Protein AF-A0A7J6KSC4-F1 (afdb_monomer_lite)

Secondary structure (DSSP, 8-state):
--SHHHHHHHHHHHHHHSHHHHHHHH----SSS-HHHHHHHHHHHHH--SHHHHHHHHHHHSSTTGGGTTT-GGGGGG-SS---HHHHHHHHHHHHHHHHHHHHHHH-TT-TTHHHHHHHHHHHHHHHHHHT-EEEEEE---GGGGGHHHHHHHHHHHTT---SEEEE-THHHHHHHHHHHS-TTTHHHHS-HHHHTTT-------HHHHHHHHHHHS-SS-SHHHHHHHHHHTTS---BHHHHHHHH--EEEEEEEETT-TTPPPEEE-TTTSTTBBHHHHHHHHT--TTTS--EE-EEE-TTT--EEE----STT--SS-EEEEGGGT-SS-HHHHHHHH-EEEEEEE---TTTGGG---TT-BTTBPPPTT-SSTT-HHHHHHHHHHHHHHHHHHHHHHHTT-S--GGG--TTHHHHS----SEEE-PPP----

Structure (mmCIF, N/CA/C/O backbone):
data_AF-A0A7J6KSC4-F1
#
_entry.id   AF-A0A7J6KSC4-F1
#
loop_
_atom_site.group_PDB
_atom_site.id
_atom_site.type_symbol
_atom_site.label_atom_id
_atom_site.label_alt_id
_atom_site.label_comp_id
_atom_site.label_asym_id
_atom_site.label_entity_id
_atom_site.label_seq_id
_atom_site.pdbx_PDB_ins_code
_atom_site.Cartn_x
_atom_site.Cartn_y
_atom_site.Cartn_z
_atom_site.occupancy
_atom_site.B_iso_or_equiv
_atom_site.auth_seq_id
_atom_site.auth_comp_id
_atom_site.auth_asym_id
_atom_site.auth_atom_id
_atom_site.pdbx_PDB_model_num
ATOM 1 N N . ALA A 1 1 ? 7.719 -17.979 16.458 1.00 63.34 1 ALA A N 1
ATOM 2 C CA . ALA A 1 1 ? 6.386 -18.461 16.060 1.00 63.34 1 ALA A CA 1
ATOM 3 C C . ALA A 1 1 ? 6.410 -18.713 14.562 1.00 63.34 1 ALA A C 1
ATOM 5 O O . ALA A 1 1 ? 7.049 -17.928 13.872 1.00 63.34 1 ALA A O 1
ATOM 6 N N . SER A 1 2 ? 5.820 -19.815 14.102 1.00 78.25 2 SER A N 1
ATOM 7 C CA . SER A 1 2 ? 5.758 -20.225 12.686 1.00 78.25 2 SER A CA 1
ATOM 8 C C . SER A 1 2 ? 4.506 -19.734 11.960 1.00 78.25 2 SER A C 1
ATOM 10 O O . SER A 1 2 ? 4.510 -19.661 10.742 1.00 78.25 2 SER A O 1
ATOM 12 N N . ASP A 1 3 ? 3.458 -19.402 12.709 1.00 81.81 3 ASP A N 1
ATOM 13 C CA . ASP A 1 3 ? 2.157 -18.945 12.223 1.00 81.81 3 ASP A CA 1
ATOM 14 C C . ASP A 1 3 ? 1.625 -17.821 13.128 1.00 81.81 3 ASP A C 1
ATOM 16 O O . ASP A 1 3 ? 2.132 -17.593 14.241 1.00 81.81 3 ASP A O 1
ATOM 20 N N . TYR A 1 4 ? 0.610 -17.105 12.638 1.00 84.12 4 TYR A N 1
ATOM 21 C CA . TYR A 1 4 ? 0.028 -15.963 13.339 1.00 84.12 4 TYR A CA 1
ATOM 22 C C . TYR A 1 4 ? -0.597 -16.345 14.688 1.00 84.12 4 TYR A C 1
ATOM 24 O O . TYR A 1 4 ? -0.421 -15.615 15.660 1.00 84.12 4 TYR A O 1
ATOM 32 N N . GLU A 1 5 ? -1.258 -17.498 14.805 1.00 88.88 5 GLU A N 1
ATOM 33 C CA . GLU A 1 5 ? -1.910 -17.912 16.056 1.00 88.88 5 GLU A CA 1
ATOM 34 C C . GLU A 1 5 ? -0.892 -18.223 17.161 1.00 88.88 5 GLU A C 1
ATOM 36 O O . GLU A 1 5 ? -1.032 -17.788 18.310 1.00 88.88 5 GLU A O 1
ATOM 41 N N . THR A 1 6 ? 0.203 -18.892 16.808 1.00 90.69 6 THR A N 1
ATOM 42 C CA . THR A 1 6 ? 1.337 -19.128 17.701 1.00 90.69 6 THR A CA 1
ATOM 43 C C . THR A 1 6 ? 2.002 -17.810 18.093 1.00 90.69 6 THR A C 1
ATOM 45 O O . THR A 1 6 ? 2.379 -17.633 19.254 1.00 90.69 6 THR A O 1
ATOM 48 N N . TYR A 1 7 ? 2.135 -16.863 17.154 1.00 89.19 7 TYR A N 1
ATOM 49 C CA . TYR A 1 7 ? 2.652 -15.523 17.443 1.00 89.19 7 TYR A CA 1
ATOM 50 C C . TYR A 1 7 ? 1.739 -14.782 18.416 1.00 89.19 7 TYR A C 1
ATOM 52 O O . TYR A 1 7 ? 2.212 -14.296 19.437 1.00 89.19 7 TYR A O 1
ATOM 60 N N . LYS A 1 8 ? 0.433 -14.756 18.151 1.00 90.75 8 LYS A N 1
ATOM 61 C CA . LYS A 1 8 ? -0.588 -14.098 18.967 1.00 90.75 8 LYS A CA 1
ATOM 62 C C . LYS A 1 8 ? -0.607 -14.643 20.390 1.00 90.75 8 LYS A C 1
ATOM 64 O O . LYS A 1 8 ? -0.648 -13.866 21.344 1.00 90.75 8 LYS A O 1
ATOM 69 N N . LYS A 1 9 ? -0.520 -15.968 20.551 1.00 92.50 9 LYS A N 1
ATOM 70 C CA . LYS A 1 9 ? -0.417 -16.611 21.866 1.00 92.50 9 LYS A CA 1
ATOM 71 C C . LYS A 1 9 ? 0.859 -16.190 22.598 1.00 92.50 9 LYS A C 1
ATOM 73 O O . LYS A 1 9 ? 0.774 -15.729 23.732 1.00 92.50 9 LYS A O 1
ATOM 78 N N . ALA A 1 10 ? 2.016 -16.285 21.942 1.00 92.00 10 ALA A N 1
ATOM 79 C CA . ALA A 1 10 ? 3.297 -15.912 22.541 1.00 92.00 10 ALA A CA 1
ATOM 80 C C . ALA A 1 10 ? 3.373 -14.413 22.885 1.00 92.00 10 ALA A C 1
ATOM 82 O O . ALA A 1 10 ? 3.860 -14.046 23.948 1.00 92.00 10 ALA A O 1
ATOM 83 N N . ALA A 1 11 ? 2.862 -13.541 22.014 1.00 90.81 11 ALA A N 1
ATOM 84 C CA . ALA A 1 11 ? 2.809 -12.100 22.230 1.00 90.81 11 ALA A CA 1
ATOM 85 C C . ALA A 1 11 ? 1.915 -11.746 23.426 1.00 90.81 11 ALA A C 1
ATOM 87 O O . ALA A 1 11 ? 2.304 -10.933 24.261 1.00 90.81 11 ALA A O 1
ATOM 88 N N . ARG A 1 12 ? 0.767 -12.420 23.570 1.00 91.19 12 ARG A N 1
ATOM 89 C CA . ARG A 1 12 ? -0.108 -12.274 24.740 1.00 91.19 12 ARG A CA 1
ATOM 90 C C . ARG A 1 12 ? 0.570 -12.751 26.027 1.00 91.19 12 ARG A C 1
ATOM 92 O O . ARG A 1 12 ? 0.480 -12.066 27.039 1.00 91.19 12 ARG A O 1
ATOM 99 N N . GLU A 1 13 ? 1.257 -13.892 26.000 1.00 91.62 13 GLU A N 1
ATOM 100 C CA . GLU A 1 13 ? 2.030 -14.385 27.151 1.00 91.62 13 GLU A CA 1
ATOM 101 C C . GLU A 1 13 ? 3.161 -13.412 27.533 1.00 91.62 13 GLU A C 1
ATOM 103 O O . GLU A 1 13 ? 3.383 -13.152 28.716 1.00 91.62 13 GLU A O 1
ATOM 108 N N . LEU A 1 14 ? 3.838 -12.813 26.546 1.00 89.31 14 LEU A N 1
ATOM 109 C CA . LEU A 1 14 ? 4.868 -11.797 26.770 1.00 89.31 14 LEU A CA 1
ATOM 110 C C . LEU A 1 14 ? 4.290 -10.517 27.376 1.00 89.31 14 LEU A C 1
ATOM 112 O O . LEU A 1 14 ? 4.825 -10.041 28.377 1.00 89.31 14 LEU A O 1
ATOM 116 N N . ASP A 1 15 ? 3.192 -9.995 26.827 1.00 89.06 15 ASP A N 1
ATOM 117 C CA . ASP A 1 15 ? 2.504 -8.822 27.377 1.00 89.06 15 ASP A CA 1
ATOM 118 C C . ASP A 1 15 ? 2.107 -9.052 28.847 1.00 89.06 15 ASP A C 1
ATOM 120 O O . ASP A 1 15 ? 2.355 -8.196 29.695 1.00 89.06 15 ASP A O 1
ATOM 124 N N . GLN A 1 16 ? 1.581 -10.239 29.174 1.00 88.94 16 GLN A N 1
ATOM 125 C CA . GLN A 1 16 ? 1.214 -10.625 30.543 1.00 88.94 16 GLN A CA 1
ATOM 126 C C . GLN A 1 16 ? 2.426 -10.794 31.468 1.00 88.94 16 GLN A C 1
ATOM 128 O O . GLN A 1 16 ? 2.352 -10.477 32.656 1.00 88.94 16 GLN A O 1
ATOM 133 N N . SER A 1 17 ? 3.553 -11.281 30.941 1.00 87.62 17 SER A N 1
ATOM 134 C CA . SER A 1 17 ? 4.791 -11.436 31.716 1.00 87.62 17 SER A CA 1
ATOM 135 C C . SER A 1 17 ? 5.403 -10.086 32.116 1.00 87.62 17 SER A C 1
ATOM 137 O O . SER A 1 17 ? 6.080 -9.976 33.142 1.00 87.62 17 SER A O 1
ATOM 139 N N . VAL A 1 18 ? 5.134 -9.035 31.336 1.00 85.81 18 VAL A N 1
ATOM 140 C CA . VAL A 1 18 ? 5.653 -7.686 31.553 1.00 85.81 18 VAL A CA 1
ATOM 141 C C . VAL A 1 18 ? 4.586 -6.822 32.232 1.00 85.81 18 VAL A C 1
ATOM 143 O O . VAL A 1 18 ? 3.791 -6.144 31.592 1.00 85.81 18 VAL A O 1
ATOM 146 N N . SER A 1 19 ? 4.617 -6.789 33.568 1.00 80.56 19 SER A N 1
ATOM 147 C CA . SER A 1 19 ? 3.570 -6.169 34.407 1.00 80.56 19 SER A CA 1
ATOM 148 C C . SER A 1 19 ? 3.158 -4.726 34.071 1.00 80.56 19 SER A C 1
ATOM 150 O O . SER A 1 19 ? 2.054 -4.321 34.431 1.00 80.56 19 SER A O 1
ATOM 152 N N . TRP A 1 20 ? 4.015 -3.923 33.431 1.00 86.56 20 TRP A N 1
ATOM 153 C CA . TRP A 1 20 ? 3.666 -2.552 33.052 1.00 86.56 20 TRP A CA 1
ATOM 154 C C . TRP A 1 20 ? 2.860 -2.480 31.750 1.00 86.56 20 TRP A C 1
ATOM 156 O O . TRP A 1 20 ? 2.112 -1.521 31.593 1.00 86.56 20 TRP A O 1
ATOM 166 N N . ILE A 1 21 ? 2.977 -3.463 30.847 1.00 87.69 21 ILE A N 1
ATOM 167 C CA . ILE A 1 21 ? 2.268 -3.460 29.559 1.00 87.69 21 ILE A CA 1
ATOM 168 C C . ILE A 1 21 ? 0.772 -3.653 29.791 1.00 87.69 21 ILE A C 1
ATOM 170 O O . ILE A 1 21 ? -0.014 -2.837 29.325 1.00 87.69 21 ILE A O 1
ATOM 174 N N . GLU A 1 22 ? 0.370 -4.664 30.564 1.00 87.50 22 GLU A N 1
ATOM 175 C CA . GLU A 1 22 ? -1.049 -4.868 30.898 1.00 87.50 22 GLU A CA 1
ATOM 176 C C . GLU A 1 22 ? -1.632 -3.673 31.660 1.00 87.50 22 GLU A C 1
ATOM 178 O O . GLU A 1 22 ? -2.676 -3.150 31.279 1.00 87.50 22 GLU A O 1
ATOM 183 N N . LYS A 1 23 ? -0.901 -3.141 32.650 1.00 89.00 23 LYS A N 1
ATOM 184 C CA . LYS A 1 23 ? -1.311 -1.908 33.343 1.00 89.00 23 LYS A CA 1
ATOM 185 C C . LYS A 1 23 ? -1.475 -0.739 32.377 1.00 89.00 23 LYS A C 1
ATOM 187 O O . LYS A 1 23 ? -2.402 0.043 32.525 1.00 89.00 23 LYS A O 1
ATOM 192 N N . TRP A 1 24 ? -0.581 -0.606 31.400 1.00 89.56 24 TRP A N 1
ATOM 193 C CA . TRP A 1 24 ? -0.683 0.425 30.377 1.00 89.56 24 TRP A CA 1
ATOM 194 C C . TRP A 1 24 ? -1.877 0.192 29.444 1.00 89.56 24 TRP A C 1
ATOM 196 O O . TRP A 1 24 ? -2.503 1.168 29.053 1.00 89.56 24 TRP A O 1
ATOM 206 N N . LYS A 1 25 ? -2.232 -1.051 29.102 1.00 90.31 25 LYS A N 1
ATOM 207 C CA . LYS A 1 25 ? -3.436 -1.343 28.302 1.00 90.31 25 LYS A CA 1
ATOM 208 C C . LYS A 1 25 ? -4.728 -1.000 29.044 1.00 90.31 25 LYS A C 1
ATOM 210 O O . LYS A 1 25 ? -5.689 -0.591 28.394 1.00 90.31 25 LYS A O 1
ATOM 215 N N . ASP A 1 26 ? -4.722 -1.171 30.367 1.00 90.38 26 ASP A N 1
ATOM 216 C CA . ASP A 1 26 ? -5.847 -0.888 31.265 1.00 90.38 26 ASP A CA 1
ATOM 217 C C . ASP A 1 26 ? -6.026 0.602 31.573 1.00 90.38 26 ASP A C 1
ATOM 219 O O . ASP A 1 26 ? -7.123 1.027 31.928 1.00 90.38 26 ASP A O 1
ATOM 223 N N . THR A 1 27 ? -4.971 1.416 31.463 1.00 90.50 27 THR A N 1
ATOM 224 C CA . THR A 1 27 ? -5.090 2.858 31.694 1.00 90.50 27 THR A CA 1
ATOM 225 C C . THR A 1 27 ? -5.620 3.580 30.465 1.00 90.50 27 THR A C 1
ATOM 227 O O . THR A 1 27 ? -5.109 3.427 29.356 1.00 90.50 27 THR A O 1
ATOM 230 N N . ASP A 1 28 ? -6.594 4.458 30.678 1.00 87.00 28 ASP A N 1
ATOM 231 C CA . ASP A 1 28 ? -7.153 5.307 29.622 1.00 87.00 28 ASP A CA 1
ATOM 232 C C . ASP A 1 28 ? -6.289 6.523 29.283 1.00 87.00 28 ASP A C 1
ATOM 234 O O . ASP A 1 28 ? -6.557 7.214 28.299 1.00 87.00 28 ASP A O 1
ATOM 238 N N . ASP A 1 29 ? -5.263 6.790 30.090 1.00 79.19 29 ASP A N 1
ATOM 239 C CA . ASP A 1 29 ? -4.321 7.874 29.860 1.00 79.19 29 ASP A CA 1
ATOM 240 C C . ASP A 1 29 ? -3.303 7.475 28.787 1.00 79.19 29 ASP A C 1
ATOM 242 O O . ASP A 1 29 ? -2.653 6.418 28.847 1.00 79.19 29 ASP A O 1
ATOM 246 N N . GLY A 1 30 ? -3.120 8.352 27.806 1.00 74.12 30 GLY A N 1
ATOM 247 C CA . GLY A 1 30 ? -2.138 8.160 26.755 1.00 74.12 30 GLY A CA 1
ATOM 248 C C . GLY A 1 30 ? -1.906 9.421 25.941 1.00 74.12 30 GLY A C 1
ATOM 249 O O . GLY A 1 30 ? -2.731 10.328 25.895 1.00 74.12 30 GLY A O 1
ATOM 250 N N . VAL A 1 31 ? -0.738 9.470 25.310 1.00 77.94 31 VAL A N 1
ATOM 251 C CA . VAL A 1 31 ? -0.406 10.498 24.325 1.00 77.94 31 VAL A CA 1
ATOM 252 C C . VAL A 1 31 ? -0.903 10.017 22.966 1.00 77.94 31 VAL A C 1
ATOM 254 O O . VAL A 1 31 ? -0.833 8.824 22.674 1.00 77.94 31 VAL A O 1
ATOM 257 N N . GLY A 1 32 ? -1.415 10.941 22.158 1.00 78.44 32 GLY A N 1
ATOM 258 C CA . GLY A 1 32 ? -1.807 10.656 20.781 1.00 78.44 32 GLY A CA 1
ATOM 259 C C . GLY A 1 32 ? -3.260 10.224 20.594 1.00 78.44 32 GLY A C 1
ATOM 260 O O . GLY A 1 32 ? -3.668 10.098 19.453 1.00 78.44 32 GLY A O 1
ATOM 261 N N . TYR A 1 33 ? -4.065 10.058 21.652 1.00 89.56 33 TYR A N 1
ATOM 262 C CA . TYR A 1 33 ? -5.513 9.851 21.508 1.00 89.56 33 TYR A CA 1
ATOM 263 C C . TYR A 1 33 ? -6.322 10.438 22.678 1.00 89.56 33 TYR A C 1
ATOM 265 O O . TYR A 1 33 ? -5.784 10.699 23.752 1.00 89.56 33 TYR A O 1
ATOM 273 N N . SER A 1 34 ? -7.626 10.643 22.472 1.00 91.12 34 SER A N 1
ATOM 274 C CA . SER A 1 34 ? -8.566 11.142 23.481 1.00 91.12 34 SER A CA 1
ATOM 275 C C . SER A 1 34 ? -9.509 10.039 23.956 1.00 91.12 34 SER A C 1
ATOM 277 O O . SER A 1 34 ? -10.516 9.739 23.314 1.00 91.12 34 SER A O 1
ATOM 279 N N . SER A 1 35 ? -9.214 9.461 25.121 1.00 91.44 35 SER A N 1
ATOM 280 C CA . SER A 1 35 ? -10.079 8.462 25.761 1.00 91.44 35 SER A CA 1
ATOM 281 C C . SER A 1 35 ? -11.448 9.022 26.153 1.00 91.44 35 SER A C 1
ATOM 283 O O . SER A 1 35 ? -12.443 8.305 26.077 1.00 91.44 35 SER A O 1
ATOM 285 N N . LEU A 1 36 ? -11.528 10.310 26.507 1.00 92.00 36 LEU A N 1
ATOM 286 C CA . LEU A 1 36 ? -12.795 10.983 26.801 1.00 92.00 36 LEU A CA 1
ATOM 287 C C . LEU A 1 36 ? -13.718 10.999 25.577 1.00 92.00 36 LEU A C 1
ATOM 289 O O . LEU A 1 36 ? -14.897 10.676 25.694 1.00 92.00 36 LEU A O 1
ATOM 293 N N . CYS A 1 37 ? -13.171 11.338 24.404 1.00 92.31 37 CYS A N 1
ATOM 294 C CA . CYS A 1 37 ? -13.930 11.360 23.156 1.00 92.31 37 CYS A CA 1
ATOM 295 C C . CYS A 1 37 ? -14.462 9.961 22.811 1.00 92.31 37 CYS A C 1
ATOM 297 O O . CYS A 1 37 ? -15.650 9.809 22.537 1.00 92.31 37 CYS A O 1
ATOM 299 N N . ILE A 1 38 ? -13.600 8.943 22.916 1.00 93.19 38 ILE A N 1
ATOM 300 C CA . ILE A 1 38 ? -13.944 7.535 22.678 1.00 93.19 38 ILE A CA 1
ATOM 301 C C . ILE A 1 38 ? -15.089 7.081 23.588 1.00 93.19 38 ILE A C 1
ATOM 303 O O . ILE A 1 38 ? -16.075 6.521 23.115 1.00 93.19 38 ILE A O 1
ATOM 307 N N . LYS A 1 39 ? -14.981 7.344 24.895 1.00 92.88 39 LYS A N 1
ATOM 308 C CA . LYS A 1 39 ? -15.990 6.917 25.870 1.00 92.88 39 LYS A CA 1
ATOM 309 C C . LYS A 1 39 ? -17.320 7.636 25.681 1.00 92.88 39 LYS A C 1
ATOM 311 O O . LYS A 1 39 ? -18.343 6.964 25.649 1.00 92.88 39 LYS A O 1
ATOM 316 N N . SER A 1 40 ? -17.304 8.959 25.490 1.00 94.38 40 SER A N 1
ATOM 317 C CA . SER A 1 40 ? -18.528 9.748 25.269 1.00 94.38 40 SER A CA 1
ATOM 318 C C . SER A 1 40 ? -19.297 9.250 24.046 1.00 94.38 40 SER A C 1
ATOM 320 O O . SER A 1 40 ? -20.467 8.897 24.156 1.00 94.38 40 SER A O 1
ATOM 322 N N . HIS A 1 41 ? -18.625 9.123 22.896 1.00 94.62 41 HIS A N 1
ATOM 323 C CA . HIS A 1 41 ? -19.277 8.660 21.667 1.00 94.62 41 HIS A CA 1
ATOM 324 C C . HIS A 1 41 ? -19.678 7.182 21.754 1.00 94.62 41 HIS A C 1
ATOM 326 O O . HIS A 1 41 ? -20.700 6.791 21.196 1.00 94.62 41 HIS A O 1
ATOM 332 N N . GLY A 1 42 ? -18.917 6.355 22.479 1.00 94.00 42 GLY A N 1
ATOM 333 C CA . GLY A 1 42 ? -19.280 4.964 22.741 1.00 94.00 42 GLY A CA 1
ATOM 334 C C . GLY A 1 42 ? -20.540 4.826 23.604 1.00 94.00 42 GLY A C 1
ATOM 335 O O . GLY A 1 42 ? -21.404 4.002 23.307 1.00 94.00 42 GLY A O 1
ATOM 336 N N . GLU A 1 43 ? -20.685 5.636 24.654 1.00 94.38 43 GLU A N 1
ATOM 337 C CA . GLU A 1 43 ? -21.893 5.672 25.489 1.00 94.38 43 GLU A CA 1
ATOM 338 C C . GLU A 1 43 ? -23.104 6.195 24.710 1.00 94.38 43 GLU A C 1
ATOM 340 O O . GLU A 1 43 ? -24.182 5.595 24.766 1.00 94.38 43 GLU A O 1
ATOM 345 N N . GLU A 1 44 ? -22.920 7.257 23.924 1.00 94.81 44 GLU A N 1
ATOM 346 C CA . GLU A 1 44 ? -23.959 7.800 23.047 1.00 94.81 44 GLU A CA 1
ATOM 347 C C . GLU A 1 44 ? -24.434 6.753 22.036 1.00 94.81 44 GLU A C 1
ATOM 349 O O . GLU A 1 44 ? -25.642 6.520 21.928 1.00 94.81 44 GLU A O 1
ATOM 354 N N . LEU A 1 45 ? -23.506 6.039 21.387 1.00 93.94 45 LEU A N 1
ATOM 355 C CA . LEU A 1 45 ? -23.821 4.984 20.423 1.00 93.94 45 LEU A CA 1
ATOM 356 C C . LEU A 1 45 ? -24.589 3.823 21.070 1.00 93.94 45 LEU A C 1
ATOM 358 O O . LEU A 1 45 ? -25.583 3.364 20.510 1.00 93.94 45 LEU A O 1
ATOM 362 N N . ARG A 1 46 ? -24.205 3.401 22.285 1.00 92.69 46 ARG A N 1
ATOM 363 C CA . ARG A 1 46 ? -24.945 2.382 23.060 1.00 92.69 46 ARG A CA 1
ATOM 364 C C . ARG A 1 46 ? -26.348 2.848 23.450 1.00 92.69 46 ARG A C 1
ATOM 366 O O . ARG A 1 46 ? -27.265 2.035 23.542 1.00 92.69 46 ARG A O 1
ATOM 373 N N . SER A 1 47 ? -26.519 4.140 23.722 1.00 93.69 47 SER A N 1
ATOM 374 C CA . SER A 1 47 ? -27.805 4.717 24.126 1.00 93.69 47 SER A CA 1
ATOM 375 C C . SER A 1 47 ? -28.749 4.996 22.946 1.00 93.69 47 SER A C 1
ATOM 377 O O . SER A 1 47 ? -29.960 5.152 23.144 1.00 93.69 47 SER A O 1
ATOM 379 N N . ALA A 1 48 ? -28.216 5.052 21.721 1.00 92.38 48 ALA A N 1
ATOM 380 C CA . ALA A 1 48 ? -28.958 5.399 20.520 1.00 92.38 48 ALA A CA 1
ATOM 381 C C . ALA A 1 48 ? -29.949 4.291 20.123 1.00 92.38 48 ALA A C 1
ATOM 383 O O . ALA A 1 48 ? -29.575 3.164 19.803 1.00 92.38 48 ALA A O 1
ATOM 384 N N . LYS A 1 49 ? -31.245 4.631 20.119 1.00 86.56 49 LYS A N 1
ATOM 385 C CA . LYS A 1 49 ? -32.335 3.694 19.787 1.00 86.56 49 LYS A CA 1
ATOM 386 C C . LYS A 1 49 ? -32.841 3.801 18.352 1.00 86.56 49 LYS A C 1
ATOM 388 O O . LYS A 1 49 ? -33.330 2.811 17.823 1.00 86.56 49 LYS A O 1
ATOM 393 N N . SER A 1 50 ? -32.786 4.986 17.743 1.00 87.69 50 SER A N 1
ATOM 394 C CA . SER A 1 50 ? -33.261 5.189 16.372 1.00 87.69 50 SER A CA 1
ATOM 395 C C . SER A 1 50 ? -32.149 4.944 15.357 1.00 87.69 50 SER A C 1
ATOM 397 O O . SER A 1 50 ? -30.987 5.274 15.608 1.00 87.69 50 SER A O 1
ATOM 399 N N . LEU A 1 51 ? -32.529 4.417 14.190 1.00 85.88 51 LEU A N 1
ATOM 400 C CA . LEU A 1 51 ? -31.636 4.229 13.047 1.00 85.88 51 LEU A CA 1
ATOM 401 C C . LEU A 1 51 ? -30.924 5.538 12.686 1.00 85.88 51 LEU A C 1
ATOM 403 O O . LEU A 1 51 ? -29.701 5.583 12.642 1.00 85.88 51 LEU A O 1
ATOM 407 N N . GLU A 1 52 ? -31.678 6.625 12.516 1.00 87.69 52 GLU A N 1
ATOM 408 C CA . GLU A 1 52 ? -31.138 7.941 12.152 1.00 87.69 52 GLU A CA 1
ATOM 409 C C . GLU A 1 52 ? -30.078 8.442 13.141 1.00 87.69 52 GLU A C 1
ATOM 411 O O . GLU A 1 52 ? -29.050 8.973 12.726 1.00 87.69 52 GLU A O 1
ATOM 416 N N . HIS A 1 53 ? -30.293 8.233 14.446 1.00 90.94 53 HIS A N 1
ATOM 417 C CA . HIS A 1 53 ? -29.340 8.654 15.469 1.00 90.94 53 HIS A CA 1
ATOM 418 C C . HIS A 1 53 ? -28.068 7.798 15.434 1.00 90.94 53 HIS A C 1
ATOM 420 O O . HIS A 1 53 ? -26.971 8.352 15.467 1.00 90.94 53 HIS A O 1
ATOM 426 N N . LYS A 1 54 ? -28.198 6.470 15.279 1.00 91.75 54 LYS A N 1
ATOM 427 C CA . LYS A 1 54 ? -27.044 5.576 15.090 1.00 91.75 54 LYS A CA 1
ATOM 428 C C . LYS A 1 54 ? -26.232 5.981 13.854 1.00 91.75 54 LYS A C 1
ATOM 430 O O . LYS A 1 54 ? -25.018 6.130 13.949 1.00 91.75 54 LYS A O 1
ATOM 435 N N . LEU A 1 55 ? -26.887 6.237 12.718 1.00 91.75 55 LEU A N 1
ATOM 436 C CA . LEU A 1 55 ? -26.214 6.665 11.485 1.00 91.75 55 LEU A CA 1
ATOM 437 C C . LEU A 1 55 ? -25.533 8.032 11.635 1.00 91.75 55 LEU A C 1
ATOM 439 O O . LEU A 1 55 ? -24.429 8.224 11.132 1.00 91.75 55 LEU A O 1
ATOM 443 N N . ALA A 1 56 ? -26.158 8.984 12.332 1.00 91.38 56 ALA A N 1
ATOM 444 C CA . ALA A 1 56 ? -25.563 10.294 12.588 1.00 91.38 56 ALA A CA 1
ATOM 445 C C . ALA A 1 56 ? -24.299 10.200 13.458 1.00 91.38 56 ALA A C 1
ATOM 447 O O . ALA A 1 56 ? -23.301 10.848 13.145 1.00 91.38 56 ALA A O 1
ATOM 448 N N . LEU A 1 57 ? -24.316 9.369 14.505 1.00 93.44 57 LEU A N 1
ATOM 449 C CA . LEU A 1 57 ? -23.148 9.129 15.357 1.00 93.44 57 LEU A CA 1
ATOM 450 C C . LEU A 1 57 ? -22.041 8.396 14.597 1.00 93.44 57 LEU A C 1
ATOM 452 O O . LEU A 1 57 ? -20.884 8.804 14.646 1.00 93.44 57 LEU A O 1
ATOM 456 N N . LEU A 1 58 ? -22.387 7.360 13.830 1.00 93.19 58 LEU A N 1
ATOM 457 C CA . LEU A 1 58 ? -21.411 6.630 13.024 1.00 93.19 58 LEU A CA 1
ATOM 458 C C . LEU A 1 58 ? -20.728 7.533 11.987 1.00 93.19 58 LEU A C 1
ATOM 460 O O . LEU A 1 58 ? -19.528 7.396 11.789 1.00 93.19 58 LEU A O 1
ATOM 464 N N . ARG A 1 59 ? -21.434 8.506 11.392 1.00 91.62 59 ARG A N 1
ATOM 465 C CA . ARG A 1 59 ? -20.815 9.511 10.502 1.00 91.62 59 ARG A CA 1
ATOM 466 C C . ARG A 1 59 ? -19.774 10.385 11.206 1.00 91.62 59 ARG A C 1
ATOM 468 O O . ARG A 1 59 ? -18.821 10.815 10.569 1.00 91.62 59 ARG A O 1
ATOM 475 N N . GLN A 1 60 ? -19.948 10.660 12.497 1.00 91.19 60 GLN A N 1
ATOM 476 C CA . GLN A 1 60 ? -18.976 11.429 13.283 1.00 91.19 60 GLN A CA 1
ATOM 477 C C . GLN A 1 60 ? -17.765 10.577 13.678 1.00 91.19 60 GLN A C 1
ATOM 479 O O . GLN A 1 60 ? -16.650 11.087 13.751 1.00 91.19 60 GLN A O 1
ATOM 484 N N . ILE A 1 61 ? -17.989 9.284 13.927 1.00 92.62 61 ILE A N 1
ATOM 485 C CA . ILE A 1 61 ? -16.965 8.336 14.376 1.00 92.62 61 ILE A CA 1
ATOM 486 C C . ILE A 1 61 ? -16.105 7.828 13.210 1.00 92.62 61 ILE A C 1
ATOM 488 O O . ILE A 1 61 ? -14.889 7.709 13.343 1.00 92.62 61 ILE A O 1
ATOM 492 N N . LEU A 1 62 ? -16.721 7.513 12.068 1.00 90.31 62 LEU A N 1
ATOM 493 C CA . LEU A 1 62 ? -16.074 6.915 10.897 1.00 90.31 62 LEU A CA 1
ATOM 494 C C . LEU A 1 62 ? -15.418 7.989 10.025 1.00 90.31 62 LEU A C 1
ATOM 496 O O . LEU A 1 62 ? -15.761 8.218 8.863 1.00 90.31 62 LEU A O 1
ATOM 500 N N . VAL A 1 63 ? -14.436 8.646 10.628 1.00 88.38 63 VAL A N 1
ATOM 501 C CA . VAL A 1 63 ? -13.520 9.590 9.997 1.00 88.38 63 VAL A CA 1
ATOM 502 C C . VAL A 1 63 ? -12.091 9.169 10.313 1.00 88.38 63 VAL A C 1
ATOM 504 O O . VAL A 1 63 ? -11.811 8.581 11.363 1.00 88.38 63 VAL A O 1
ATOM 507 N N . THR A 1 64 ? -11.165 9.448 9.404 1.00 82.50 64 THR A N 1
ATOM 508 C CA . THR A 1 64 ? -9.756 9.129 9.627 1.00 82.50 64 THR A CA 1
ATOM 509 C C . THR A 1 64 ? -9.180 9.909 10.802 1.00 82.50 64 THR A C 1
ATOM 511 O O . THR A 1 64 ? -9.392 11.111 10.950 1.00 82.50 64 THR A O 1
ATOM 514 N N . GLY A 1 65 ? -8.457 9.202 11.675 1.00 84.25 65 GLY A N 1
ATOM 515 C CA . GLY A 1 65 ? -7.858 9.797 12.868 1.00 84.25 65 GLY A CA 1
ATOM 516 C C . GLY A 1 65 ? -8.867 10.201 13.948 1.00 84.25 65 GLY A C 1
ATOM 517 O O . GLY A 1 65 ? -8.552 11.071 14.764 1.00 84.25 65 GLY A O 1
ATOM 518 N N . PHE A 1 66 ? -10.072 9.611 13.975 1.00 89.81 66 PHE A N 1
ATOM 519 C CA . PHE A 1 66 ? -11.059 9.877 15.026 1.00 89.81 66 PHE A CA 1
ATOM 520 C C . PHE A 1 66 ? -10.431 9.769 16.422 1.00 89.81 66 PHE A C 1
ATOM 522 O O . PHE A 1 66 ? -9.723 8.811 16.738 1.00 89.81 66 PHE A O 1
ATOM 529 N N . ALA A 1 67 ? -10.665 10.786 17.255 1.00 89.38 67 ALA A N 1
ATOM 530 C CA . ALA A 1 67 ? -10.077 10.918 18.588 1.00 89.38 67 ALA A CA 1
ATOM 531 C C . ALA A 1 67 ? -8.533 10.815 18.636 1.00 89.38 67 ALA A C 1
ATOM 533 O O . ALA A 1 67 ? -7.988 10.574 19.709 1.00 89.38 67 ALA A O 1
ATOM 534 N N . GLY A 1 68 ? -7.826 11.007 17.516 1.00 85.88 68 GLY A N 1
ATOM 535 C CA . GLY A 1 68 ? -6.372 10.842 17.389 1.00 85.88 68 GLY A CA 1
ATOM 536 C C . GLY A 1 68 ? -5.905 9.396 17.181 1.00 85.88 68 GLY A C 1
ATOM 537 O O . GLY A 1 68 ? -4.707 9.148 17.054 1.00 85.88 68 GLY A O 1
ATOM 538 N N . ILE A 1 69 ? -6.821 8.424 17.125 1.00 85.62 69 ILE A N 1
ATOM 539 C CA . ILE A 1 69 ? -6.449 7.016 16.980 1.00 85.62 69 ILE A CA 1
ATOM 540 C C . ILE A 1 69 ? -5.739 6.803 15.638 1.00 85.62 69 ILE A C 1
ATOM 542 O O . ILE A 1 69 ? -6.266 7.148 14.584 1.00 85.62 69 ILE A O 1
ATOM 546 N N . GLY A 1 70 ? -4.539 6.219 15.680 1.00 75.38 70 GLY A N 1
ATOM 547 C CA . GLY A 1 70 ? -3.743 5.960 14.477 1.00 75.38 70 GLY A CA 1
ATOM 548 C C . GLY A 1 70 ? -2.860 7.123 14.021 1.00 75.38 70 GLY A C 1
ATOM 549 O O . GLY A 1 70 ? -2.106 6.943 13.072 1.00 75.38 70 GLY A O 1
ATOM 550 N N . THR A 1 71 ? -2.904 8.282 14.692 1.00 77.31 71 THR A N 1
ATOM 551 C CA . THR A 1 71 ? -2.065 9.442 14.336 1.00 77.31 71 THR A CA 1
ATOM 552 C C . THR A 1 71 ? -0.656 9.367 14.930 1.00 77.31 71 THR A C 1
ATOM 554 O O . THR A 1 71 ? 0.287 9.887 14.342 1.00 77.31 71 THR A O 1
ATOM 557 N N . ASP A 1 72 ? -0.495 8.724 16.091 1.00 76.56 72 ASP A N 1
ATOM 558 C CA . ASP A 1 72 ? 0.809 8.510 16.733 1.00 76.56 72 ASP A CA 1
ATOM 559 C C . ASP A 1 72 ? 1.146 7.012 16.780 1.00 76.56 72 ASP A C 1
ATOM 561 O O . ASP A 1 72 ? 0.514 6.237 17.505 1.00 76.56 72 ASP A O 1
ATOM 565 N N . GLU A 1 73 ? 2.176 6.602 16.033 1.00 75.69 73 GLU A N 1
ATOM 566 C CA . GLU A 1 73 ? 2.690 5.224 16.021 1.00 75.69 73 GLU A CA 1
ATOM 567 C C . GLU A 1 73 ? 3.132 4.746 17.412 1.00 75.69 73 GLU A C 1
ATOM 569 O O . GLU A 1 73 ? 3.096 3.548 17.708 1.00 75.69 73 GLU A O 1
ATOM 574 N N . TYR A 1 74 ? 3.511 5.674 18.298 1.00 79.69 74 TYR A N 1
ATOM 575 C CA . TYR A 1 74 ? 3.945 5.368 19.659 1.00 79.69 74 TYR A CA 1
ATOM 576 C C . TYR A 1 74 ? 2.902 4.586 20.459 1.00 79.69 74 TYR A C 1
ATOM 578 O O . TYR A 1 74 ? 3.252 3.783 21.325 1.00 79.69 74 TYR A O 1
ATOM 586 N N . LEU A 1 75 ? 1.618 4.792 20.163 1.00 84.19 75 LEU A N 1
ATOM 587 C CA . LEU A 1 75 ? 0.529 4.047 20.779 1.00 84.19 75 LEU A CA 1
ATOM 588 C C . LEU A 1 75 ? 0.678 2.535 20.535 1.00 84.19 75 LEU A C 1
ATOM 590 O O . LEU A 1 75 ? 0.434 1.739 21.438 1.00 84.19 75 LEU A O 1
ATOM 594 N N . PHE A 1 76 ? 1.126 2.134 19.346 1.00 84.81 76 PHE A N 1
ATOM 595 C CA . PHE A 1 76 ? 1.273 0.730 18.955 1.00 84.81 76 PHE A CA 1
ATOM 596 C C . PHE A 1 76 ? 2.651 0.151 19.297 1.00 84.81 76 PHE A C 1
ATOM 598 O O . PHE A 1 76 ? 2.818 -1.067 19.305 1.00 84.81 76 PHE A O 1
ATOM 605 N N . SER A 1 77 ? 3.628 0.990 19.657 1.00 85.06 77 SER A N 1
ATOM 606 C CA . SER A 1 77 ? 4.969 0.543 20.055 1.00 85.06 77 SER A CA 1
ATOM 607 C C . SER A 1 77 ? 5.077 0.097 21.518 1.00 85.06 77 SER A C 1
ATOM 609 O O . SER A 1 77 ? 6.165 -0.226 21.990 1.00 85.06 77 SER A O 1
ATOM 611 N N . LYS A 1 78 ? 3.979 0.093 22.283 1.00 85.12 78 LYS A N 1
ATOM 612 C CA . LYS A 1 78 ? 3.984 -0.227 23.723 1.00 85.12 78 LYS A CA 1
ATOM 613 C C . LYS A 1 78 ? 3.663 -1.669 24.072 1.00 85.12 78 LYS A C 1
ATOM 615 O O . LYS A 1 78 ? 3.921 -2.074 25.203 1.00 85.12 78 LYS A O 1
ATOM 620 N N . SER A 1 79 ? 3.147 -2.440 23.126 1.00 87.88 79 SER A N 1
ATOM 621 C CA . SER A 1 79 ? 2.741 -3.822 23.349 1.00 87.88 79 SER A CA 1
ATOM 622 C C . SER A 1 79 ? 3.205 -4.723 22.212 1.00 87.88 79 SER A C 1
ATOM 624 O O . SER A 1 79 ? 3.417 -4.271 21.087 1.00 87.88 79 SER A O 1
ATOM 626 N N . PHE A 1 80 ? 3.380 -6.009 22.519 1.00 87.88 80 PHE A N 1
ATOM 627 C CA . PHE A 1 80 ? 3.615 -7.037 21.514 1.00 87.88 80 PHE A CA 1
ATOM 628 C C . PHE A 1 80 ? 2.345 -7.354 20.714 1.00 87.88 80 PHE A C 1
ATOM 630 O O . PHE A 1 80 ? 2.456 -7.736 19.553 1.00 87.88 80 PHE A O 1
ATOM 637 N N . LEU A 1 81 ? 1.153 -7.195 21.305 1.00 89.06 81 LEU A N 1
ATOM 638 C CA . LEU A 1 81 ? -0.125 -7.452 20.644 1.00 89.06 81 LEU A CA 1
ATOM 639 C C . LEU A 1 81 ? -1.200 -6.428 21.034 1.00 89.06 81 LEU A C 1
ATOM 641 O O . LEU A 1 81 ? -1.635 -6.350 22.187 1.00 89.06 81 LEU A O 1
ATOM 645 N N . GLY A 1 82 ? -1.733 -5.741 20.026 1.00 87.81 82 GLY A N 1
ATOM 646 C CA . GLY A 1 82 ? -2.836 -4.797 20.190 1.00 87.81 82 GLY A CA 1
ATOM 647 C C . GLY A 1 82 ? -2.412 -3.491 20.863 1.00 87.81 82 GLY A C 1
ATOM 648 O O . GLY A 1 82 ? -1.243 -3.111 20.857 1.00 87.81 82 GLY A O 1
ATOM 649 N N . THR A 1 83 ? -3.390 -2.782 21.419 1.00 90.56 83 THR A N 1
ATOM 650 C CA . THR A 1 83 ? -3.206 -1.464 22.038 1.00 90.56 83 THR A CA 1
ATOM 651 C C . THR A 1 83 ? -4.050 -1.352 23.316 1.00 90.56 83 THR A C 1
ATOM 653 O O . THR A 1 83 ? -4.332 -2.358 23.970 1.00 90.56 83 THR A O 1
ATOM 656 N N . LYS A 1 84 ? -4.431 -0.134 23.701 1.00 92.06 84 LYS A N 1
ATOM 657 C CA . LYS A 1 84 ? -5.354 0.182 24.792 1.00 92.06 84 LYS A CA 1
ATOM 658 C C . LYS A 1 84 ? -6.680 -0.569 24.651 1.00 92.06 84 LYS A C 1
ATOM 660 O O . LYS A 1 84 ? -7.251 -0.642 23.557 1.00 92.06 84 LYS A O 1
ATOM 665 N N . LYS A 1 85 ? -7.207 -1.070 25.774 1.00 92.00 85 LYS A N 1
ATOM 666 C CA . LYS A 1 85 ? -8.481 -1.810 25.795 1.00 92.00 85 LYS A CA 1
ATOM 667 C C . LYS A 1 85 ? -9.655 -0.935 25.371 1.00 92.00 85 LYS A C 1
ATOM 669 O O . LYS A 1 85 ? -10.417 -1.353 24.512 1.00 92.00 85 LYS A O 1
ATOM 674 N N . CYS A 1 86 ? -9.718 0.311 25.845 1.00 92.50 86 CYS A N 1
ATOM 675 C CA . CYS A 1 86 ? -10.795 1.239 25.489 1.00 92.50 86 CYS A CA 1
ATOM 676 C C . CYS A 1 86 ? -10.890 1.533 23.982 1.00 92.50 86 CYS A C 1
ATOM 678 O O . CYS A 1 86 ? -11.987 1.720 23.470 1.00 92.50 86 CYS A O 1
ATOM 680 N N . ILE A 1 87 ? -9.764 1.532 23.258 1.00 92.38 87 ILE A N 1
ATOM 681 C CA . ILE A 1 87 ? -9.750 1.678 21.794 1.00 92.38 87 ILE A CA 1
ATOM 682 C C . ILE A 1 87 ? -10.303 0.417 21.126 1.00 92.38 87 ILE A C 1
ATOM 684 O O . ILE A 1 87 ? -11.105 0.508 20.201 1.00 92.38 87 ILE A O 1
ATOM 688 N N . THR A 1 88 ? -9.880 -0.755 21.603 1.00 92.12 88 THR A N 1
ATOM 689 C CA . THR A 1 88 ? -10.309 -2.049 21.050 1.00 92.12 88 THR A CA 1
ATOM 690 C C . THR A 1 88 ? -11.813 -2.247 21.252 1.00 92.12 88 THR A C 1
ATOM 692 O O . THR A 1 88 ? -12.533 -2.457 20.284 1.00 92.12 88 THR A O 1
ATOM 695 N N . GLU A 1 89 ? -12.299 -2.055 22.480 1.00 93.44 89 GLU A N 1
ATOM 696 C CA . GLU A 1 89 ? -13.722 -2.154 22.838 1.00 93.44 89 GLU A CA 1
ATOM 697 C C . GLU A 1 89 ? -14.594 -1.147 22.073 1.00 93.44 89 GLU A C 1
ATOM 699 O O . GLU A 1 89 ? -15.755 -1.421 21.770 1.00 93.44 89 GLU A O 1
ATOM 704 N N . PHE A 1 90 ? -14.054 0.034 21.760 1.00 94.25 90 PHE A N 1
ATOM 705 C CA . PHE A 1 90 ? -14.759 1.035 20.967 1.00 94.25 90 PHE A CA 1
ATOM 706 C C . PHE A 1 90 ? -14.914 0.618 19.505 1.00 94.25 90 PHE A C 1
ATOM 708 O O . PHE A 1 90 ? -16.012 0.720 18.966 1.00 94.25 90 PHE A O 1
ATOM 715 N N . TYR A 1 91 ? -13.852 0.124 18.861 1.00 92.62 91 TYR A N 1
ATOM 716 C CA . TYR A 1 91 ? -13.963 -0.366 17.484 1.00 92.62 91 TYR A CA 1
ATOM 717 C C . TYR A 1 91 ? -14.820 -1.627 17.377 1.00 92.62 91 TYR A C 1
ATOM 719 O O . TYR A 1 91 ? -15.567 -1.748 16.410 1.00 92.62 91 TYR A O 1
ATOM 727 N N . GLU A 1 92 ? -14.767 -2.520 18.370 1.00 94.62 92 GLU A N 1
ATOM 728 C CA . GLU A 1 92 ? -15.687 -3.661 18.472 1.00 94.62 92 GLU A CA 1
ATOM 729 C C . GLU A 1 92 ? -17.141 -3.178 18.547 1.00 94.62 92 GLU A C 1
ATOM 731 O O . GLU A 1 92 ? -17.964 -3.599 17.743 1.00 94.62 92 GLU A O 1
ATOM 736 N N . LEU A 1 93 ? -17.446 -2.196 19.407 1.00 95.06 93 LEU A N 1
ATOM 737 C CA . LEU A 1 93 ? -18.782 -1.595 19.487 1.00 95.06 93 LEU A CA 1
ATOM 738 C C . LEU A 1 93 ? -19.238 -0.975 18.152 1.00 95.06 93 LEU A C 1
ATOM 740 O O . LEU A 1 93 ? -20.405 -1.102 17.776 1.00 95.06 93 LEU A O 1
ATOM 744 N N . VAL A 1 94 ? -18.346 -0.276 17.446 1.00 94.31 94 VAL A N 1
ATOM 745 C CA . VAL A 1 94 ? -18.650 0.331 16.141 1.00 94.31 94 VAL A CA 1
ATOM 746 C C . VAL A 1 94 ? -18.943 -0.750 15.097 1.00 94.31 94 VAL A C 1
ATOM 748 O O . VAL A 1 94 ? -19.938 -0.635 14.382 1.00 94.31 94 VAL A O 1
ATOM 751 N N . ALA A 1 95 ? -18.124 -1.804 15.036 1.00 94.06 95 ALA A N 1
ATOM 752 C CA . ALA A 1 95 ? -18.321 -2.933 14.130 1.00 94.06 95 ALA A CA 1
ATOM 753 C C . ALA A 1 95 ? -19.638 -3.669 14.422 1.00 94.06 95 ALA A C 1
ATOM 755 O O . ALA A 1 95 ? -20.461 -3.817 13.520 1.00 94.06 95 ALA A O 1
ATOM 756 N N . ASP A 1 96 ? -19.892 -4.002 15.690 1.00 94.50 96 ASP A N 1
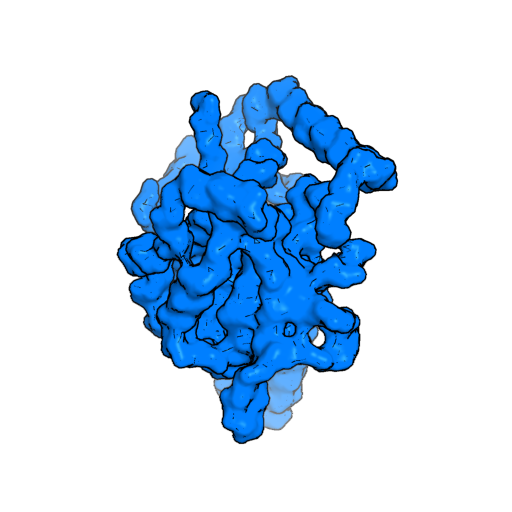ATOM 757 C CA . ASP A 1 96 ? -21.132 -4.642 16.137 1.00 94.50 96 ASP A CA 1
ATOM 758 C C . ASP A 1 96 ? -22.364 -3.809 15.754 1.00 94.50 96 ASP A C 1
ATOM 760 O O . ASP A 1 96 ? -23.381 -4.347 15.317 1.00 94.50 96 ASP A O 1
ATOM 764 N N . THR A 1 97 ? -22.274 -2.479 15.868 1.00 93.06 97 THR A N 1
ATOM 765 C CA . THR A 1 97 ? -23.369 -1.580 15.477 1.00 93.06 97 THR A CA 1
ATOM 766 C C . THR A 1 97 ? -23.607 -1.609 13.964 1.00 93.06 97 THR A C 1
ATOM 768 O O . THR A 1 97 ? -24.755 -1.620 13.525 1.00 93.06 97 THR A O 1
ATOM 771 N N . ILE A 1 98 ? -22.553 -1.635 13.143 1.00 92.12 98 ILE A N 1
ATOM 772 C CA . ILE A 1 98 ? -22.679 -1.734 11.678 1.00 92.12 98 ILE A CA 1
ATOM 773 C C . ILE A 1 98 ? -23.295 -3.080 11.277 1.00 92.12 98 ILE A C 1
ATOM 775 O O . ILE A 1 98 ? -24.171 -3.116 10.404 1.00 92.12 98 ILE A O 1
ATOM 779 N N . ASP A 1 99 ? -22.886 -4.168 11.927 1.00 91.75 99 ASP A N 1
ATOM 780 C CA . ASP A 1 99 ? -23.416 -5.510 11.682 1.00 91.75 99 ASP A CA 1
ATOM 781 C C . ASP A 1 99 ? -24.889 -5.623 12.095 1.00 91.75 99 ASP A C 1
ATOM 783 O O . ASP A 1 99 ? -25.702 -6.151 11.330 1.00 91.75 99 ASP A O 1
ATOM 787 N N . GLU A 1 100 ? -25.268 -5.056 13.246 1.00 90.31 100 GLU A N 1
ATOM 788 C CA . GLU A 1 100 ? -26.662 -4.960 13.701 1.00 90.31 100 GLU A CA 1
ATOM 789 C C . GLU A 1 100 ? -27.530 -4.226 12.667 1.00 90.31 100 GLU A C 1
ATOM 791 O O . GLU A 1 100 ? -28.589 -4.722 12.270 1.00 90.31 100 GLU A O 1
ATOM 796 N N . LEU A 1 101 ? -27.065 -3.069 12.182 1.00 88.12 101 LEU A N 1
ATOM 797 C CA . LEU A 1 101 ? -27.764 -2.277 11.168 1.00 88.12 101 LEU A CA 1
ATOM 798 C C . LEU A 1 101 ? -27.898 -3.036 9.840 1.00 88.12 101 LEU A C 1
ATOM 800 O O . LEU A 1 101 ? -28.968 -3.052 9.232 1.00 88.12 101 LEU A O 1
ATOM 804 N N . THR A 1 102 ? -26.835 -3.718 9.414 1.00 88.38 102 THR A N 1
ATOM 805 C CA . THR A 1 102 ? -26.842 -4.531 8.191 1.00 88.38 102 THR A CA 1
ATOM 806 C C . THR A 1 102 ? -27.822 -5.701 8.303 1.00 88.38 102 THR A C 1
ATOM 808 O O . THR A 1 102 ? -28.535 -6.015 7.347 1.00 88.38 102 THR A O 1
ATOM 811 N N . ALA A 1 103 ? -27.873 -6.365 9.460 1.00 86.94 103 ALA A N 1
ATOM 812 C CA . ALA A 1 103 ? -28.782 -7.478 9.714 1.00 86.94 103 ALA A CA 1
ATOM 813 C C . ALA A 1 103 ? -30.250 -7.025 9.766 1.00 86.94 103 ALA A C 1
ATOM 815 O O . ALA A 1 103 ? -31.121 -7.706 9.215 1.00 86.94 103 ALA A O 1
ATOM 816 N N . HIS A 1 104 ? -30.521 -5.861 10.363 1.00 83.06 104 HIS A N 1
ATOM 817 C CA . HIS A 1 104 ? -31.858 -5.267 10.401 1.00 83.06 104 HIS A CA 1
ATOM 818 C C . HIS A 1 104 ? -32.411 -5.035 8.984 1.00 83.06 104 HIS A C 1
ATOM 820 O O . HIS A 1 104 ? -33.512 -5.477 8.667 1.00 83.06 104 HIS A O 1
ATOM 826 N N . LEU A 1 105 ? -31.596 -4.484 8.082 1.00 77.44 105 LEU A N 1
ATOM 827 C CA . LEU A 1 105 ? -31.996 -4.203 6.696 1.00 77.44 105 LEU A CA 1
ATOM 828 C C . LEU A 1 105 ? -32.163 -5.453 5.817 1.00 77.44 105 LEU A C 1
ATOM 830 O O . LEU A 1 105 ? -32.876 -5.416 4.815 1.00 77.44 105 LEU A O 1
ATOM 834 N N . LYS A 1 106 ? -31.502 -6.566 6.159 1.00 78.06 106 LYS A N 1
ATOM 835 C CA . LYS A 1 106 ? -31.655 -7.850 5.448 1.00 78.06 106 LYS A CA 1
ATOM 836 C C . LYS A 1 106 ? -32.907 -8.622 5.864 1.00 78.06 106 LYS A C 1
ATOM 838 O O . LYS A 1 106 ? -33.344 -9.497 5.124 1.00 78.06 106 LYS A O 1
ATOM 843 N N . THR A 1 107 ? -33.444 -8.361 7.054 1.00 71.00 107 THR A N 1
ATOM 844 C CA . THR A 1 107 ? -34.559 -9.134 7.623 1.00 71.00 107 THR A CA 1
ATOM 845 C C . THR A 1 107 ? -35.935 -8.533 7.322 1.00 71.00 107 THR A C 1
ATOM 847 O O . THR A 1 107 ? -36.921 -9.269 7.325 1.00 71.00 107 THR A O 1
ATOM 850 N N . GLU A 1 108 ? -36.028 -7.241 6.995 1.00 61.50 108 GLU A N 1
ATOM 851 C CA . GLU A 1 108 ? -37.302 -6.531 6.787 1.00 61.50 108 GLU A CA 1
ATOM 852 C C . GLU A 1 108 ? -37.801 -6.480 5.325 1.00 61.50 108 GLU A C 1
ATOM 854 O O . GLU A 1 108 ? -38.269 -5.455 4.854 1.00 61.50 108 GLU A O 1
ATOM 859 N N . ASP A 1 109 ? -37.812 -7.593 4.592 1.00 53.72 109 ASP A N 1
ATOM 860 C CA . ASP A 1 109 ? -38.154 -7.638 3.152 1.00 53.72 109 ASP A CA 1
ATOM 861 C C . ASP A 1 109 ? -39.646 -7.377 2.780 1.00 53.72 109 ASP A C 1
ATOM 863 O O . ASP A 1 109 ? -40.184 -7.973 1.845 1.00 53.72 109 ASP A O 1
ATOM 867 N N . SER A 1 110 ? -40.415 -6.545 3.503 1.00 51.69 110 SER A N 1
ATOM 868 C CA . SER A 1 110 ? -41.882 -6.475 3.285 1.00 51.69 110 SER A CA 1
ATOM 869 C C . SER A 1 110 ? -42.630 -5.159 3.565 1.00 51.69 110 SER A C 1
ATOM 871 O O . SER A 1 110 ? -43.864 -5.177 3.528 1.00 51.69 110 SER A O 1
ATOM 873 N N . LYS A 1 111 ? -41.996 -4.003 3.828 1.00 57.16 111 LYS A N 1
ATOM 874 C CA . LYS A 1 111 ? -42.746 -2.748 4.106 1.00 57.16 111 LYS A CA 1
ATOM 875 C C . LYS A 1 111 ? -42.251 -1.528 3.329 1.00 57.16 111 LYS A C 1
ATOM 877 O O . LYS A 1 111 ? -41.089 -1.392 3.010 1.00 57.16 111 LYS A O 1
ATOM 882 N N . LYS A 1 112 ? -43.147 -0.567 3.078 1.00 56.41 112 LYS A N 1
ATOM 883 C CA . LYS A 1 112 ? -42.844 0.708 2.392 1.00 56.41 112 LYS A CA 1
ATOM 884 C C . LYS A 1 112 ? -41.784 1.576 3.106 1.00 56.41 112 LYS A C 1
ATOM 886 O O . LYS A 1 112 ? -41.120 2.362 2.443 1.00 56.41 112 LYS A O 1
ATOM 891 N N . ASN A 1 113 ? -41.626 1.438 4.427 1.00 59.38 113 ASN A N 1
ATOM 892 C CA . ASN A 1 113 ? -40.569 2.126 5.188 1.00 59.38 113 ASN A CA 1
ATOM 893 C C . ASN A 1 113 ? -39.178 1.527 4.930 1.00 59.38 113 ASN A C 1
ATOM 895 O O . ASN A 1 113 ? -38.198 2.264 4.925 1.00 59.38 113 ASN A O 1
ATOM 899 N N . ASP A 1 114 ? -39.110 0.238 4.599 1.00 65.81 114 ASP A N 1
ATOM 900 C CA . ASP A 1 114 ? -37.866 -0.482 4.318 1.00 65.81 114 ASP A CA 1
ATOM 901 C C . ASP A 1 114 ? -37.134 0.108 3.097 1.00 65.81 114 ASP A C 1
ATOM 903 O O . ASP A 1 114 ? -35.913 0.211 3.079 1.00 65.81 114 ASP A O 1
ATOM 907 N N . SER A 1 115 ? -37.865 0.636 2.103 1.00 74.00 115 SER A N 1
ATOM 908 C CA . SER A 1 115 ? -37.229 1.311 0.959 1.00 74.00 115 SER A CA 1
ATOM 909 C C . SER A 1 115 ? -36.533 2.627 1.323 1.00 74.00 115 SER A C 1
ATOM 911 O O . SER A 1 115 ? -35.542 2.975 0.687 1.00 74.00 115 SER A O 1
ATOM 913 N N . ILE A 1 116 ? -37.033 3.358 2.327 1.00 80.62 116 ILE A N 1
ATOM 914 C CA . ILE A 1 116 ? -36.430 4.628 2.765 1.00 80.62 116 ILE A CA 1
ATOM 915 C C . ILE A 1 116 ? -35.213 4.338 3.643 1.00 80.62 116 ILE A C 1
ATOM 917 O O . ILE A 1 116 ? -34.167 4.950 3.456 1.00 80.62 116 ILE A O 1
ATOM 921 N N . GLU A 1 117 ? -35.319 3.372 4.554 1.00 81.00 117 GLU A N 1
ATOM 922 C CA . GLU A 1 117 ? -34.220 2.984 5.442 1.00 81.00 117 GLU A CA 1
ATOM 923 C C . GLU A 1 117 ? -33.060 2.342 4.671 1.00 81.00 117 GLU A C 1
ATOM 925 O O . GLU A 1 117 ? -31.905 2.720 4.878 1.00 81.00 117 GLU A O 1
ATOM 930 N N . LYS A 1 118 ? -33.353 1.466 3.697 1.00 83.12 118 LYS A N 1
ATOM 931 C CA . LYS A 1 118 ? -32.348 0.925 2.766 1.00 83.12 118 LYS A CA 1
ATOM 932 C C . LYS A 1 118 ? -31.664 2.029 1.962 1.00 83.12 118 LYS A C 1
ATOM 934 O O . LYS A 1 118 ? -30.451 1.976 1.764 1.00 83.12 118 LYS A O 1
ATOM 939 N N . HIS A 1 119 ? -32.416 3.037 1.516 1.00 85.44 119 HIS A N 1
ATOM 940 C CA . HIS A 1 119 ? -31.847 4.174 0.797 1.00 85.44 119 HIS A CA 1
ATOM 941 C C . HIS A 1 119 ? -30.932 5.014 1.696 1.00 85.44 119 HIS A C 1
ATOM 943 O O . HIS A 1 119 ? -29.778 5.228 1.335 1.00 85.44 119 HIS A O 1
ATOM 949 N N . LEU A 1 120 ? -31.396 5.394 2.890 1.00 84.81 120 LEU A N 1
ATOM 950 C CA . LEU A 1 120 ? -30.617 6.165 3.862 1.00 84.81 120 LEU A CA 1
ATOM 951 C C . LEU A 1 120 ? -29.330 5.437 4.270 1.00 84.81 120 LEU A C 1
ATOM 953 O O . LEU A 1 120 ? -28.277 6.059 4.409 1.00 84.81 120 LEU A O 1
ATOM 957 N N . TYR A 1 121 ? -29.404 4.117 4.446 1.00 86.94 121 TYR A N 1
ATOM 958 C CA . TYR A 1 121 ? -28.237 3.298 4.744 1.00 86.94 121 TYR A CA 1
ATOM 959 C C . TYR A 1 121 ? -27.274 3.207 3.559 1.00 86.94 121 TYR A C 1
ATOM 961 O O . TYR A 1 121 ? -26.066 3.309 3.741 1.00 86.94 121 TYR A O 1
ATOM 969 N N . SER A 1 122 ? -27.785 3.066 2.333 1.00 86.88 122 SER A N 1
ATOM 970 C CA . SER A 1 122 ? -26.945 3.080 1.134 1.00 86.88 122 SER A CA 1
ATOM 971 C C . SER A 1 122 ? -26.241 4.424 0.942 1.00 86.88 122 SER A C 1
ATOM 973 O O . SER A 1 122 ? -25.070 4.435 0.571 1.00 86.88 122 SER A O 1
ATOM 975 N N . GLU A 1 123 ? -26.924 5.544 1.187 1.00 88.50 123 GLU A N 1
ATOM 976 C CA . GLU A 1 123 ? -26.305 6.875 1.179 1.00 88.50 123 GLU A CA 1
ATOM 977 C C . GLU A 1 123 ? -25.232 6.981 2.261 1.00 88.50 123 GLU A C 1
ATOM 979 O O . GLU A 1 123 ? -24.110 7.380 1.977 1.00 88.50 123 GLU A O 1
ATOM 984 N N . PHE A 1 124 ? -25.534 6.525 3.476 1.00 90.19 124 PHE A N 1
ATOM 985 C CA . PHE A 1 124 ? -24.578 6.467 4.578 1.00 90.19 124 PHE A CA 1
ATOM 986 C C . PHE A 1 124 ? -23.320 5.647 4.251 1.00 90.19 124 PHE A C 1
ATOM 988 O O . PHE A 1 124 ? -22.213 6.092 4.547 1.00 90.19 124 PHE A O 1
ATOM 995 N N . LEU A 1 125 ? -23.461 4.476 3.621 1.00 88.44 125 LEU A N 1
ATOM 996 C CA . LEU A 1 125 ? -22.316 3.668 3.196 1.00 88.44 125 LEU A CA 1
ATOM 997 C C . LEU A 1 125 ? -21.473 4.395 2.147 1.00 88.44 125 LEU A C 1
ATOM 999 O O . LEU A 1 125 ? -20.247 4.372 2.230 1.00 88.44 125 LEU A O 1
ATOM 1003 N N . ASN A 1 126 ? -22.119 5.059 1.185 1.00 88.19 126 ASN A N 1
ATOM 1004 C CA . ASN A 1 126 ? -21.415 5.867 0.195 1.00 88.19 126 ASN A CA 1
ATOM 1005 C C . ASN A 1 126 ? -20.660 7.022 0.869 1.00 88.19 126 ASN A C 1
ATOM 1007 O O . ASN A 1 126 ? -19.477 7.193 0.594 1.00 88.19 126 ASN A O 1
ATOM 1011 N N . ASP A 1 127 ? -21.296 7.748 1.794 1.00 88.69 127 ASP A N 1
ATOM 1012 C CA . ASP A 1 127 ? -20.671 8.839 2.552 1.00 88.69 127 ASP A CA 1
ATOM 1013 C C . ASP A 1 127 ? -19.426 8.351 3.309 1.00 88.69 127 ASP A C 1
ATOM 1015 O O . ASP A 1 127 ? -18.355 8.948 3.204 1.00 88.69 127 ASP A O 1
ATOM 1019 N N . ILE A 1 128 ? -19.536 7.233 4.034 1.00 89.19 128 ILE A N 1
ATOM 1020 C CA . ILE A 1 128 ? -18.423 6.673 4.815 1.00 89.19 128 ILE A CA 1
ATOM 1021 C C . ILE A 1 128 ? -17.280 6.223 3.922 1.00 89.19 128 ILE A C 1
ATOM 1023 O O . ILE A 1 128 ? -16.115 6.412 4.271 1.00 89.19 128 ILE A O 1
ATOM 1027 N N . MET A 1 129 ? -17.586 5.650 2.760 1.00 85.56 129 MET A N 1
ATOM 1028 C CA . MET A 1 129 ? -16.545 5.261 1.815 1.00 85.56 129 MET A CA 1
ATOM 1029 C C . MET A 1 129 ? -15.778 6.456 1.251 1.00 85.56 129 MET A C 1
ATOM 1031 O O . MET A 1 129 ? -14.638 6.284 0.828 1.00 85.56 129 MET A O 1
ATOM 1035 N N . LEU A 1 130 ? -16.348 7.661 1.311 1.00 85.50 130 LEU A N 1
ATOM 1036 C CA . LEU A 1 130 ? -15.656 8.903 0.976 1.00 85.50 130 LEU A CA 1
ATOM 1037 C C . LEU A 1 130 ? -14.875 9.476 2.175 1.00 85.50 130 LEU A C 1
ATOM 1039 O O . LEU A 1 130 ? -13.755 9.961 1.992 1.00 85.50 130 LEU A O 1
ATOM 1043 N N . THR A 1 131 ? -15.431 9.424 3.395 1.00 86.31 131 THR A N 1
ATOM 1044 C CA . THR A 1 131 ? -14.834 10.050 4.596 1.00 86.31 131 THR A CA 1
ATOM 1045 C C . THR A 1 131 ? -13.831 9.163 5.328 1.00 86.31 131 THR A C 1
ATOM 1047 O O . THR A 1 131 ? -12.716 9.599 5.603 1.00 86.31 131 THR A O 1
ATOM 1050 N N . PHE A 1 132 ? -14.212 7.929 5.663 1.00 88.00 132 PHE A N 1
ATOM 1051 C CA . PHE A 1 132 ? -13.335 6.946 6.306 1.00 88.00 132 PHE A CA 1
ATOM 1052 C C . PHE A 1 132 ? -12.360 6.346 5.297 1.00 88.00 132 PHE A C 1
ATOM 1054 O O . PHE A 1 132 ? -11.204 6.069 5.619 1.00 88.00 132 PHE A O 1
ATOM 1061 N N . GLY A 1 133 ? -12.823 6.219 4.051 1.00 89.38 133 GLY A N 1
ATOM 1062 C CA . GLY A 1 133 ? -12.043 5.693 2.946 1.00 89.38 133 GLY A CA 1
ATOM 1063 C C . GLY A 1 133 ? -11.821 4.193 3.038 1.00 89.38 133 GLY A C 1
ATOM 1064 O O . GLY A 1 133 ? -12.452 3.477 3.818 1.00 89.38 133 GLY A O 1
ATOM 1065 N N . GLN A 1 134 ? -10.902 3.713 2.212 1.00 90.31 134 GLN A N 1
ATOM 1066 C CA . GLN A 1 134 ? -10.517 2.307 2.159 1.00 90.31 134 GLN A CA 1
ATOM 1067 C C . GLN A 1 134 ? -9.008 2.127 2.352 1.00 90.31 134 GLN A C 1
ATOM 1069 O O . GLN A 1 134 ? -8.232 3.054 2.092 1.00 90.31 134 GLN A O 1
ATOM 1074 N N . PRO A 1 135 ? -8.561 0.945 2.807 1.00 93.19 135 PRO A N 1
ATOM 1075 C CA . PRO A 1 135 ? -7.144 0.644 2.840 1.00 93.19 135 PRO A CA 1
ATOM 1076 C C . PRO A 1 135 ? -6.590 0.463 1.422 1.00 93.19 135 PRO A C 1
ATOM 1078 O O . PRO A 1 135 ? -7.262 -0.080 0.540 1.00 93.19 135 PRO A O 1
ATOM 1081 N N . ALA A 1 136 ? -5.341 0.873 1.226 1.00 95.19 136 ALA A N 1
ATOM 1082 C CA . ALA A 1 136 ? -4.565 0.606 0.024 1.00 95.19 136 ALA A CA 1
ATOM 1083 C C . ALA A 1 136 ? -3.236 -0.064 0.386 1.00 95.19 136 ALA A C 1
ATOM 1085 O O . ALA A 1 136 ? -2.539 0.371 1.304 1.00 95.19 136 ALA A O 1
ATOM 1086 N N . LEU A 1 137 ? -2.885 -1.120 -0.348 1.00 96.31 137 LEU A N 1
ATOM 1087 C CA . LEU A 1 137 ? -1.588 -1.782 -0.251 1.00 96.31 137 LEU A CA 1
ATOM 1088 C C . LEU A 1 137 ? -0.622 -1.134 -1.244 1.00 96.31 137 LEU A C 1
ATOM 1090 O O . LEU A 1 137 ? -0.842 -1.209 -2.449 1.00 96.31 137 LEU A O 1
ATOM 1094 N N . CYS A 1 138 ? 0.451 -0.527 -0.749 1.00 95.44 138 CYS A N 1
ATOM 1095 C CA . CYS A 1 138 ? 1.487 0.117 -1.547 1.00 95.44 138 CYS A CA 1
ATOM 1096 C C . CYS A 1 138 ? 2.752 -0.750 -1.548 1.00 95.44 138 CYS A C 1
ATOM 1098 O O . CYS A 1 138 ? 3.439 -0.866 -0.533 1.00 95.44 138 CYS A O 1
ATOM 1100 N N . LEU A 1 139 ? 3.060 -1.367 -2.687 1.00 94.94 139 LEU A N 1
ATOM 1101 C CA . LEU A 1 139 ? 4.240 -2.204 -2.889 1.00 94.94 139 LEU A CA 1
ATOM 1102 C C . LEU A 1 139 ? 5.348 -1.373 -3.528 1.00 94.94 139 LEU A C 1
ATOM 1104 O O . LEU A 1 139 ? 5.265 -1.003 -4.704 1.00 94.94 139 LEU A O 1
ATOM 1108 N N . SER A 1 140 ? 6.377 -1.073 -2.743 1.00 92.25 140 SER A N 1
ATOM 1109 C CA . SER A 1 140 ? 7.454 -0.197 -3.182 1.00 92.25 140 SER A CA 1
ATOM 1110 C C . SER A 1 140 ? 8.412 -0.853 -4.177 1.00 92.25 140 SER A C 1
ATOM 1112 O O . SER A 1 140 ? 8.449 -2.083 -4.342 1.00 92.25 140 SER A O 1
ATOM 1114 N N . GLY A 1 141 ? 9.223 -0.010 -4.816 1.00 83.38 141 GLY A N 1
ATOM 1115 C CA . GLY A 1 141 ? 10.370 -0.436 -5.599 1.00 83.38 141 GLY A CA 1
ATOM 1116 C C . GLY A 1 141 ? 11.430 -1.180 -4.777 1.00 83.38 141 GLY A C 1
ATOM 1117 O O . GLY A 1 141 ? 11.436 -1.205 -3.548 1.00 83.38 141 GLY A O 1
ATOM 1118 N N . GLY A 1 142 ? 12.359 -1.821 -5.483 1.00 74.19 142 GLY A N 1
ATOM 1119 C CA . GLY A 1 142 ? 13.483 -2.527 -4.851 1.00 74.19 142 GLY A CA 1
ATOM 1120 C C . GLY A 1 142 ? 14.121 -3.622 -5.702 1.00 74.19 142 GLY A C 1
ATOM 1121 O O . GLY A 1 142 ? 14.923 -4.409 -5.196 1.00 74.19 142 GLY A O 1
ATOM 1122 N N . GLY A 1 143 ? 13.773 -3.706 -6.991 1.00 79.06 143 GLY A N 1
ATOM 1123 C CA . GLY A 1 143 ? 14.308 -4.710 -7.911 1.00 79.06 143 GLY A CA 1
ATOM 1124 C C . GLY A 1 143 ? 14.089 -6.128 -7.379 1.00 79.06 143 GLY A C 1
ATOM 1125 O O . GLY A 1 143 ? 12.962 -6.528 -7.111 1.00 79.06 143 GLY A O 1
ATOM 1126 N N . MET A 1 144 ? 15.174 -6.879 -7.176 1.00 77.44 144 MET A N 1
ATOM 1127 C CA . MET A 1 144 ? 15.133 -8.258 -6.668 1.00 77.44 144 MET A CA 1
ATOM 1128 C C . MET A 1 144 ? 14.532 -8.380 -5.253 1.00 77.44 144 MET A C 1
ATOM 1130 O O . MET A 1 144 ? 13.964 -9.415 -4.910 1.00 77.44 144 MET A O 1
ATOM 1134 N N . MET A 1 145 ? 14.609 -7.324 -4.432 1.00 83.88 145 MET A N 1
ATOM 1135 C CA . MET A 1 145 ? 14.028 -7.307 -3.082 1.00 83.88 145 MET A CA 1
ATOM 1136 C C . MET A 1 145 ? 12.491 -7.288 -3.089 1.00 83.88 145 MET A C 1
ATOM 1138 O O . MET A 1 145 ? 11.885 -7.585 -2.060 1.00 83.88 145 MET A O 1
ATOM 1142 N N . ALA A 1 146 ? 11.861 -7.038 -4.245 1.00 86.88 146 ALA A N 1
ATOM 1143 C CA . ALA A 1 146 ? 10.410 -7.117 -4.417 1.00 86.88 146 ALA A CA 1
ATOM 1144 C C . ALA A 1 146 ? 9.838 -8.510 -4.111 1.00 86.88 146 ALA A C 1
ATOM 1146 O O . ALA A 1 146 ? 8.668 -8.619 -3.758 1.00 86.88 146 ALA A O 1
ATOM 1147 N N . LEU A 1 147 ? 10.656 -9.571 -4.151 1.00 87.88 147 LEU A N 1
ATOM 1148 C CA . LEU A 1 147 ? 10.237 -10.908 -3.721 1.00 87.88 147 LEU A CA 1
ATOM 1149 C C . LEU A 1 147 ? 9.759 -10.957 -2.262 1.00 87.88 147 LEU A C 1
ATOM 1151 O O . LEU A 1 147 ? 8.947 -11.808 -1.915 1.00 87.88 147 LEU A O 1
ATOM 1155 N N . MET A 1 148 ? 10.215 -10.039 -1.405 1.00 88.69 148 MET A N 1
ATOM 1156 C CA . MET A 1 148 ? 9.763 -9.983 -0.012 1.00 88.69 148 MET A CA 1
ATOM 1157 C C . MET A 1 148 ? 8.301 -9.542 0.124 1.00 88.69 148 MET A C 1
ATOM 1159 O O . MET A 1 148 ? 7.656 -9.898 1.111 1.00 88.69 148 MET A O 1
ATOM 1163 N N . HIS A 1 149 ? 7.754 -8.842 -0.877 1.00 92.06 149 HIS A N 1
ATOM 1164 C CA . HIS A 1 149 ? 6.338 -8.467 -0.913 1.00 92.06 149 HIS A CA 1
ATOM 1165 C C . HIS A 1 149 ? 5.427 -9.695 -0.886 1.00 92.06 149 HIS A C 1
ATOM 1167 O O . HIS A 1 149 ? 4.373 -9.651 -0.256 1.00 92.06 149 HIS A O 1
ATOM 1173 N N . PHE A 1 150 ? 5.848 -10.811 -1.495 1.00 90.88 150 PHE A N 1
ATOM 1174 C CA . PHE A 1 150 ? 5.065 -12.050 -1.517 1.00 90.88 150 PHE A CA 1
ATOM 1175 C C . PHE A 1 150 ? 4.787 -12.600 -0.121 1.00 90.88 150 PHE A C 1
ATOM 1177 O O . PHE A 1 150 ? 3.665 -13.015 0.127 1.00 90.88 150 PHE A O 1
ATOM 1184 N N . GLY A 1 151 ? 5.744 -12.534 0.812 1.00 89.44 151 GLY A N 1
ATOM 1185 C CA . GLY A 1 151 ? 5.518 -13.014 2.182 1.00 89.44 151 GLY A CA 1
ATOM 1186 C C . GLY A 1 151 ? 4.498 -12.165 2.951 1.00 89.44 151 GLY A C 1
ATOM 1187 O O . GLY A 1 151 ? 3.687 -12.686 3.718 1.00 89.44 151 GLY A O 1
ATOM 1188 N N . ILE A 1 152 ? 4.493 -10.849 2.714 1.00 90.38 152 ILE A N 1
ATOM 1189 C CA . ILE A 1 152 ? 3.500 -9.939 3.308 1.00 90.38 152 ILE A CA 1
ATOM 1190 C C . ILE A 1 152 ? 2.120 -10.229 2.723 1.00 90.38 152 ILE A C 1
ATOM 1192 O O . ILE A 1 152 ? 1.144 -10.337 3.463 1.00 90.38 152 ILE A O 1
ATOM 1196 N N . VAL A 1 153 ? 2.044 -10.390 1.404 1.00 92.69 153 VAL A N 1
ATOM 1197 C CA . VAL A 1 153 ? 0.784 -10.641 0.708 1.00 92.69 153 VAL A CA 1
ATOM 1198 C C . VAL A 1 153 ? 0.217 -12.018 1.040 1.00 92.69 153 VAL A C 1
ATOM 1200 O O . VAL A 1 153 ? -0.977 -12.121 1.293 1.00 92.69 153 VAL A O 1
ATOM 1203 N N . GLU A 1 154 ? 1.054 -13.053 1.107 1.00 90.94 154 GLU A N 1
ATOM 1204 C CA . GLU A 1 154 ? 0.681 -14.391 1.576 1.00 90.94 154 GLU A CA 1
ATOM 1205 C C . GLU A 1 154 ? 0.022 -14.301 2.955 1.00 90.94 154 GLU A C 1
ATOM 1207 O O . GLU A 1 154 ? -1.114 -14.739 3.123 1.00 90.94 154 GLU A O 1
ATOM 1212 N N . THR A 1 155 ? 0.668 -13.605 3.896 1.00 89.19 155 THR A N 1
ATOM 1213 C CA . THR A 1 155 ? 0.123 -13.394 5.246 1.00 89.19 155 THR A CA 1
ATOM 1214 C C . THR A 1 155 ? -1.216 -12.645 5.210 1.00 89.19 155 THR A C 1
ATOM 1216 O O . THR A 1 155 ? -2.151 -13.009 5.919 1.00 89.19 155 THR A O 1
ATOM 1219 N N . MET A 1 156 ? -1.347 -11.604 4.380 1.00 91.94 156 MET A N 1
ATOM 1220 C CA . MET A 1 156 ? -2.602 -10.848 4.251 1.00 91.94 156 MET A CA 1
ATOM 1221 C C . MET A 1 156 ? -3.737 -11.682 3.651 1.00 91.94 156 MET A C 1
ATOM 1223 O O . MET A 1 156 ? -4.887 -11.528 4.061 1.00 91.94 156 MET A O 1
ATOM 1227 N N . ILE A 1 157 ? -3.428 -12.560 2.695 1.00 91.56 157 ILE A N 1
ATOM 1228 C CA . ILE A 1 157 ? -4.393 -13.487 2.096 1.00 91.56 157 ILE A CA 1
ATOM 1229 C C . ILE A 1 157 ? -4.842 -14.512 3.139 1.00 91.56 157 ILE A C 1
ATOM 1231 O O . ILE A 1 157 ? -6.042 -14.706 3.314 1.00 91.56 157 ILE A O 1
ATOM 1235 N N . GLU A 1 158 ? -3.906 -15.118 3.876 1.00 89.19 158 GLU A N 1
ATOM 1236 C CA . GLU A 1 158 ? -4.213 -16.084 4.940 1.00 89.19 158 GLU A CA 1
ATOM 1237 C C . GLU A 1 158 ? -5.094 -15.488 6.044 1.00 89.19 158 GLU A C 1
ATOM 1239 O O . GLU A 1 158 ? -5.964 -16.173 6.580 1.00 89.19 158 GLU A O 1
ATOM 1244 N N . GLN A 1 159 ? -4.888 -14.210 6.375 1.00 89.75 159 GLN A N 1
ATOM 1245 C CA . GLN A 1 159 ? -5.689 -13.486 7.367 1.00 89.75 159 GLN A CA 1
ATOM 1246 C C . GLN A 1 159 ? -6.950 -12.827 6.781 1.00 89.75 159 GLN A C 1
ATOM 1248 O O . GLN A 1 159 ? -7.700 -12.191 7.520 1.00 89.75 159 GLN A O 1
ATOM 1253 N N . GLY A 1 160 ? -7.197 -12.948 5.471 1.00 91.12 160 GLY A N 1
ATOM 1254 C CA . GLY A 1 160 ? -8.367 -12.362 4.811 1.00 91.12 160 GLY A CA 1
ATOM 1255 C C . GLY A 1 160 ? -8.418 -10.830 4.863 1.00 91.12 160 GLY A C 1
ATOM 1256 O O . GLY A 1 160 ? -9.503 -10.255 4.851 1.00 91.12 160 GLY A O 1
ATOM 1257 N N . CYS A 1 161 ? -7.263 -10.162 4.943 1.00 91.94 161 CYS A N 1
ATOM 1258 C CA . CYS A 1 161 ? -7.153 -8.710 5.116 1.00 91.94 161 CYS A CA 1
ATOM 1259 C C . CYS A 1 161 ? -6.481 -7.986 3.936 1.00 91.94 161 CYS A C 1
ATOM 1261 O O . CYS A 1 161 ? -6.116 -6.816 4.059 1.00 91.94 161 CYS A O 1
ATOM 1263 N N . LEU A 1 162 ? -6.321 -8.658 2.789 1.00 94.12 162 LEU A N 1
ATOM 1264 C CA . LEU A 1 162 ? -5.760 -8.059 1.576 1.00 94.12 162 LEU A CA 1
ATOM 1265 C C . LEU A 1 162 ? -6.647 -6.893 1.077 1.00 94.12 162 LEU A C 1
ATOM 1267 O O . LEU A 1 162 ? -7.819 -7.115 0.759 1.00 94.12 162 LEU A O 1
ATOM 1271 N N . PRO A 1 163 ? -6.116 -5.660 0.963 1.00 94.69 163 PRO A N 1
ATOM 1272 C CA . PRO A 1 163 ? -6.880 -4.526 0.452 1.00 94.69 163 PRO A CA 1
ATOM 1273 C C . PRO A 1 163 ? -7.294 -4.685 -1.016 1.00 94.69 163 PRO A C 1
ATOM 1275 O O . PRO A 1 163 ? -6.586 -5.290 -1.821 1.00 94.69 163 PRO A O 1
ATOM 1278 N N . LYS A 1 164 ? -8.420 -4.066 -1.395 1.00 93.56 164 LYS A N 1
ATOM 1279 C CA . LYS A 1 164 ? -8.893 -4.056 -2.792 1.00 93.56 164 LYS A CA 1
ATOM 1280 C C . LYS A 1 164 ? -8.091 -3.122 -3.693 1.00 93.56 164 LYS A C 1
ATOM 1282 O O . LYS A 1 164 ? -8.011 -3.376 -4.892 1.00 93.56 164 LYS A O 1
ATOM 1287 N N . VAL A 1 165 ? -7.544 -2.039 -3.139 1.00 95.88 165 VAL A N 1
ATOM 1288 C CA . VAL A 1 165 ? -6.686 -1.095 -3.862 1.00 95.88 165 VAL A CA 1
ATOM 1289 C C . VAL A 1 165 ? -5.239 -1.513 -3.658 1.00 95.88 165 VAL A C 1
ATOM 1291 O O . VAL A 1 165 ? -4.739 -1.494 -2.535 1.00 95.88 165 VAL A O 1
ATOM 1294 N N . ILE A 1 166 ? -4.576 -1.904 -4.744 1.00 96.75 166 ILE A N 1
ATOM 1295 C CA . ILE A 1 166 ? -3.187 -2.358 -4.733 1.00 96.75 166 ILE A CA 1
ATOM 1296 C C . ILE A 1 166 ? -2.393 -1.467 -5.684 1.00 96.75 166 ILE A C 1
ATOM 1298 O O . ILE A 1 166 ? -2.640 -1.429 -6.890 1.00 96.75 166 ILE A O 1
ATOM 1302 N N . CYS A 1 167 ? -1.436 -0.742 -5.119 1.00 95.62 167 CYS A N 1
ATOM 1303 C CA . CYS A 1 167 ? -0.506 0.110 -5.834 1.00 95.62 167 CYS A CA 1
ATOM 1304 C C . CYS A 1 167 ? 0.868 -0.553 -5.890 1.00 95.62 167 CYS A C 1
ATOM 1306 O O . CYS A 1 167 ? 1.342 -1.075 -4.883 1.00 95.62 167 CYS A O 1
ATOM 1308 N N . GLY A 1 168 ? 1.528 -0.502 -7.044 1.00 94.31 168 GLY A N 1
ATOM 1309 C CA . GLY A 1 168 ? 2.879 -1.025 -7.205 1.00 94.31 168 GLY A CA 1
ATOM 1310 C C . GLY A 1 168 ? 3.767 -0.112 -8.039 1.00 94.31 168 GLY A C 1
ATOM 1311 O O . GLY A 1 168 ? 3.329 0.433 -9.053 1.00 94.31 168 GLY A O 1
ATOM 1312 N N . THR A 1 169 ? 5.028 -0.005 -7.628 1.00 92.00 169 THR A N 1
ATOM 1313 C CA . THR A 1 169 ? 6.060 0.778 -8.319 1.00 92.00 169 THR A CA 1
ATOM 1314 C C . THR A 1 169 ? 7.281 -0.092 -8.600 1.00 92.00 169 THR A C 1
ATOM 1316 O O . THR A 1 169 ? 7.707 -0.854 -7.730 1.00 92.00 169 THR A O 1
ATOM 1319 N N . SER A 1 170 ? 7.864 -0.002 -9.802 1.00 90.69 170 SER A N 1
ATOM 1320 C CA . SER A 1 170 ? 9.071 -0.755 -10.180 1.00 90.69 170 SER A CA 1
ATOM 1321 C C . SER A 1 170 ? 8.914 -2.258 -9.902 1.00 90.69 170 SER A C 1
ATOM 1323 O O . SER A 1 170 ? 7.903 -2.842 -10.283 1.00 90.69 170 SER A O 1
ATOM 1325 N N . GLY A 1 171 ? 9.828 -2.907 -9.176 1.00 88.88 171 GLY A N 1
ATOM 1326 C CA . GLY A 1 171 ? 9.675 -4.315 -8.770 1.00 88.88 171 GLY A CA 1
ATOM 1327 C C . GLY A 1 171 ? 8.351 -4.637 -8.046 1.00 88.88 171 GLY A C 1
ATOM 1328 O O . GLY A 1 171 ? 7.798 -5.719 -8.240 1.00 88.88 171 GLY A O 1
ATOM 1329 N N . GLY A 1 172 ? 7.789 -3.697 -7.276 1.00 91.06 172 GLY A N 1
ATOM 1330 C CA . GLY A 1 172 ? 6.472 -3.834 -6.646 1.00 91.06 172 GLY A CA 1
ATOM 1331 C C . GLY A 1 172 ? 5.307 -3.837 -7.642 1.00 91.06 172 GLY A C 1
ATOM 1332 O O . GLY A 1 172 ? 4.283 -4.463 -7.373 1.00 91.06 172 GLY A O 1
ATOM 1333 N N . SER A 1 173 ? 5.470 -3.224 -8.823 1.00 92.88 173 SER A N 1
ATOM 1334 C CA . SER A 1 173 ? 4.470 -3.255 -9.904 1.00 92.88 173 SER A CA 1
ATOM 1335 C C . SER A 1 173 ? 4.263 -4.664 -10.461 1.00 92.88 173 SER A C 1
ATOM 1337 O O . SER A 1 173 ? 3.129 -5.039 -10.750 1.00 92.88 173 SER A O 1
ATOM 1339 N N . VAL A 1 174 ? 5.327 -5.476 -10.527 1.00 91.62 174 VAL A N 1
ATOM 1340 C CA . VAL A 1 174 ? 5.250 -6.883 -10.952 1.00 91.62 174 VAL A CA 1
ATOM 1341 C C . VAL A 1 174 ? 4.389 -7.678 -9.973 1.00 91.62 174 VAL A C 1
ATOM 1343 O O . VAL A 1 174 ? 3.494 -8.412 -10.386 1.00 91.62 174 VAL A O 1
ATOM 1346 N N . VAL A 1 175 ? 4.623 -7.494 -8.671 1.00 92.31 175 VAL A N 1
ATOM 1347 C CA . VAL A 1 175 ? 3.859 -8.173 -7.617 1.00 92.31 175 VAL A CA 1
ATOM 1348 C C . VAL A 1 175 ? 2.407 -7.701 -7.622 1.00 92.31 175 VAL A C 1
ATOM 1350 O O . VAL A 1 175 ? 1.504 -8.527 -7.651 1.00 92.31 175 VAL A O 1
ATOM 1353 N N . ALA A 1 176 ? 2.160 -6.390 -7.682 1.00 94.44 176 ALA A N 1
ATOM 1354 C CA . ALA A 1 176 ? 0.809 -5.835 -7.750 1.00 94.44 176 ALA A CA 1
ATOM 1355 C C . ALA A 1 176 ? 0.029 -6.361 -8.969 1.00 94.44 176 ALA A C 1
ATOM 1357 O O . ALA A 1 176 ? -1.112 -6.802 -8.831 1.00 94.44 176 ALA A O 1
ATOM 1358 N N . ALA A 1 177 ? 0.659 -6.377 -10.149 1.00 93.31 177 ALA A N 1
ATOM 1359 C CA . ALA A 1 177 ? 0.075 -6.921 -11.371 1.00 93.31 177 ALA A CA 1
ATOM 1360 C C . ALA A 1 177 ? -0.225 -8.418 -11.245 1.00 93.31 177 ALA A C 1
ATOM 1362 O O . ALA A 1 177 ? -1.308 -8.862 -11.631 1.00 93.31 177 ALA A O 1
ATOM 1363 N N . TYR A 1 178 ? 0.697 -9.188 -10.663 1.00 91.19 178 TYR A N 1
ATOM 1364 C CA . TYR A 1 178 ? 0.493 -10.609 -10.412 1.00 91.19 178 TYR A CA 1
ATOM 1365 C C . TYR A 1 178 ? -0.721 -10.851 -9.517 1.00 91.19 178 TYR A C 1
ATOM 1367 O O . TYR A 1 178 ? -1.561 -11.689 -9.830 1.00 91.19 178 TYR A O 1
ATOM 1375 N N . LEU A 1 179 ? -0.881 -10.058 -8.456 1.00 92.38 179 LEU A N 1
ATOM 1376 C CA . LEU A 1 179 ? -2.047 -10.161 -7.591 1.00 92.38 179 LEU A CA 1
ATOM 1377 C C . LEU A 1 179 ? -3.316 -9.827 -8.365 1.00 92.38 179 LEU A C 1
ATOM 1379 O O . LEU A 1 179 ? -4.176 -10.687 -8.512 1.00 92.38 179 LEU A O 1
ATOM 1383 N N . CYS A 1 180 ? -3.429 -8.617 -8.909 1.00 93.38 180 CYS A N 1
ATOM 1384 C CA . CYS A 1 180 ? -4.656 -8.099 -9.522 1.00 93.38 180 CYS A CA 1
ATOM 1385 C C . CYS A 1 180 ? -5.125 -8.825 -10.792 1.00 93.38 180 CYS A C 1
ATOM 1387 O O . CYS A 1 180 ? -6.240 -8.564 -11.244 1.00 93.38 180 CYS A O 1
ATOM 1389 N N . THR A 1 181 ? -4.322 -9.725 -11.363 1.00 91.69 181 THR A N 1
ATOM 1390 C CA . THR A 1 181 ? -4.698 -10.537 -12.536 1.00 91.69 181 THR A CA 1
ATOM 1391 C C . THR A 1 181 ? -5.196 -11.941 -12.189 1.00 91.69 181 THR A C 1
ATOM 1393 O O . THR A 1 181 ? -5.882 -12.559 -13.006 1.00 91.69 181 THR A O 1
ATOM 1396 N N . HIS A 1 182 ? -4.937 -12.418 -10.972 1.00 90.81 182 HIS A N 1
ATOM 1397 C CA . HIS A 1 182 ? -5.396 -13.716 -10.476 1.00 90.81 182 HIS A CA 1
ATOM 1398 C C . HIS A 1 182 ? -6.549 -13.541 -9.498 1.00 90.81 182 HIS A C 1
ATOM 1400 O O . HIS A 1 182 ? -6.592 -12.556 -8.772 1.00 90.81 182 HIS A O 1
ATOM 1406 N N . THR A 1 183 ? -7.484 -14.484 -9.469 1.00 90.69 183 THR A N 1
ATOM 1407 C CA . THR A 1 183 ? -8.670 -14.470 -8.591 1.00 90.69 183 THR A CA 1
ATOM 1408 C C . THR A 1 183 ? -8.335 -14.861 -7.148 1.00 90.69 183 THR A C 1
ATOM 1410 O O . THR A 1 183 ? -7.290 -15.456 -6.891 1.00 90.69 183 THR A O 1
ATOM 1413 N N . ASP A 1 184 ? -9.216 -14.540 -6.194 1.00 89.12 184 ASP A N 1
ATOM 1414 C CA . ASP A 1 184 ? -9.005 -14.849 -4.766 1.00 89.12 184 ASP A CA 1
ATOM 1415 C C . ASP A 1 184 ? -8.883 -16.361 -4.494 1.00 89.12 184 ASP A C 1
ATOM 1417 O O . ASP A 1 184 ? -8.232 -16.765 -3.535 1.00 89.12 184 ASP A O 1
ATOM 1421 N N . GLU A 1 185 ? -9.449 -17.201 -5.365 1.00 88.62 185 GLU A N 1
ATOM 1422 C CA . GLU A 1 185 ? -9.349 -18.665 -5.302 1.00 88.62 185 GLU A CA 1
ATOM 1423 C C . GLU A 1 185 ? -7.982 -19.182 -5.786 1.00 88.62 185 GLU A C 1
ATOM 1425 O O . GLU A 1 185 ? -7.462 -20.170 -5.267 1.00 88.62 185 GL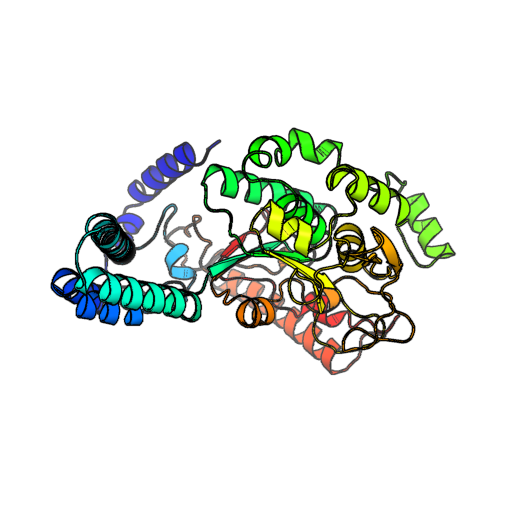U A O 1
ATOM 1430 N N . GLU A 1 186 ? -7.377 -18.506 -6.767 1.00 88.94 186 GLU A N 1
ATOM 1431 C CA . GLU A 1 186 ? -6.076 -18.869 -7.343 1.00 88.94 186 GLU A CA 1
ATOM 1432 C C . GLU A 1 186 ? -4.920 -18.423 -6.427 1.00 88.94 186 GLU A C 1
ATOM 1434 O O . GLU A 1 186 ? -3.949 -19.165 -6.235 1.00 88.94 186 GLU A O 1
ATOM 1439 N N . LEU A 1 187 ? -5.045 -17.232 -5.825 1.00 89.19 187 LEU A N 1
ATOM 1440 C CA . LEU A 1 187 ? -3.998 -16.546 -5.057 1.00 89.19 187 LEU A CA 1
ATOM 1441 C C . LEU A 1 187 ? -3.283 -17.412 -3.993 1.00 89.19 187 LEU A C 1
ATOM 1443 O O . LEU A 1 187 ? -2.048 -17.451 -4.018 1.00 89.19 187 LEU A O 1
ATOM 1447 N N . PRO A 1 188 ? -3.976 -18.158 -3.105 1.00 88.38 188 PRO A N 1
ATOM 1448 C CA . PRO A 1 188 ? -3.320 -18.938 -2.049 1.00 88.38 188 PRO A CA 1
ATOM 1449 C C . PRO A 1 188 ? -2.370 -20.025 -2.569 1.00 88.38 188 PRO A C 1
ATOM 1451 O O . PRO A 1 188 ? -1.458 -20.456 -1.865 1.00 88.38 188 PRO A O 1
ATOM 1454 N N . SER A 1 189 ? -2.585 -20.504 -3.797 1.00 86.50 189 SER A N 1
ATOM 1455 C CA . SER A 1 189 ? -1.750 -21.547 -4.400 1.00 86.50 189 SER A CA 1
ATOM 1456 C C . SER A 1 189 ? -0.523 -20.990 -5.123 1.00 86.50 189 SER A C 1
ATOM 1458 O O . SER A 1 189 ? 0.496 -21.674 -5.210 1.00 86.50 189 SER A O 1
ATOM 1460 N N . ILE A 1 190 ? -0.606 -19.750 -5.611 1.00 85.94 190 ILE A N 1
ATOM 1461 C CA . ILE A 1 190 ? 0.381 -19.173 -6.528 1.00 85.94 190 ILE A CA 1
ATOM 1462 C C . ILE A 1 190 ? 1.329 -18.162 -5.872 1.00 85.94 190 ILE A C 1
ATOM 1464 O O . ILE A 1 190 ? 2.431 -17.967 -6.371 1.00 85.94 190 ILE A O 1
ATOM 1468 N N . VAL A 1 191 ? 0.924 -17.529 -4.763 1.00 86.88 191 VAL A N 1
ATOM 1469 C CA . VAL A 1 191 ? 1.711 -16.495 -4.052 1.00 86.88 191 VAL A CA 1
ATOM 1470 C C . VAL A 1 191 ? 2.828 -17.107 -3.194 1.00 86.88 191 VAL A C 1
ATOM 1472 O O . VAL A 1 191 ? 3.750 -16.403 -2.786 1.00 86.88 191 VAL A O 1
ATOM 1475 N N . LYS A 1 192 ? 2.794 -18.426 -2.969 1.00 85.00 192 LYS A N 1
ATOM 1476 C CA . LYS A 1 192 ? 3.764 -19.135 -2.128 1.00 85.00 192 LYS A CA 1
ATOM 1477 C C . LYS A 1 192 ? 5.202 -18.907 -2.611 1.00 85.00 192 LYS A C 1
ATOM 1479 O O . LYS A 1 192 ? 5.481 -19.154 -3.790 1.00 85.00 192 LYS A O 1
ATOM 1484 N N . PRO A 1 193 ? 6.146 -18.551 -1.720 1.00 78.44 193 PRO A N 1
ATOM 1485 C CA . PRO A 1 193 ? 7.542 -18.309 -2.089 1.00 78.44 193 PRO A CA 1
ATOM 1486 C C . PRO A 1 193 ? 8.178 -19.458 -2.882 1.00 78.44 193 PRO A C 1
ATOM 1488 O O . PRO A 1 193 ? 8.927 -19.216 -3.822 1.00 78.44 193 PRO A O 1
ATOM 1491 N N . GLU A 1 194 ? 7.821 -20.704 -2.561 1.00 79.75 194 GLU A N 1
ATOM 1492 C CA . GLU A 1 194 ? 8.295 -21.922 -3.237 1.00 79.75 194 GLU A CA 1
ATOM 1493 C C . GLU A 1 194 ? 7.900 -21.992 -4.722 1.00 79.75 194 GLU A C 1
ATOM 1495 O O . GLU A 1 194 ? 8.606 -22.599 -5.525 1.00 79.75 194 GLU A O 1
ATOM 1500 N N . VAL A 1 195 ? 6.782 -21.365 -5.096 1.00 82.25 195 VAL A N 1
ATOM 1501 C CA . VAL A 1 195 ? 6.259 -21.323 -6.471 1.00 82.25 195 VAL A CA 1
ATOM 1502 C C . VAL A 1 195 ? 6.808 -20.114 -7.224 1.00 82.25 195 VAL A C 1
ATOM 1504 O O . VAL A 1 195 ? 7.115 -20.202 -8.413 1.00 82.25 195 VAL A O 1
ATOM 1507 N N . VAL A 1 196 ? 6.937 -18.986 -6.529 1.00 82.94 196 VAL A N 1
ATOM 1508 C CA . VAL A 1 196 ? 7.314 -17.686 -7.096 1.00 82.94 196 VAL A CA 1
ATOM 1509 C C . VAL A 1 196 ? 8.825 -17.581 -7.307 1.00 82.94 196 VAL A C 1
ATOM 1511 O O . VAL A 1 196 ? 9.276 -17.139 -8.363 1.00 82.94 196 VAL A O 1
ATOM 1514 N N . GLN A 1 197 ? 9.625 -18.012 -6.327 1.00 81.12 197 GLN A N 1
ATOM 1515 C CA . GLN A 1 197 ? 11.080 -17.853 -6.344 1.00 81.12 197 GLN A CA 1
ATOM 1516 C C . GLN A 1 197 ? 11.754 -18.533 -7.549 1.00 81.12 197 GLN A C 1
ATOM 1518 O O . GLN A 1 197 ? 12.594 -17.884 -8.171 1.00 81.12 197 GLN A O 1
ATOM 1523 N N . PRO A 1 198 ? 11.405 -19.778 -7.941 1.00 80.88 198 PRO A N 1
ATOM 1524 C CA . PRO A 1 198 ? 12.010 -20.413 -9.114 1.00 80.88 198 PRO A CA 1
ATOM 1525 C C . PRO A 1 198 ? 11.651 -19.716 -10.426 1.00 80.88 198 PRO A C 1
ATOM 1527 O O . PRO A 1 198 ? 12.414 -19.796 -11.383 1.00 80.88 198 PRO A O 1
ATOM 1530 N N . LYS A 1 199 ? 10.492 -19.050 -10.474 1.00 77.88 199 LYS A N 1
ATOM 1531 C CA . LYS A 1 199 ? 10.024 -18.326 -11.655 1.00 77.88 199 LYS A CA 1
ATOM 1532 C C . LYS A 1 199 ? 10.627 -16.927 -11.750 1.00 77.88 199 LYS A C 1
ATOM 1534 O O . LYS A 1 199 ? 10.749 -16.396 -12.844 1.00 77.88 199 LYS A O 1
ATOM 1539 N N . TRP A 1 200 ? 11.019 -16.318 -10.631 1.00 76.81 200 TRP A N 1
ATOM 1540 C CA . TRP A 1 200 ? 11.639 -14.993 -10.599 1.00 76.81 200 TRP A CA 1
ATOM 1541 C C . TRP A 1 200 ? 13.120 -15.063 -10.996 1.00 76.81 200 TRP A C 1
ATOM 1543 O O . TRP A 1 200 ? 14.031 -14.848 -10.198 1.00 76.81 200 TRP A O 1
ATOM 1553 N N . THR A 1 201 ? 13.373 -15.368 -12.266 1.00 68.31 201 THR A N 1
ATOM 1554 C CA . THR A 1 201 ? 14.722 -15.372 -12.850 1.00 68.31 201 THR A CA 1
ATOM 1555 C C . THR A 1 201 ? 14.796 -14.495 -14.100 1.00 68.31 201 THR A C 1
ATOM 1557 O O . THR A 1 201 ? 15.108 -14.991 -15.187 1.00 68.31 201 THR A O 1
ATOM 1560 N N . PRO A 1 202 ? 14.503 -13.188 -13.990 1.00 64.31 202 PRO A N 1
ATOM 1561 C CA . PRO A 1 202 ? 14.639 -12.289 -15.121 1.00 64.31 202 PRO A CA 1
ATOM 1562 C C . PRO A 1 202 ? 16.123 -12.084 -15.446 1.00 64.31 202 PRO A C 1
ATOM 1564 O O . PRO A 1 202 ? 16.853 -11.460 -14.680 1.00 64.31 202 PRO A O 1
ATOM 1567 N N . GLY A 1 203 ? 16.563 -12.623 -16.585 1.00 62.69 203 GLY A N 1
ATOM 1568 C CA . GLY A 1 203 ? 17.898 -12.400 -17.146 1.00 62.69 203 GLY A CA 1
ATOM 1569 C C . GLY A 1 203 ? 19.045 -12.860 -16.240 1.00 62.69 203 GLY A C 1
ATOM 1570 O O . GLY A 1 203 ? 19.613 -12.075 -15.488 1.00 62.69 203 GLY A O 1
ATOM 1571 N N . ASN A 1 204 ? 19.463 -14.121 -16.370 1.00 65.19 204 ASN A N 1
ATOM 1572 C CA . ASN A 1 204 ? 20.562 -14.707 -15.586 1.00 65.19 204 ASN A CA 1
ATOM 1573 C C . ASN A 1 204 ? 21.965 -14.306 -16.107 1.00 65.19 204 ASN A C 1
ATOM 1575 O O . ASN A 1 204 ? 22.907 -15.103 -16.117 1.00 65.19 204 ASN A O 1
ATOM 1579 N N . ASP A 1 205 ? 22.089 -13.075 -16.608 1.00 77.19 205 ASP A N 1
ATOM 1580 C CA . ASP A 1 205 ? 23.323 -12.553 -17.181 1.00 77.19 205 ASP A CA 1
ATOM 1581 C C . ASP A 1 205 ? 24.398 -12.409 -16.096 1.00 77.19 205 ASP A C 1
ATOM 1583 O O . ASP A 1 205 ? 24.162 -11.914 -14.993 1.00 77.19 205 ASP A O 1
ATOM 1587 N N . SER A 1 206 ? 25.630 -12.804 -16.423 1.00 80.88 206 SER A N 1
ATOM 1588 C CA . SER A 1 206 ? 26.773 -12.538 -15.550 1.00 80.88 206 SER A CA 1
ATOM 1589 C C . SER A 1 206 ? 26.950 -11.030 -15.349 1.00 80.88 206 SER A C 1
ATOM 1591 O O . SER A 1 206 ? 26.837 -10.260 -16.303 1.00 80.88 206 SER A O 1
ATOM 1593 N N . TRP A 1 207 ? 27.350 -10.605 -14.145 1.00 80.56 207 TRP A N 1
ATOM 1594 C CA . TRP A 1 207 ? 27.698 -9.208 -13.848 1.00 80.56 207 TRP A CA 1
ATOM 1595 C C . TRP A 1 207 ? 28.654 -8.587 -14.881 1.00 80.56 207 TRP A C 1
ATOM 1597 O O . TRP A 1 207 ? 28.499 -7.422 -15.246 1.00 80.56 207 TRP A O 1
ATOM 1607 N N . TRP A 1 208 ? 29.598 -9.367 -15.420 1.00 85.19 208 TRP A N 1
ATOM 1608 C CA . TRP A 1 208 ? 30.504 -8.914 -16.482 1.00 85.19 208 TRP A CA 1
ATOM 1609 C C . TRP A 1 208 ? 29.786 -8.603 -17.800 1.00 85.19 208 TRP A C 1
ATOM 1611 O O . TRP A 1 208 ? 30.151 -7.648 -18.488 1.00 85.19 208 TRP A O 1
ATOM 1621 N N . THR A 1 209 ? 28.757 -9.378 -18.145 1.00 84.38 209 THR A N 1
ATOM 1622 C CA . THR A 1 209 ? 27.892 -9.127 -19.302 1.00 84.38 209 THR A CA 1
ATOM 1623 C C . THR A 1 209 ? 27.108 -7.835 -19.105 1.00 84.38 209 THR A C 1
ATOM 1625 O O . THR A 1 209 ? 27.117 -6.997 -20.006 1.00 84.38 209 THR A O 1
ATOM 1628 N N . CYS A 1 210 ? 26.528 -7.619 -17.919 1.00 82.81 210 CYS A N 1
ATOM 1629 C CA . CYS A 1 210 ? 25.799 -6.391 -17.587 1.00 82.81 210 CYS A CA 1
ATOM 1630 C C . CYS A 1 210 ? 26.700 -5.151 -17.679 1.00 82.81 210 CYS A C 1
ATOM 1632 O O . CYS A 1 210 ? 26.341 -4.173 -18.329 1.00 82.81 210 CYS A O 1
ATOM 1634 N N . ILE A 1 211 ? 27.912 -5.208 -17.114 1.00 84.56 211 ILE A N 1
ATOM 1635 C CA . ILE A 1 211 ? 28.891 -4.110 -17.189 1.00 84.56 211 ILE A CA 1
ATOM 1636 C C . ILE A 1 211 ? 29.295 -3.841 -18.645 1.00 84.56 211 ILE A C 1
ATOM 1638 O O . ILE A 1 211 ? 29.314 -2.697 -19.099 1.00 84.56 211 ILE A O 1
ATOM 1642 N N . ARG A 1 212 ? 29.596 -4.889 -19.419 1.00 87.19 212 ARG A N 1
ATOM 1643 C CA . ARG A 1 212 ? 29.966 -4.741 -20.833 1.00 87.19 212 ARG A CA 1
ATOM 1644 C C . ARG A 1 212 ? 28.819 -4.172 -21.670 1.00 87.19 212 ARG A C 1
ATOM 1646 O O . ARG A 1 212 ? 29.079 -3.395 -22.590 1.00 87.19 212 ARG A O 1
ATOM 1653 N N . ARG A 1 213 ? 27.574 -4.561 -21.380 1.00 85.19 213 ARG A N 1
ATOM 1654 C CA . ARG A 1 213 ? 26.366 -4.025 -22.022 1.00 85.19 213 ARG A CA 1
ATOM 1655 C C . ARG A 1 213 ? 26.176 -2.555 -21.662 1.00 85.19 213 ARG A C 1
ATOM 1657 O O . ARG A 1 213 ? 25.965 -1.759 -22.574 1.00 85.19 213 ARG A O 1
ATOM 1664 N N . PHE A 1 214 ? 26.385 -2.187 -20.400 1.00 86.06 214 PHE A N 1
ATOM 1665 C CA . PHE A 1 214 ? 26.320 -0.804 -19.935 1.00 86.06 214 PHE A CA 1
ATOM 1666 C C . PHE A 1 214 ? 27.285 0.103 -20.705 1.00 86.06 214 PHE A C 1
ATOM 1668 O O . PHE A 1 214 ? 26.864 1.104 -21.275 1.00 86.06 214 PHE A O 1
ATOM 1675 N N . PHE A 1 215 ? 28.552 -0.296 -20.859 1.00 87.06 215 PHE A N 1
ATOM 1676 C CA . PHE A 1 215 ? 29.521 0.487 -21.642 1.00 87.06 215 PHE A CA 1
ATOM 1677 C C . PHE A 1 215 ? 29.222 0.549 -23.150 1.00 87.06 215 PHE A C 1
ATOM 1679 O O . PHE A 1 215 ? 29.736 1.432 -23.832 1.00 87.06 215 PHE A O 1
ATOM 1686 N N . ARG A 1 216 ? 28.430 -0.383 -23.695 1.00 85.88 216 ARG A N 1
ATOM 1687 C CA . ARG A 1 216 ? 28.079 -0.424 -25.128 1.00 85.88 216 ARG A CA 1
ATOM 1688 C C . ARG A 1 216 ? 26.774 0.288 -25.464 1.00 85.88 216 ARG A C 1
ATOM 1690 O O . ARG A 1 216 ? 26.671 0.867 -26.536 1.00 85.88 216 ARG A O 1
ATOM 1697 N N . THR A 1 217 ? 25.779 0.166 -24.595 1.00 81.25 217 THR A N 1
ATOM 1698 C CA . THR A 1 217 ? 24.386 0.563 -24.857 1.00 81.25 217 THR A CA 1
ATOM 1699 C C . THR A 1 217 ? 23.885 1.642 -23.902 1.00 81.25 217 THR A C 1
ATOM 1701 O O . THR A 1 217 ? 22.854 2.242 -24.171 1.00 81.25 217 THR A O 1
ATOM 1704 N N . GLY A 1 218 ? 24.595 1.891 -22.797 1.00 82.44 218 GLY A N 1
ATOM 1705 C CA . GLY A 1 218 ? 24.150 2.764 -21.710 1.00 82.44 218 GLY A CA 1
ATOM 1706 C C . GLY A 1 218 ? 23.261 2.078 -20.665 1.00 82.44 218 GLY A C 1
ATOM 1707 O O . GLY A 1 218 ? 22.971 2.697 -19.645 1.00 82.44 218 GLY A O 1
ATOM 1708 N N . TYR A 1 219 ? 22.869 0.812 -20.878 1.00 84.81 219 TYR A N 1
ATOM 1709 C CA . TYR A 1 219 ? 21.944 0.074 -20.009 1.00 84.81 219 TYR A CA 1
ATOM 1710 C C . TYR A 1 219 ? 22.518 -1.274 -19.552 1.00 84.81 219 TYR A C 1
ATOM 1712 O O . TYR A 1 219 ? 23.238 -1.945 -20.296 1.00 84.81 219 TYR A O 1
ATOM 1720 N N . MET A 1 220 ? 22.214 -1.673 -18.315 1.00 81.56 220 MET A N 1
ATOM 1721 C CA . MET A 1 220 ? 22.721 -2.915 -17.717 1.00 81.56 220 MET A CA 1
ATOM 1722 C C . MET A 1 220 ? 21.948 -4.161 -18.171 1.00 81.56 220 MET A C 1
ATOM 1724 O O . MET A 1 220 ? 22.560 -5.202 -18.434 1.00 81.56 220 MET A O 1
ATOM 1728 N N . PHE A 1 221 ? 20.625 -4.066 -18.299 1.00 83.81 221 PHE A N 1
ATOM 1729 C CA . PHE A 1 221 ? 19.737 -5.199 -18.558 1.00 83.81 221 PHE A CA 1
ATOM 1730 C C . PHE A 1 221 ? 19.060 -5.116 -19.931 1.00 83.81 221 PHE A C 1
ATOM 1732 O O . PHE A 1 221 ? 18.867 -4.038 -20.490 1.00 83.81 221 PHE A O 1
ATOM 1739 N N . ASP A 1 222 ? 18.726 -6.285 -20.476 1.00 82.50 222 ASP A N 1
ATOM 1740 C CA . ASP A 1 222 ? 17.893 -6.432 -21.672 1.00 82.50 222 ASP A CA 1
ATOM 1741 C C . ASP A 1 222 ? 16.419 -6.531 -21.235 1.00 82.50 222 ASP A C 1
ATOM 1743 O O . ASP A 1 222 ? 16.135 -7.290 -20.303 1.00 82.50 222 ASP A O 1
ATOM 1747 N N . PRO A 1 223 ? 15.481 -5.787 -21.847 1.00 82.62 223 PRO A N 1
ATOM 1748 C CA . PRO A 1 223 ? 14.057 -5.909 -21.537 1.00 82.62 223 PRO A CA 1
ATOM 1749 C C . PRO A 1 223 ? 13.435 -7.241 -21.991 1.00 82.62 223 PRO A C 1
ATOM 1751 O O . PRO A 1 223 ? 12.419 -7.645 -21.432 1.00 82.62 223 PRO A O 1
ATOM 1754 N N . THR A 1 224 ? 14.017 -7.950 -22.965 1.00 84.00 224 THR A N 1
ATOM 1755 C CA . THR A 1 224 ? 13.396 -9.139 -23.590 1.00 84.00 224 THR A CA 1
ATOM 1756 C C . THR A 1 224 ? 13.037 -10.249 -22.585 1.00 84.00 224 THR A C 1
ATOM 1758 O O . THR A 1 224 ? 11.875 -10.647 -22.549 1.00 84.00 224 THR A O 1
ATOM 1761 N N . PRO A 1 225 ? 13.938 -10.690 -21.680 1.00 84.38 225 PRO A N 1
ATOM 1762 C CA . PRO A 1 225 ? 13.597 -11.720 -20.693 1.00 84.38 225 PRO A CA 1
ATOM 1763 C C . PRO A 1 225 ? 12.503 -11.287 -19.707 1.00 84.38 225 PRO A C 1
ATOM 1765 O O . PRO A 1 225 ? 11.794 -12.127 -19.160 1.00 84.38 225 PRO A O 1
ATOM 1768 N N . TRP A 1 226 ? 12.362 -9.980 -19.463 1.00 82.19 226 TRP A N 1
ATOM 1769 C CA . TRP A 1 226 ? 11.292 -9.450 -18.621 1.00 82.19 226 TRP A CA 1
ATOM 1770 C C . TRP A 1 226 ? 9.940 -9.487 -19.335 1.00 82.19 226 TRP A C 1
ATOM 1772 O O . TRP A 1 226 ? 8.931 -9.753 -18.687 1.00 82.19 226 TRP A O 1
ATOM 1782 N N . HIS A 1 227 ? 9.905 -9.272 -20.654 1.00 82.81 227 HIS A N 1
ATOM 1783 C CA . HIS A 1 227 ? 8.690 -9.473 -21.445 1.00 82.81 227 HIS A CA 1
ATOM 1784 C C . HIS A 1 227 ? 8.205 -10.921 -21.364 1.00 82.81 227 HIS A C 1
ATOM 1786 O O . HIS A 1 227 ? 7.025 -11.133 -21.090 1.00 82.81 227 HIS A O 1
ATOM 1792 N N . ASP A 1 228 ? 9.108 -11.888 -21.548 1.00 82.06 228 ASP A N 1
ATOM 1793 C CA . ASP A 1 228 ? 8.777 -13.318 -21.509 1.00 82.06 228 ASP A CA 1
ATOM 1794 C C . ASP A 1 228 ? 8.287 -13.738 -20.118 1.00 82.06 228 ASP A C 1
ATOM 1796 O O . ASP A 1 228 ? 7.256 -14.397 -19.987 1.00 82.06 228 ASP A O 1
ATOM 1800 N N . LEU A 1 229 ? 8.973 -13.277 -19.065 1.00 83.56 229 LEU A N 1
ATOM 1801 C CA . LEU A 1 229 ? 8.575 -13.524 -17.681 1.00 83.56 229 LEU A CA 1
ATOM 1802 C C . LEU A 1 229 ? 7.170 -12.983 -17.390 1.00 83.56 229 LEU A C 1
ATOM 1804 O O . LEU A 1 229 ? 6.347 -13.675 -16.797 1.00 83.56 229 LEU A O 1
ATOM 1808 N N . LEU A 1 230 ? 6.886 -11.744 -17.799 1.00 85.00 230 LEU A N 1
ATOM 1809 C CA . LEU A 1 230 ? 5.579 -11.126 -17.579 1.00 85.00 230 LEU A CA 1
ATOM 1810 C C . LEU A 1 230 ? 4.484 -11.788 -18.416 1.00 85.00 230 LEU A C 1
ATOM 1812 O O . LEU A 1 230 ? 3.359 -11.899 -17.937 1.00 85.00 230 LEU A O 1
ATOM 1816 N N . ALA A 1 231 ? 4.797 -12.243 -19.630 1.00 82.06 231 ALA A N 1
ATOM 1817 C CA . ALA A 1 231 ? 3.869 -13.021 -20.439 1.00 82.06 231 ALA A CA 1
ATOM 1818 C C . ALA A 1 231 ? 3.516 -14.344 -19.742 1.00 82.06 231 ALA A C 1
ATOM 1820 O O . ALA A 1 231 ? 2.336 -14.655 -19.593 1.00 82.06 231 ALA A O 1
ATOM 1821 N N . GLU A 1 232 ? 4.506 -15.069 -19.213 1.00 82.38 232 GLU A N 1
ATOM 1822 C CA . GLU A 1 232 ? 4.272 -16.303 -18.456 1.00 82.38 232 GLU A CA 1
ATOM 1823 C C . GLU A 1 232 ? 3.460 -16.043 -17.175 1.00 82.38 232 GLU A C 1
ATOM 1825 O O . GLU A 1 232 ? 2.486 -16.742 -16.891 1.00 82.38 232 GLU A O 1
ATOM 1830 N N . TRP A 1 233 ? 3.828 -15.017 -16.404 1.00 80.12 233 TRP A N 1
ATOM 1831 C CA . TRP A 1 233 ? 3.224 -14.726 -15.101 1.00 80.12 233 TRP A CA 1
ATOM 1832 C C . TRP A 1 233 ? 1.805 -14.195 -15.191 1.00 80.12 233 TRP A C 1
ATOM 1834 O O . TRP A 1 233 ? 0.987 -14.515 -14.335 1.00 80.12 233 TRP A O 1
ATOM 1844 N N . LEU A 1 234 ? 1.509 -13.389 -16.206 1.00 77.25 234 LEU A N 1
ATOM 1845 C CA . LEU A 1 234 ? 0.169 -12.852 -16.442 1.00 77.25 234 LEU A CA 1
ATOM 1846 C C . LEU A 1 234 ? -0.684 -13.814 -17.296 1.00 77.25 234 LEU A C 1
ATOM 1848 O O . LEU A 1 234 ? -1.837 -13.514 -17.608 1.00 77.25 234 LEU A O 1
ATOM 1852 N N . GLY A 1 235 ? -0.142 -14.996 -17.623 1.00 65.06 235 GLY A N 1
ATOM 1853 C CA . GLY A 1 235 ? -0.876 -16.131 -18.178 1.00 65.06 235 GLY A CA 1
ATOM 1854 C C . GLY A 1 235 ? -1.134 -16.065 -19.682 1.00 65.06 235 GLY A C 1
ATOM 1855 O O . GLY A 1 235 ? -2.193 -16.521 -20.114 1.00 65.06 235 GLY A O 1
ATOM 1856 N N . ASP A 1 236 ? -0.206 -15.487 -20.452 1.00 60.62 236 ASP A N 1
ATOM 1857 C CA . ASP A 1 236 ? -0.230 -15.335 -21.922 1.00 60.62 236 ASP A CA 1
ATOM 1858 C C . ASP A 1 236 ? -1.485 -14.617 -22.456 1.00 60.62 236 ASP A C 1
ATOM 1860 O O . ASP A 1 236 ? -1.877 -14.706 -23.618 1.00 60.62 236 ASP A O 1
ATOM 1864 N N . ARG A 1 237 ? -2.161 -13.893 -21.561 1.00 64.50 237 ARG A N 1
ATOM 1865 C CA . ARG A 1 237 ? -3.303 -13.045 -21.863 1.00 64.50 237 ARG A CA 1
ATOM 1866 C C . ARG A 1 237 ? -2.767 -11.637 -21.835 1.00 64.50 237 ARG A C 1
ATOM 1868 O O . ARG A 1 237 ? -2.400 -11.140 -20.774 1.00 64.50 237 ARG A O 1
ATOM 1875 N N . ASP A 1 238 ? -2.724 -11.001 -22.995 1.00 82.31 238 ASP A N 1
ATOM 1876 C CA . ASP A 1 238 ? -2.586 -9.556 -23.134 1.00 82.31 238 ASP A CA 1
ATOM 1877 C C . ASP A 1 238 ? -3.764 -8.860 -22.429 1.00 82.31 238 ASP A C 1
ATOM 1879 O O . ASP A 1 238 ? -4.724 -8.405 -23.057 1.00 82.31 238 ASP A O 1
ATOM 1883 N N . ILE A 1 239 ? -3.707 -8.870 -21.095 1.00 90.44 239 ILE A N 1
ATOM 1884 C CA . ILE A 1 239 ? -4.760 -8.441 -20.195 1.00 90.44 239 ILE A CA 1
ATOM 1885 C C . ILE A 1 239 ? -4.621 -6.948 -19.947 1.00 90.44 239 ILE A C 1
ATOM 1887 O O . ILE A 1 239 ? -3.534 -6.424 -19.662 1.00 90.44 239 ILE A O 1
ATOM 1891 N N . THR A 1 240 ? -5.743 -6.257 -20.083 1.00 93.56 240 THR A N 1
ATOM 1892 C CA . THR A 1 240 ? -5.824 -4.818 -19.847 1.00 93.56 240 THR A CA 1
ATOM 1893 C C . THR A 1 240 ? -6.181 -4.516 -18.393 1.00 93.56 240 THR A C 1
ATOM 1895 O O . THR A 1 240 ? -6.650 -5.386 -17.653 1.00 93.56 240 THR A O 1
ATOM 1898 N N . PHE A 1 241 ? -5.991 -3.268 -17.957 1.00 94.38 241 PHE A N 1
ATOM 1899 C CA . PHE A 1 241 ? -6.419 -2.845 -16.618 1.00 94.38 241 PHE A CA 1
ATOM 1900 C C . PHE A 1 241 ? -7.920 -3.059 -16.383 1.00 94.38 241 PHE A C 1
ATOM 1902 O O . PHE A 1 241 ? -8.317 -3.455 -15.286 1.00 94.38 241 PHE A O 1
ATOM 1909 N N . LEU A 1 242 ? -8.753 -2.809 -17.398 1.00 94.12 242 LEU A N 1
ATOM 1910 C CA . LEU A 1 242 ? -10.197 -3.006 -17.295 1.00 94.12 242 LEU A CA 1
ATOM 1911 C C . LEU A 1 242 ? -10.564 -4.492 -17.198 1.00 94.12 242 LEU A C 1
ATOM 1913 O O . LEU A 1 242 ? -11.365 -4.860 -16.341 1.00 94.12 242 LEU A O 1
ATOM 1917 N N . GLU A 1 243 ? -9.956 -5.343 -18.028 1.00 92.81 243 GLU A N 1
ATOM 1918 C CA . GLU A 1 243 ? -10.183 -6.795 -18.003 1.00 92.81 243 GLU A CA 1
ATOM 1919 C C . GLU A 1 243 ? -9.759 -7.406 -16.655 1.00 92.81 243 GLU A C 1
ATOM 1921 O O . GLU A 1 243 ? -10.484 -8.226 -16.086 1.00 92.81 243 GLU A O 1
ATOM 1926 N N . ALA A 1 244 ? -8.622 -6.971 -16.101 1.00 93.56 244 ALA A N 1
ATOM 1927 C CA . ALA A 1 244 ? -8.165 -7.409 -14.784 1.00 93.56 244 ALA A CA 1
ATOM 1928 C C . ALA A 1 244 ? -9.136 -6.988 -13.671 1.00 93.56 244 ALA A C 1
ATOM 1930 O O . ALA A 1 244 ? -9.516 -7.821 -12.847 1.00 93.56 244 ALA A O 1
ATOM 1931 N N . PHE A 1 245 ? -9.600 -5.733 -13.685 1.00 95.12 245 PHE A N 1
ATOM 1932 C CA . PHE A 1 245 ? -10.572 -5.238 -12.709 1.00 95.12 245 PHE A CA 1
ATOM 1933 C C . PHE A 1 245 ? -11.906 -5.992 -12.786 1.00 95.12 245 PHE A C 1
ATOM 1935 O O . PHE A 1 245 ? -12.448 -6.382 -11.757 1.00 95.12 245 PHE A O 1
ATOM 1942 N N . GLN A 1 246 ? -12.422 -6.257 -13.989 1.00 93.94 246 GLN A N 1
ATOM 1943 C CA . GLN A 1 246 ? -13.659 -7.026 -14.172 1.00 93.94 246 GLN A CA 1
ATOM 1944 C C . GLN A 1 246 ? -13.529 -8.474 -13.688 1.00 93.94 246 GLN A C 1
ATOM 1946 O O . GLN A 1 246 ? -14.498 -9.044 -13.189 1.00 93.94 246 GLN A O 1
ATOM 1951 N N . ARG A 1 247 ? -12.337 -9.067 -13.818 1.00 91.50 247 ARG A N 1
ATOM 1952 C CA . ARG A 1 247 ? -12.068 -10.439 -13.381 1.00 91.50 247 ARG A CA 1
ATOM 1953 C C . ARG A 1 247 ? -11.917 -10.562 -11.865 1.00 91.50 247 ARG A C 1
ATOM 1955 O O . ARG A 1 247 ? -12.410 -11.529 -11.296 1.00 91.50 247 ARG A O 1
ATOM 1962 N N . THR A 1 248 ? -11.192 -9.645 -11.226 1.00 92.00 248 THR A N 1
ATOM 1963 C CA . THR A 1 248 ? -10.768 -9.802 -9.820 1.00 92.00 248 THR A CA 1
ATOM 1964 C C . THR A 1 248 ? -11.464 -8.853 -8.854 1.00 92.00 248 THR A C 1
ATOM 1966 O O . THR A 1 248 ? -11.381 -9.053 -7.646 1.00 92.00 248 THR A O 1
ATOM 1969 N N . ASN A 1 249 ? -12.142 -7.816 -9.356 1.00 93.69 249 ASN A N 1
ATOM 1970 C CA . ASN A 1 249 ? -12.703 -6.716 -8.567 1.00 93.69 249 ASN A CA 1
ATOM 1971 C C . ASN A 1 249 ? -11.661 -6.003 -7.676 1.00 93.69 249 ASN A C 1
ATOM 1973 O O . ASN A 1 249 ? -12.003 -5.372 -6.672 1.00 93.69 249 ASN A O 1
ATOM 1977 N N . ARG A 1 250 ? -10.375 -6.110 -8.039 1.00 94.50 250 ARG A N 1
ATOM 1978 C CA . ARG A 1 250 ? -9.256 -5.438 -7.374 1.00 94.50 250 ARG A CA 1
ATOM 1979 C C . ARG A 1 250 ? -8.726 -4.320 -8.255 1.00 94.50 250 ARG A C 1
ATOM 1981 O O . ARG A 1 250 ? -8.529 -4.480 -9.458 1.00 94.50 250 ARG A O 1
ATOM 1988 N N . VAL A 1 251 ? -8.504 -3.168 -7.641 1.00 95.88 251 VAL A N 1
ATOM 1989 C CA . VAL A 1 251 ? -8.014 -1.968 -8.309 1.00 95.88 251 VAL A CA 1
ATOM 1990 C C . VAL A 1 251 ? -6.494 -2.033 -8.363 1.00 95.88 251 VAL A C 1
ATOM 1992 O O . VAL A 1 251 ? -5.833 -1.857 -7.342 1.00 95.88 251 VAL A O 1
ATOM 1995 N N . LEU A 1 252 ? -5.954 -2.265 -9.559 1.00 96.56 252 LEU A N 1
ATOM 1996 C CA . LEU A 1 252 ? -4.523 -2.158 -9.832 1.00 96.56 252 LEU A CA 1
ATOM 1997 C C . LEU A 1 252 ? -4.156 -0.711 -10.163 1.00 96.56 252 LEU A C 1
ATOM 1999 O O . LEU A 1 252 ? -4.729 -0.128 -11.088 1.00 96.56 252 LEU A O 1
ATOM 2003 N N . VAL A 1 253 ? -3.172 -0.169 -9.447 1.00 95.88 253 VAL A N 1
ATOM 2004 C CA . VAL A 1 253 ? -2.573 1.140 -9.724 1.00 95.88 253 VAL A CA 1
ATOM 2005 C C . VAL A 1 253 ? -1.074 0.969 -9.939 1.00 95.88 253 VAL A C 1
ATOM 2007 O O . VAL A 1 253 ? -0.370 0.492 -9.053 1.00 95.88 253 VAL A O 1
ATOM 2010 N N . LEU A 1 254 ? -0.579 1.353 -11.113 1.00 94.50 254 LEU A N 1
ATOM 2011 C CA . LEU A 1 254 ? 0.851 1.349 -11.420 1.00 94.50 254 LEU A CA 1
ATOM 2012 C C . LEU A 1 254 ? 1.355 2.773 -11.630 1.00 94.50 254 LEU A C 1
ATOM 2014 O O . LEU A 1 254 ? 0.695 3.580 -12.286 1.00 94.50 254 LEU A O 1
ATOM 2018 N N . THR A 1 255 ? 2.534 3.066 -11.095 1.00 90.81 255 THR A N 1
ATOM 2019 C CA . THR A 1 255 ? 3.202 4.362 -11.254 1.00 90.81 255 THR A CA 1
ATOM 2020 C C . THR A 1 255 ? 4.171 4.330 -12.429 1.00 90.81 255 THR A C 1
ATOM 2022 O O . THR A 1 255 ? 4.931 3.377 -12.603 1.00 90.81 255 THR A O 1
ATOM 2025 N N . CYS A 1 256 ? 4.174 5.371 -13.252 1.00 87.81 256 CYS A N 1
ATOM 2026 C CA . CYS A 1 256 ? 5.140 5.549 -14.335 1.00 87.81 256 CYS A CA 1
ATOM 2027 C C . CYS A 1 256 ? 5.600 7.007 -14.383 1.00 87.81 256 CYS A C 1
ATOM 2029 O O . CYS A 1 256 ? 4.836 7.913 -14.067 1.00 87.81 256 CYS A O 1
ATOM 2031 N N . SER A 1 257 ? 6.830 7.241 -14.824 1.00 83.00 257 SER A N 1
ATOM 2032 C CA . SER A 1 257 ? 7.351 8.590 -15.056 1.00 83.00 257 SER A CA 1
ATOM 2033 C C . SER A 1 257 ? 7.440 8.849 -16.558 1.00 83.00 257 SER A C 1
ATOM 2035 O O . SER A 1 257 ? 7.892 7.990 -17.313 1.00 83.00 257 SER A O 1
ATOM 2037 N N . SER A 1 258 ? 7.030 10.027 -17.025 1.00 75.69 258 SER A N 1
ATOM 2038 C CA . SER A 1 258 ? 7.225 10.400 -18.433 1.00 75.69 258 SER A CA 1
ATOM 2039 C C . SER A 1 258 ? 8.673 10.824 -18.697 1.00 75.69 258 SER A C 1
ATOM 2041 O O . SER A 1 258 ? 9.272 11.538 -17.894 1.00 75.69 258 SER A O 1
ATOM 2043 N N . ASN A 1 259 ? 9.229 10.424 -19.844 1.00 66.00 259 ASN A N 1
ATOM 2044 C CA . ASN A 1 259 ? 10.585 10.790 -20.270 1.00 66.00 259 ASN A CA 1
ATOM 2045 C C . ASN A 1 259 ? 10.726 12.273 -20.674 1.00 66.00 259 ASN A C 1
ATOM 2047 O O . ASN A 1 259 ? 11.826 12.815 -20.714 1.00 66.00 259 ASN A O 1
ATOM 2051 N N . SER A 1 260 ? 9.618 12.949 -20.986 1.00 56.41 260 SER A N 1
ATOM 2052 C CA . SER A 1 260 ? 9.631 14.307 -21.548 1.00 56.41 260 SER A CA 1
ATOM 2053 C C . SER A 1 260 ? 9.386 15.428 -20.538 1.00 56.41 260 SER A C 1
ATOM 2055 O O . SER A 1 260 ? 9.535 16.593 -20.894 1.00 56.41 260 SER A O 1
ATOM 2057 N N . SER A 1 261 ? 8.971 15.115 -19.308 1.00 51.41 261 SER A N 1
ATOM 2058 C CA . SER A 1 261 ? 8.616 16.118 -18.299 1.00 51.41 261 SER A CA 1
ATOM 2059 C C . SER A 1 261 ? 9.529 16.022 -17.079 1.00 51.41 261 SER A C 1
ATOM 2061 O O . SER A 1 261 ? 9.269 15.256 -16.147 1.00 51.41 261 SER A O 1
ATOM 2063 N N . THR A 1 262 ? 10.574 16.846 -17.056 1.00 49.22 262 THR A N 1
ATOM 2064 C CA . THR A 1 262 ? 11.304 17.190 -15.834 1.00 49.22 262 THR A CA 1
ATOM 2065 C C . THR A 1 262 ? 10.350 17.936 -14.897 1.00 49.22 262 THR A C 1
ATOM 2067 O O . THR A 1 262 ? 10.008 19.089 -15.135 1.00 49.22 262 THR A O 1
ATOM 2070 N N . GLY A 1 263 ? 9.869 17.263 -13.848 1.00 50.78 263 GLY A N 1
ATOM 2071 C CA . GLY A 1 263 ? 9.090 17.891 -12.771 1.00 50.78 263 GLY A CA 1
ATOM 2072 C C . GLY A 1 263 ? 7.575 17.653 -12.762 1.00 50.78 263 GLY A C 1
ATOM 2073 O O . GLY A 1 263 ? 6.917 18.200 -11.881 1.00 50.78 263 GLY A O 1
ATOM 2074 N N . GLY A 1 264 ? 7.025 16.831 -13.665 1.00 60.00 264 GLY A N 1
ATOM 2075 C CA . GLY A 1 264 ? 5.607 16.434 -13.636 1.00 60.00 264 GLY A CA 1
ATOM 2076 C C . GLY A 1 264 ? 5.235 15.528 -12.451 1.00 60.00 264 GLY A C 1
ATOM 2077 O O . GLY A 1 264 ? 6.113 14.947 -11.804 1.00 60.00 264 GLY A O 1
ATOM 2078 N N . GLU A 1 265 ? 3.935 15.421 -12.166 1.00 68.38 265 GLU A N 1
ATOM 2079 C CA . GLU A 1 265 ? 3.389 14.426 -11.235 1.00 68.38 265 GLU A CA 1
ATOM 2080 C C . GLU A 1 265 ? 3.515 13.003 -11.808 1.00 68.38 265 GLU A C 1
ATOM 2082 O O . GLU A 1 265 ? 3.457 12.830 -13.031 1.00 68.38 265 GLU A O 1
ATOM 2087 N N . PRO A 1 266 ? 3.679 11.985 -10.939 1.00 76.25 266 PRO A N 1
ATOM 2088 C CA . PRO A 1 266 ? 3.731 10.588 -11.352 1.00 76.25 266 PRO A CA 1
ATOM 2089 C C . PRO A 1 266 ? 2.462 10.190 -12.098 1.00 76.25 266 PRO A C 1
ATOM 2091 O O . PRO A 1 266 ? 1.337 10.494 -11.697 1.00 76.25 266 PRO A O 1
ATOM 2094 N N . LEU A 1 267 ? 2.647 9.432 -13.168 1.00 84.75 267 LEU A N 1
ATOM 2095 C CA . LEU A 1 267 ? 1.554 8.897 -13.944 1.00 84.75 267 LEU A CA 1
ATOM 2096 C C . LEU A 1 267 ? 0.922 7.703 -13.233 1.00 84.75 267 LEU A C 1
ATOM 2098 O O . LEU A 1 267 ? 1.574 6.676 -13.055 1.00 84.75 267 LEU A O 1
ATOM 2102 N N . LEU A 1 268 ? -0.358 7.815 -12.877 1.00 90.38 268 LEU A N 1
ATOM 2103 C CA . LEU A 1 268 ? -1.106 6.738 -12.227 1.00 90.38 268 LEU A CA 1
ATOM 2104 C C . LEU A 1 268 ? -1.960 5.977 -13.243 1.00 90.38 268 LEU A C 1
ATOM 2106 O O . LEU A 1 268 ? -3.067 6.391 -13.609 1.00 90.38 268 LEU A O 1
ATOM 2110 N N . LEU A 1 269 ? -1.447 4.834 -13.690 1.00 91.81 269 LEU A N 1
ATOM 2111 C CA . LEU A 1 269 ? -2.128 3.931 -14.610 1.00 91.81 269 LEU A CA 1
ATOM 2112 C C . LEU A 1 269 ? -3.063 3.003 -13.833 1.00 91.81 269 LEU A C 1
ATOM 2114 O O . LEU A 1 269 ? -2.629 2.268 -12.949 1.00 91.81 269 LEU A O 1
ATOM 2118 N N . HIS A 1 270 ? -4.351 3.053 -14.159 1.00 93.56 270 HIS A N 1
ATOM 2119 C CA . HIS A 1 270 ? -5.392 2.233 -13.542 1.00 93.56 270 HIS A CA 1
ATOM 2120 C C . HIS A 1 270 ? -6.579 2.065 -14.500 1.00 93.56 270 HIS A C 1
ATOM 2122 O O . HIS A 1 270 ? -6.638 2.695 -15.555 1.00 93.56 270 HIS A O 1
ATOM 2128 N N . TYR A 1 271 ? -7.576 1.260 -14.123 1.00 94.25 271 TYR A N 1
ATOM 2129 C CA . TYR A 1 271 ? -8.706 0.920 -15.003 1.00 94.25 271 TYR A CA 1
ATOM 2130 C C . TYR A 1 271 ? -9.586 2.106 -15.446 1.00 94.25 271 TYR A C 1
ATOM 2132 O O . TYR A 1 271 ? -10.321 1.964 -16.417 1.00 94.25 271 TYR A O 1
ATOM 2140 N N . ARG A 1 272 ? -9.542 3.261 -14.760 1.00 91.44 272 ARG A N 1
ATOM 2141 C CA . ARG A 1 272 ? -10.298 4.472 -15.147 1.00 91.44 272 ARG A CA 1
ATOM 2142 C C . ARG A 1 272 ? -9.479 5.413 -16.032 1.00 91.44 272 ARG A C 1
ATOM 2144 O O . ARG A 1 272 ? -10.027 5.940 -16.992 1.00 91.44 272 ARG A O 1
ATOM 2151 N N . SER A 1 273 ? -8.192 5.619 -15.736 1.00 88.50 273 SER A N 1
ATOM 2152 C CA . SER A 1 273 ? -7.313 6.471 -16.552 1.00 88.50 273 SER A CA 1
ATOM 2153 C C . SER A 1 273 ? -6.837 5.785 -17.832 1.00 88.50 273 SER A C 1
ATOM 2155 O O . SER A 1 273 ? -6.730 6.426 -18.873 1.00 88.50 273 SER A O 1
ATOM 2157 N N . ALA A 1 274 ? -6.557 4.483 -17.761 1.00 89.62 274 ALA A N 1
ATOM 2158 C CA . ALA A 1 274 ? -5.909 3.707 -18.809 1.00 89.62 274 ALA A CA 1
ATOM 2159 C C . ALA A 1 274 ? -6.547 2.305 -18.965 1.00 89.62 274 ALA A C 1
ATOM 2161 O O . ALA A 1 274 ? -5.845 1.297 -18.863 1.00 89.62 274 ALA A O 1
ATOM 2162 N N . PRO A 1 275 ? -7.870 2.207 -19.228 1.00 91.62 275 PRO A N 1
ATOM 2163 C CA . PRO A 1 275 ? -8.606 0.935 -19.242 1.00 91.62 275 PRO A CA 1
ATOM 2164 C C . PRO A 1 275 ? -8.029 -0.103 -20.206 1.00 91.62 275 PRO A C 1
ATOM 2166 O O . PRO A 1 275 ? -7.949 -1.277 -19.856 1.00 91.62 275 PRO A O 1
ATOM 2169 N N . ASN A 1 276 ? -7.613 0.340 -21.394 1.00 91.62 276 ASN A N 1
ATOM 2170 C CA . ASN A 1 276 ? -7.209 -0.518 -22.511 1.00 91.62 276 ASN A CA 1
ATOM 2171 C C . ASN A 1 276 ? -5.690 -0.753 -22.583 1.00 91.62 276 ASN A C 1
ATOM 2173 O O . ASN A 1 276 ? -5.204 -1.403 -23.507 1.00 91.62 276 ASN A O 1
ATOM 2177 N N . VAL A 1 277 ? -4.920 -0.205 -21.638 1.00 91.56 277 VAL A N 1
ATOM 2178 C CA . VAL A 1 277 ? -3.466 -0.399 -21.594 1.00 91.56 277 VAL A CA 1
ATOM 2179 C C . VAL A 1 277 ? -3.150 -1.802 -21.086 1.00 91.56 277 VAL A C 1
ATOM 2181 O O . VAL A 1 277 ? -3.743 -2.270 -20.113 1.00 91.56 277 VAL A O 1
ATOM 2184 N N . LEU A 1 278 ? -2.194 -2.462 -21.738 1.00 92.50 278 LEU A N 1
ATOM 2185 C CA . LEU A 1 278 ? -1.705 -3.776 -21.344 1.00 92.50 278 LEU A CA 1
ATOM 2186 C C . LEU A 1 278 ? -0.883 -3.685 -20.064 1.00 92.50 278 LEU A C 1
ATOM 2188 O O . LEU A 1 278 ? 0.136 -2.984 -20.020 1.00 92.50 278 LEU A O 1
ATOM 2192 N N . ILE A 1 279 ? -1.263 -4.476 -19.059 1.00 93.75 279 ILE A N 1
ATOM 2193 C CA . ILE A 1 279 ? -0.608 -4.476 -17.746 1.00 93.75 279 ILE A CA 1
ATOM 2194 C C . ILE A 1 279 ? 0.883 -4.806 -17.878 1.00 93.75 279 ILE A C 1
ATOM 2196 O O . ILE A 1 279 ? 1.709 -4.112 -17.292 1.00 93.75 279 ILE A O 1
ATOM 2200 N N . ARG A 1 280 ? 1.261 -5.781 -18.720 1.00 91.88 280 ARG A N 1
ATOM 2201 C CA . ARG A 1 280 ? 2.677 -6.133 -18.945 1.00 91.88 280 ARG A CA 1
ATOM 2202 C C . ARG A 1 280 ? 3.524 -4.953 -19.427 1.00 91.88 280 ARG A C 1
ATOM 2204 O O . ARG A 1 280 ? 4.662 -4.804 -19.000 1.00 91.88 280 ARG A O 1
ATOM 2211 N N . SER A 1 281 ? 2.970 -4.106 -20.298 1.00 91.25 281 SER A N 1
ATOM 2212 C CA . SER A 1 281 ? 3.691 -2.938 -20.814 1.00 91.25 281 SER A CA 1
ATOM 2213 C C . SER A 1 281 ? 3.848 -1.875 -19.731 1.00 91.25 281 SER A C 1
ATOM 2215 O O . SER A 1 281 ? 4.938 -1.348 -19.541 1.00 91.25 281 SER A O 1
ATOM 2217 N N . ALA A 1 282 ? 2.797 -1.649 -18.939 1.00 91.75 282 ALA A N 1
ATOM 2218 C CA . ALA A 1 282 ? 2.817 -0.715 -17.823 1.00 91.75 282 ALA A CA 1
ATOM 2219 C C . ALA A 1 282 ? 3.801 -1.132 -16.717 1.00 91.75 282 ALA A C 1
ATOM 2221 O O . ALA A 1 282 ? 4.512 -0.283 -16.188 1.00 91.75 282 ALA A O 1
ATOM 2222 N N . VAL A 1 283 ? 3.904 -2.427 -16.406 1.00 92.38 283 VAL A N 1
ATOM 2223 C CA . VAL A 1 283 ? 4.889 -2.964 -15.447 1.00 92.38 283 VAL A CA 1
ATOM 2224 C C . VAL A 1 283 ? 6.325 -2.720 -15.921 1.00 92.38 283 VAL A C 1
ATOM 2226 O O . VAL A 1 283 ? 7.181 -2.316 -15.133 1.00 92.38 283 VAL A O 1
ATOM 2229 N N . LEU A 1 284 ? 6.595 -2.916 -17.215 1.00 89.94 284 LEU A N 1
ATOM 2230 C CA . LEU A 1 284 ? 7.917 -2.664 -17.792 1.00 89.94 284 LEU A CA 1
ATOM 2231 C C . LEU A 1 284 ? 8.272 -1.182 -17.792 1.00 89.94 284 LEU A C 1
ATOM 2233 O O . LEU A 1 284 ? 9.383 -0.837 -17.407 1.00 89.94 284 LEU A O 1
ATOM 2237 N N . CYS A 1 285 ? 7.328 -0.310 -18.151 1.00 89.75 285 CYS A N 1
ATOM 2238 C CA . CYS A 1 285 ? 7.482 1.136 -18.008 1.00 89.75 285 CYS A CA 1
ATOM 2239 C C . CYS A 1 285 ? 7.769 1.524 -16.551 1.00 89.75 285 CYS A C 1
ATOM 2241 O O . CYS A 1 285 ? 8.730 2.240 -16.288 1.00 89.75 285 CYS A O 1
ATOM 2243 N N . SER A 1 286 ? 6.997 0.985 -15.602 1.00 90.25 286 SER A N 1
ATOM 2244 C CA . SER A 1 286 ? 7.163 1.240 -14.167 1.00 90.25 286 SER A CA 1
ATOM 2245 C C . SER A 1 286 ? 8.506 0.755 -13.620 1.00 90.25 286 SER A C 1
ATOM 2247 O O . SER A 1 286 ? 8.971 1.303 -12.630 1.00 90.25 286 SER A O 1
ATOM 2249 N N . SER A 1 287 ? 9.140 -0.228 -14.269 1.00 88.75 287 SER A N 1
ATOM 2250 C CA . SER A 1 287 ? 10.437 -0.809 -13.885 1.00 88.75 287 SER A CA 1
ATOM 2251 C C . SER A 1 287 ? 11.608 -0.331 -14.759 1.00 88.75 287 SER A C 1
ATOM 2253 O O . SER A 1 287 ? 12.735 -0.810 -14.602 1.00 88.75 287 SER A O 1
ATOM 2255 N N . ALA A 1 288 ? 11.371 0.588 -15.703 1.00 86.19 288 ALA A N 1
ATOM 2256 C CA . ALA A 1 288 ? 12.373 1.086 -16.644 1.00 86.19 288 ALA A CA 1
ATOM 2257 C C . ALA A 1 288 ? 13.277 2.142 -15.989 1.00 86.19 288 ALA A C 1
ATOM 2259 O O . ALA A 1 288 ? 13.220 3.334 -16.308 1.00 86.19 288 ALA A O 1
ATOM 2260 N N . MET A 1 289 ? 14.078 1.711 -15.012 1.00 83.75 289 MET A N 1
ATOM 2261 C CA . MET A 1 289 ? 14.952 2.608 -14.261 1.00 83.75 289 MET A CA 1
ATOM 2262 C C . MET A 1 289 ? 16.137 3.041 -15.135 1.00 83.75 289 MET A C 1
ATOM 2264 O O . MET A 1 289 ? 16.805 2.174 -15.714 1.00 83.75 289 MET A O 1
ATOM 2268 N N . PRO A 1 290 ? 16.453 4.349 -15.207 1.00 78.62 290 PRO A N 1
ATOM 2269 C CA . PRO A 1 290 ? 17.607 4.840 -15.947 1.00 78.62 290 PRO A CA 1
ATOM 2270 C C . PRO A 1 290 ? 18.885 4.091 -15.559 1.00 78.62 290 PRO A C 1
ATOM 2272 O O . PRO A 1 290 ? 19.079 3.742 -14.395 1.00 78.62 290 PRO A O 1
ATOM 2275 N N . TYR A 1 291 ? 19.748 3.832 -16.544 1.00 80.12 291 TYR A N 1
ATOM 2276 C CA . TYR A 1 291 ? 20.950 2.984 -16.455 1.00 80.12 291 TYR A CA 1
ATOM 2277 C C . TYR A 1 291 ? 20.703 1.477 -16.289 1.00 80.12 291 TYR A C 1
ATOM 2279 O O . TYR A 1 291 ? 21.554 0.684 -16.698 1.00 80.12 291 TYR A O 1
ATOM 2287 N N . LEU A 1 292 ? 19.554 1.050 -15.760 1.00 83.00 292 LEU A N 1
ATOM 2288 C CA . LEU A 1 292 ? 19.211 -0.369 -15.652 1.00 83.00 292 LEU A CA 1
ATOM 2289 C C . LEU A 1 292 ? 18.522 -0.874 -16.916 1.00 83.00 292 LEU A C 1
ATOM 2291 O O . LEU A 1 292 ? 19.030 -1.800 -17.547 1.00 83.00 292 LEU A O 1
ATOM 2295 N N . LEU A 1 293 ? 17.415 -0.241 -17.300 1.00 84.62 293 LEU A N 1
ATOM 2296 C CA . LEU A 1 293 ? 16.601 -0.605 -18.456 1.00 84.62 293 LEU A CA 1
ATOM 2297 C C . LEU A 1 293 ? 16.333 0.630 -19.329 1.00 84.62 293 LEU A C 1
ATOM 2299 O O . LEU A 1 293 ? 16.179 1.735 -18.800 1.00 84.62 293 LEU A O 1
ATOM 2303 N N . PRO A 1 294 ? 16.283 0.474 -20.664 1.00 85.25 294 PRO A N 1
ATOM 2304 C CA . PRO A 1 294 ? 15.892 1.566 -21.541 1.00 85.25 294 PRO A CA 1
ATOM 2305 C C . PRO A 1 294 ? 14.419 1.939 -21.318 1.00 85.25 294 PRO A C 1
ATOM 2307 O O . PRO A 1 294 ? 13.629 1.047 -20.988 1.00 85.25 294 PRO A O 1
ATOM 2310 N N . PRO A 1 295 ? 14.035 3.215 -21.533 1.00 85.12 295 PRO A N 1
ATOM 2311 C CA . PRO A 1 295 ? 12.638 3.638 -21.504 1.00 85.12 295 PRO A CA 1
ATOM 2312 C C . PRO A 1 295 ? 11.761 2.720 -22.360 1.00 85.12 295 PRO A C 1
ATOM 2314 O O . PRO A 1 295 ? 12.172 2.309 -23.448 1.00 85.12 295 PRO A O 1
ATOM 2317 N N . GLN A 1 296 ? 10.562 2.400 -21.875 1.00 87.94 296 GLN A N 1
ATOM 2318 C CA . GLN A 1 296 ? 9.655 1.440 -22.516 1.00 87.94 296 GLN A CA 1
ATOM 2319 C C . GLN A 1 296 ? 8.369 2.121 -22.994 1.00 87.94 296 GLN A C 1
ATOM 2321 O O . GLN A 1 296 ? 7.906 3.063 -22.344 1.00 87.94 296 GLN A O 1
ATOM 2326 N N . PRO A 1 297 ? 7.776 1.672 -24.111 1.00 88.00 297 PRO A N 1
ATOM 2327 C CA . PRO A 1 297 ? 6.499 2.188 -24.578 1.00 88.00 297 PRO A CA 1
ATOM 2328 C C . PRO A 1 297 ? 5.323 1.497 -23.875 1.00 88.00 297 PRO A C 1
ATOM 2330 O O . PRO A 1 297 ? 5.347 0.289 -23.626 1.00 88.00 297 PRO A O 1
ATOM 2333 N N . LEU A 1 298 ? 4.248 2.247 -23.630 1.00 88.31 298 LEU A N 1
ATOM 2334 C CA . LEU A 1 298 ? 2.966 1.649 -23.253 1.00 88.31 298 LEU A CA 1
ATOM 2335 C C . LEU A 1 298 ? 2.304 1.028 -24.483 1.00 88.31 298 LEU A C 1
ATOM 2337 O O . LEU A 1 298 ? 2.358 1.590 -25.577 1.00 88.31 298 LEU A O 1
ATOM 2341 N N . LEU A 1 299 ? 1.655 -0.118 -24.298 1.00 89.75 299 LEU A N 1
ATOM 2342 C CA . LEU A 1 299 ? 0.904 -0.814 -25.339 1.00 89.75 299 LEU A CA 1
ATOM 2343 C C . LEU A 1 299 ? -0.589 -0.761 -25.012 1.00 89.75 299 LEU A C 1
ATOM 2345 O O . LEU A 1 299 ? -0.986 -1.012 -23.873 1.00 89.75 299 LEU A O 1
ATOM 2349 N N . ILE A 1 300 ? -1.410 -0.443 -26.008 1.00 89.62 300 ILE A N 1
ATOM 2350 C CA . ILE A 1 300 ? -2.871 -0.451 -25.923 1.00 89.62 300 ILE A CA 1
ATOM 2351 C C . ILE A 1 300 ? -3.388 -1.634 -26.723 1.00 89.62 300 ILE A C 1
ATOM 2353 O O . ILE A 1 300 ? -2.889 -1.917 -27.809 1.00 89.62 300 ILE A O 1
ATOM 2357 N N . LYS A 1 301 ? -4.419 -2.282 -26.194 1.00 90.56 301 LYS A N 1
ATOM 2358 C CA . LYS A 1 301 ? -5.236 -3.242 -26.922 1.00 90.56 301 LYS A CA 1
ATOM 2359 C C . LYS A 1 301 ? -6.519 -2.564 -27.378 1.00 90.56 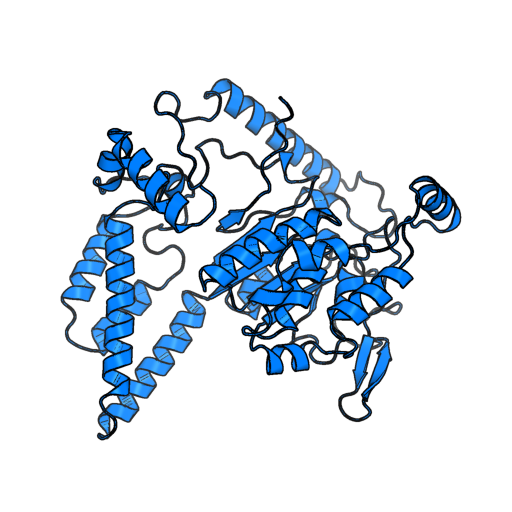301 LYS A C 1
ATOM 2361 O O . LYS A 1 301 ? -7.247 -2.005 -26.557 1.00 90.56 301 LYS A O 1
ATOM 2366 N N . ASP A 1 302 ? -6.792 -2.599 -28.671 1.00 87.88 302 ASP A N 1
ATOM 2367 C CA . ASP A 1 302 ? -8.058 -2.114 -29.208 1.00 87.88 302 ASP A CA 1
ATOM 2368 C C . ASP A 1 302 ? -9.203 -3.051 -28.762 1.00 87.88 302 ASP A C 1
ATOM 2370 O O . ASP A 1 302 ? -9.116 -4.263 -28.983 1.00 87.88 302 ASP A O 1
ATOM 2374 N N . PRO A 1 303 ? -10.265 -2.535 -28.111 1.00 84.12 303 PRO A N 1
ATOM 2375 C CA . PRO A 1 303 ? -11.390 -3.355 -27.668 1.00 84.12 303 PRO A CA 1
ATOM 2376 C C . PRO A 1 303 ? -12.196 -3.983 -28.816 1.00 84.12 303 PRO A C 1
ATOM 2378 O O . PRO A 1 303 ? -12.838 -5.008 -28.590 1.00 84.12 303 PRO A O 1
ATOM 2381 N N . GLU A 1 304 ? -12.199 -3.395 -30.017 1.00 84.88 304 GLU A N 1
ATOM 2382 C CA . GLU A 1 304 ? -12.993 -3.892 -31.149 1.00 84.88 304 GLU A CA 1
ATOM 2383 C C . GLU A 1 304 ? -12.222 -4.908 -31.994 1.00 84.88 304 GLU A C 1
ATOM 2385 O O . GLU A 1 304 ? -12.762 -5.953 -32.362 1.00 84.88 304 GLU A O 1
ATOM 2390 N N . THR A 1 305 ? -10.957 -4.614 -32.299 1.00 85.44 305 THR A N 1
ATOM 2391 C CA . THR A 1 305 ? -10.124 -5.456 -33.174 1.00 85.44 305 THR A CA 1
ATOM 2392 C C . THR A 1 305 ? -9.260 -6.453 -32.402 1.00 85.44 305 THR A C 1
ATOM 2394 O O . THR A 1 305 ? -8.838 -7.465 -32.960 1.00 85.44 305 THR A O 1
ATOM 2397 N N . GLY A 1 306 ? -8.994 -6.192 -31.119 1.00 83.88 306 GLY A N 1
ATOM 2398 C CA . GLY A 1 306 ? -8.023 -6.940 -30.324 1.00 83.88 306 GLY A CA 1
ATOM 2399 C C . GLY A 1 306 ? -6.569 -6.690 -30.736 1.00 83.88 306 GLY A C 1
ATOM 2400 O O . GLY A 1 306 ? -5.675 -7.327 -30.177 1.00 83.88 306 GLY A O 1
ATOM 2401 N N . GLU A 1 307 ? -6.314 -5.789 -31.692 1.00 88.31 307 GLU A N 1
ATOM 2402 C CA . GLU A 1 307 ? -4.962 -5.461 -32.132 1.00 88.31 307 GLU A CA 1
ATOM 2403 C C . GLU A 1 307 ? -4.210 -4.674 -31.059 1.00 88.31 307 GLU A C 1
ATOM 2405 O O . GLU A 1 307 ? -4.772 -3.851 -30.331 1.00 88.31 307 GLU A O 1
ATOM 2410 N N . ILE A 1 308 ? -2.908 -4.942 -30.962 1.00 88.69 308 ILE A N 1
ATOM 2411 C CA . ILE A 1 308 ? -2.025 -4.297 -29.996 1.00 88.69 308 ILE A CA 1
ATOM 2412 C C . ILE A 1 308 ? -1.203 -3.249 -30.728 1.00 88.69 308 ILE A C 1
ATOM 2414 O O . ILE A 1 308 ? -0.408 -3.573 -31.611 1.00 88.69 308 ILE A O 1
ATOM 2418 N N . SER A 1 309 ? -1.357 -1.996 -30.321 1.00 87.31 309 SER A N 1
ATOM 2419 C CA . SER A 1 309 ? -0.600 -0.870 -30.853 1.00 87.31 309 SER A CA 1
ATOM 2420 C C . SER A 1 309 ? 0.145 -0.146 -29.739 1.00 87.31 309 SER A C 1
ATOM 2422 O O . SER A 1 309 ? -0.219 -0.206 -28.563 1.00 87.31 309 SER A O 1
ATOM 2424 N N . GLN A 1 310 ? 1.199 0.579 -30.098 1.00 85.94 310 GLN A N 1
ATOM 2425 C CA . GLN A 1 310 ? 1.835 1.493 -29.158 1.00 85.94 310 GLN A CA 1
ATOM 2426 C C . GLN A 1 310 ? 0.847 2.595 -28.756 1.00 85.94 310 GLN A C 1
ATOM 2428 O O . GLN A 1 310 ? 0.076 3.086 -29.583 1.00 85.94 310 GLN A O 1
ATOM 2433 N N . TYR A 1 311 ? 0.875 2.993 -27.485 1.00 76.31 311 TYR A N 1
ATOM 2434 C CA . TYR A 1 311 ? 0.167 4.173 -27.016 1.00 76.31 311 TYR A CA 1
ATOM 2435 C C . TYR A 1 311 ? 0.783 5.401 -27.688 1.00 76.31 311 TYR A C 1
ATOM 2437 O O . TYR A 1 311 ? 1.861 5.851 -27.310 1.00 76.31 311 TYR A O 1
ATOM 2445 N N . THR A 1 312 ? 0.099 5.930 -28.697 1.00 65.19 312 THR A N 1
ATOM 2446 C CA . THR A 1 312 ? 0.460 7.175 -29.397 1.00 65.19 312 THR A CA 1
ATOM 2447 C C . THR A 1 312 ? -0.571 8.280 -29.144 1.00 65.19 312 THR A C 1
ATOM 2449 O O . THR A 1 312 ? -0.657 9.241 -29.906 1.00 65.19 312 THR A O 1
ATOM 2452 N N . GLY A 1 313 ? -1.427 8.112 -28.128 1.00 53.75 313 GLY A N 1
ATOM 2453 C CA . GLY A 1 313 ? -2.584 8.973 -27.884 1.00 53.75 313 GLY A CA 1
ATOM 2454 C C . GLY A 1 313 ? -2.205 10.397 -27.472 1.00 53.75 313 GLY A C 1
ATOM 2455 O O . GLY A 1 313 ? -1.312 10.591 -26.652 1.00 53.75 313 GLY A O 1
ATOM 2456 N N . GLY A 1 314 ? -2.920 11.387 -28.020 1.00 49.50 314 GLY A N 1
ATOM 2457 C CA . GLY A 1 314 ? -2.885 12.788 -27.586 1.00 49.50 314 GLY A CA 1
ATOM 2458 C C . GLY A 1 314 ? -3.616 13.004 -26.249 1.00 49.50 314 GLY A C 1
ATOM 2459 O O . GLY A 1 314 ? -4.690 12.445 -26.041 1.00 49.50 314 GLY A O 1
ATOM 2460 N N . GLY A 1 315 ? -3.053 13.823 -25.351 1.00 53.78 315 GLY A N 1
ATOM 2461 C CA . GLY A 1 315 ? -3.580 14.113 -24.007 1.00 53.78 315 GLY A CA 1
ATOM 2462 C C . GLY A 1 315 ? -2.464 14.397 -22.988 1.00 53.78 315 GLY A C 1
ATOM 2463 O O . GLY A 1 315 ? -1.314 14.557 -23.378 1.00 53.78 315 GLY A O 1
ATOM 2464 N N . ALA A 1 316 ? -2.765 14.406 -21.679 1.00 47.53 316 ALA A N 1
ATOM 2465 C CA . ALA A 1 316 ? -1.778 14.605 -20.591 1.00 47.53 316 ALA A CA 1
ATOM 2466 C C . ALA A 1 316 ? -0.633 13.560 -20.558 1.00 47.53 316 ALA A C 1
ATOM 2468 O O . ALA A 1 316 ? 0.342 13.710 -19.829 1.00 47.53 316 ALA A O 1
ATOM 2469 N N . PHE A 1 317 ? -0.765 12.508 -21.365 1.00 51.38 317 PHE A N 1
ATOM 2470 C CA . PHE A 1 317 ? 0.148 11.379 -21.524 1.00 51.38 317 PHE A CA 1
ATOM 2471 C C . PHE A 1 317 ? 0.990 11.476 -22.812 1.00 51.38 317 PHE A C 1
ATOM 2473 O O . PHE A 1 317 ? 1.792 10.587 -23.093 1.00 51.38 317 PHE A O 1
ATOM 2480 N N . ALA A 1 318 ? 0.779 12.524 -23.616 1.00 47.81 318 ALA A N 1
ATOM 2481 C CA . ALA A 1 318 ? 1.358 12.675 -24.939 1.00 47.81 318 ALA A CA 1
ATOM 2482 C C . ALA A 1 318 ? 2.644 13.497 -24.891 1.00 47.81 318 ALA A C 1
ATOM 2484 O O . ALA A 1 318 ? 2.635 14.698 -24.626 1.00 47.81 318 ALA A O 1
ATOM 2485 N N . SER A 1 319 ? 3.750 12.858 -25.235 1.00 47.56 319 SER A N 1
ATOM 2486 C CA . SER A 1 319 ? 4.879 13.549 -25.837 1.00 47.56 319 SER A CA 1
ATOM 2487 C C . SER A 1 319 ? 5.308 12.799 -27.085 1.00 47.56 319 SER A C 1
ATOM 2489 O O . SER A 1 319 ? 5.055 11.596 -27.214 1.00 47.56 319 SER A O 1
ATOM 2491 N N . ASP A 1 320 ? 5.956 13.524 -27.998 1.00 47.16 320 ASP A N 1
ATOM 2492 C CA . ASP A 1 320 ? 6.399 13.074 -29.326 1.00 47.16 320 ASP A CA 1
ATOM 2493 C C . ASP A 1 320 ? 7.350 11.851 -29.302 1.00 47.16 320 ASP A C 1
ATOM 2495 O O . ASP A 1 320 ? 7.746 11.347 -30.348 1.00 47.16 320 ASP A O 1
ATOM 2499 N N . ASN A 1 321 ? 7.686 11.339 -28.112 1.00 54.59 321 ASN A N 1
ATOM 2500 C CA . ASN A 1 321 ? 8.370 10.074 -27.865 1.00 54.59 321 ASN A CA 1
ATOM 2501 C C . ASN A 1 321 ? 7.722 9.389 -26.648 1.00 54.59 321 ASN A C 1
ATOM 2503 O O . ASN A 1 321 ? 8.229 9.522 -25.535 1.00 54.59 321 ASN A O 1
ATOM 2507 N N . SER A 1 322 ? 6.612 8.668 -26.860 1.00 64.81 322 SER A N 1
ATOM 2508 C CA . SER A 1 322 ? 5.747 8.022 -25.845 1.00 64.81 322 SER A CA 1
ATOM 2509 C C . SER A 1 322 ? 6.416 6.848 -25.102 1.00 64.81 322 SER A C 1
ATOM 2511 O O . SER A 1 322 ? 5.909 5.726 -25.060 1.00 64.81 322 SER A O 1
ATOM 2513 N N . TYR A 1 323 ? 7.599 7.107 -24.559 1.00 76.75 323 TYR A N 1
ATOM 2514 C CA . TYR A 1 323 ? 8.397 6.212 -23.748 1.00 76.75 323 TYR A CA 1
ATOM 2515 C C . TYR A 1 323 ? 8.360 6.688 -22.302 1.00 76.75 323 TYR A C 1
ATOM 2517 O O . TYR A 1 323 ? 8.493 7.878 -22.003 1.00 76.75 323 TYR A O 1
ATOM 2525 N N . PHE A 1 324 ? 8.211 5.727 -21.408 1.00 82.44 324 PHE A N 1
ATOM 2526 C CA . PHE A 1 324 ? 8.061 5.942 -19.983 1.00 82.44 324 PHE A CA 1
ATOM 2527 C C . PHE A 1 324 ? 9.225 5.293 -19.235 1.00 82.44 324 PHE A C 1
ATOM 2529 O O . PHE A 1 324 ? 9.862 4.350 -19.715 1.00 82.44 324 PHE A O 1
ATOM 2536 N N . MET A 1 325 ? 9.504 5.849 -18.066 1.00 82.50 325 MET A N 1
ATOM 2537 C CA . MET A 1 325 ? 10.554 5.448 -17.142 1.00 82.50 325 MET A CA 1
ATOM 2538 C C . MET A 1 325 ? 9.946 5.028 -15.805 1.00 82.50 325 MET A C 1
ATOM 2540 O O . MET A 1 325 ? 8.753 5.222 -15.550 1.00 82.50 325 MET A O 1
ATOM 2544 N N . ASP A 1 326 ? 10.807 4.503 -14.940 1.00 79.00 326 ASP A N 1
ATOM 2545 C CA . ASP A 1 326 ? 10.436 3.991 -13.628 1.00 79.00 326 ASP A CA 1
ATOM 2546 C C . ASP A 1 326 ? 9.658 5.013 -12.778 1.00 79.00 326 ASP A C 1
ATOM 2548 O O . ASP A 1 326 ? 10.020 6.193 -12.686 1.00 79.00 326 ASP A O 1
ATOM 2552 N N . GLY A 1 327 ? 8.567 4.555 -12.160 1.00 72.06 327 GLY A N 1
ATOM 2553 C CA . GLY A 1 327 ? 7.690 5.387 -11.331 1.00 72.06 327 GLY A CA 1
ATOM 2554 C C . GLY A 1 327 ? 8.356 5.889 -10.046 1.00 72.06 327 GLY A C 1
ATOM 2555 O O . GLY A 1 327 ? 8.039 6.985 -9.578 1.00 72.06 327 GLY A O 1
ATOM 2556 N N . SER A 1 328 ? 9.347 5.154 -9.525 1.00 76.88 328 SER A N 1
ATOM 2557 C CA . SER A 1 328 ? 10.074 5.510 -8.297 1.00 76.88 328 SER A CA 1
ATOM 2558 C C . SER A 1 328 ? 10.862 6.812 -8.429 1.00 76.88 328 SER A C 1
ATOM 2560 O O . SER A 1 328 ? 11.130 7.465 -7.426 1.00 76.88 328 SER A O 1
ATOM 2562 N N . LEU A 1 329 ? 11.183 7.255 -9.650 1.00 70.19 329 LEU A N 1
ATOM 2563 C CA . LEU A 1 329 ? 11.845 8.544 -9.880 1.00 70.19 329 LEU A CA 1
ATOM 2564 C C . LEU A 1 329 ? 10.992 9.734 -9.425 1.00 70.19 329 LEU A C 1
ATOM 2566 O O . LEU A 1 329 ? 11.535 10.747 -8.992 1.00 70.19 329 LEU A O 1
ATOM 2570 N N . GLN A 1 330 ? 9.666 9.628 -9.523 1.00 74.44 330 GLN A N 1
ATOM 2571 C CA . GLN A 1 330 ? 8.745 10.714 -9.184 1.00 74.44 330 GLN A CA 1
ATOM 2572 C C . GLN A 1 330 ? 7.996 10.447 -7.880 1.00 74.44 330 GLN A C 1
ATOM 2574 O O . GLN A 1 330 ? 7.976 11.329 -7.021 1.00 74.44 330 GLN A O 1
ATOM 2579 N N . ALA A 1 331 ? 7.426 9.250 -7.719 1.00 77.88 331 ALA A N 1
ATOM 2580 C CA . ALA A 1 331 ? 6.800 8.822 -6.474 1.00 77.88 331 ALA A CA 1
ATOM 2581 C C . ALA A 1 331 ? 6.775 7.293 -6.362 1.00 77.88 331 ALA A C 1
ATOM 2583 O O . ALA A 1 331 ? 6.059 6.612 -7.095 1.00 77.88 331 ALA A O 1
ATOM 2584 N N . ASP A 1 332 ? 7.506 6.764 -5.385 1.00 82.25 332 ASP A N 1
ATOM 2585 C CA . ASP A 1 332 ? 7.490 5.345 -5.034 1.00 82.25 332 ASP A CA 1
ATOM 2586 C C . ASP A 1 332 ? 6.130 4.905 -4.464 1.00 82.25 332 ASP A C 1
ATOM 2588 O O . ASP A 1 332 ? 5.589 3.872 -4.855 1.00 82.25 332 ASP A O 1
ATOM 2592 N N . THR A 1 333 ? 5.519 5.727 -3.604 1.00 84.06 333 THR A N 1
ATOM 2593 C CA . THR A 1 333 ? 4.173 5.490 -3.056 1.00 84.06 333 THR A CA 1
ATOM 2594 C C . THR A 1 333 ? 3.284 6.733 -3.203 1.00 84.06 333 THR A C 1
ATOM 2596 O O . THR A 1 333 ? 3.359 7.638 -2.369 1.00 84.06 333 THR A O 1
ATOM 2599 N N . PRO A 1 334 ? 2.428 6.814 -4.242 1.00 86.56 334 PRO A N 1
ATOM 2600 C CA . PRO A 1 334 ? 1.649 8.010 -4.581 1.00 86.56 334 PRO A CA 1
ATOM 2601 C C . PRO A 1 334 ? 0.386 8.148 -3.711 1.00 86.56 334 PRO A C 1
ATOM 2603 O O . PRO A 1 334 ? -0.741 8.043 -4.194 1.00 86.56 334 PRO A O 1
ATOM 2606 N N . GLN A 1 335 ? 0.562 8.376 -2.410 1.00 89.38 335 GLN A N 1
ATOM 2607 C CA . GLN A 1 335 ? -0.538 8.414 -1.436 1.00 89.38 335 GLN A CA 1
ATOM 2608 C C . GLN A 1 335 ? -1.600 9.461 -1.767 1.00 89.38 335 GLN A C 1
ATOM 2610 O O . GLN A 1 335 ? -2.788 9.155 -1.735 1.00 89.38 335 GLN A O 1
ATOM 2615 N N . GLN A 1 336 ? -1.179 10.669 -2.147 1.00 87.81 336 GLN A N 1
ATOM 2616 C CA . GLN A 1 336 ? -2.104 11.741 -2.507 1.00 87.81 336 GLN A CA 1
ATOM 2617 C C . GLN A 1 336 ? -3.001 11.333 -3.685 1.00 87.81 336 GLN A C 1
ATOM 2619 O O . GLN A 1 336 ? -4.221 11.407 -3.582 1.00 87.81 336 GLN A O 1
ATOM 2624 N N . GLY A 1 337 ? -2.414 10.809 -4.766 1.00 88.25 337 GLY A N 1
ATOM 2625 C CA . GLY A 1 337 ? -3.185 10.379 -5.933 1.00 88.25 337 GLY A CA 1
ATOM 2626 C C . GLY A 1 337 ? -4.106 9.188 -5.645 1.00 88.25 337 GLY A C 1
ATOM 2627 O O . GLY A 1 337 ? -5.223 9.134 -6.154 1.00 88.25 337 GLY A O 1
ATOM 2628 N N . LEU A 1 338 ? -3.696 8.256 -4.777 1.00 90.81 338 LEU A N 1
ATOM 2629 C CA . LEU A 1 338 ? -4.564 7.166 -4.315 1.00 90.81 338 LEU A CA 1
ATOM 2630 C C . LEU A 1 338 ? -5.739 7.680 -3.467 1.00 90.81 338 LEU A C 1
ATOM 2632 O O . LEU A 1 338 ? -6.865 7.198 -3.622 1.00 90.81 338 LEU A O 1
ATOM 2636 N N . GLY A 1 339 ? -5.493 8.667 -2.604 1.00 90.81 339 GLY A N 1
ATOM 2637 C CA . GLY A 1 339 ? -6.525 9.337 -1.815 1.00 90.81 339 GLY A CA 1
ATOM 2638 C C . GLY A 1 339 ? -7.533 10.082 -2.688 1.00 90.81 339 GLY A C 1
ATOM 2639 O O . GLY A 1 339 ? -8.738 9.932 -2.504 1.00 90.81 339 GLY A O 1
ATOM 2640 N N . GLU A 1 340 ? -7.061 10.814 -3.695 1.00 89.69 340 GLU A N 1
ATOM 2641 C CA . GLU A 1 340 ? -7.914 11.586 -4.605 1.00 89.69 340 GLU A CA 1
ATOM 2642 C C . GLU A 1 340 ? -8.730 10.696 -5.557 1.00 89.69 340 GLU A C 1
ATOM 2644 O O . GLU A 1 340 ? -9.916 10.942 -5.771 1.00 89.69 340 GLU A O 1
ATOM 2649 N N . MET A 1 341 ? -8.126 9.646 -6.124 1.00 89.62 341 MET A N 1
ATOM 2650 C CA . MET A 1 341 ? -8.779 8.815 -7.147 1.00 89.62 341 MET A CA 1
ATOM 2651 C C . MET A 1 341 ? -9.659 7.705 -6.563 1.00 89.62 341 MET A C 1
ATOM 2653 O O . MET A 1 341 ? -10.660 7.313 -7.176 1.00 89.62 341 MET A O 1
ATOM 2657 N N . PHE A 1 342 ? -9.270 7.160 -5.408 1.00 91.38 342 PHE A N 1
ATOM 2658 C CA . PHE A 1 342 ? -9.896 5.974 -4.823 1.00 91.38 342 PHE A CA 1
ATOM 2659 C C . PHE A 1 342 ? -10.340 6.158 -3.373 1.00 91.38 342 PHE A C 1
ATOM 2661 O O . PHE A 1 342 ? -10.800 5.182 -2.783 1.00 91.38 342 PHE A O 1
ATOM 2668 N N . HIS A 1 343 ? -10.243 7.361 -2.799 1.00 91.50 343 HIS A N 1
ATOM 2669 C CA . HIS A 1 343 ? -10.573 7.608 -1.389 1.00 91.50 343 HIS A CA 1
ATOM 2670 C C . HIS A 1 343 ? -9.822 6.648 -0.453 1.00 91.50 343 HIS A C 1
ATOM 2672 O O . HIS A 1 343 ? -10.370 6.121 0.514 1.00 91.50 343 HIS A O 1
ATOM 2678 N N . ALA A 1 344 ? -8.562 6.356 -0.786 1.00 91.94 344 ALA A N 1
ATOM 2679 C CA . ALA A 1 344 ? -7.690 5.581 0.078 1.00 91.94 344 ALA A CA 1
ATOM 2680 C C . ALA A 1 344 ? -7.103 6.491 1.161 1.00 91.94 344 ALA A C 1
ATOM 2682 O O . ALA A 1 344 ? -6.399 7.442 0.837 1.00 91.94 344 ALA A O 1
ATOM 2683 N N . HIS A 1 345 ? -7.371 6.190 2.433 1.00 89.56 345 HIS A N 1
ATOM 2684 C CA . HIS A 1 345 ? -6.858 6.987 3.561 1.00 89.56 345 HIS A CA 1
ATOM 2685 C C . HIS A 1 345 ? -5.994 6.184 4.539 1.00 89.56 345 HIS A C 1
ATOM 2687 O O . HIS A 1 345 ? -5.366 6.763 5.422 1.00 89.56 345 HIS A O 1
ATOM 2693 N N . VAL A 1 346 ? -5.957 4.855 4.390 1.00 89.81 346 VAL A N 1
ATOM 2694 C CA . VAL A 1 346 ? -5.099 3.963 5.179 1.00 89.81 346 VAL A CA 1
ATOM 2695 C C . VAL A 1 346 ? -4.113 3.280 4.241 1.00 89.81 346 VAL A C 1
ATOM 2697 O O . VAL A 1 346 ? -4.474 2.379 3.486 1.00 89.81 346 VAL A O 1
ATOM 2700 N N . PHE A 1 347 ? -2.856 3.703 4.289 1.00 92.44 347 PHE A N 1
ATOM 2701 C CA . PHE A 1 347 ? -1.796 3.179 3.436 1.00 92.44 347 PHE A CA 1
ATOM 2702 C C . PHE A 1 347 ? -0.980 2.124 4.175 1.00 92.44 347 PHE A C 1
ATOM 2704 O O . PHE A 1 347 ? -0.314 2.417 5.170 1.00 92.44 347 PHE A O 1
ATOM 2711 N N . ILE A 1 348 ? -1.021 0.896 3.665 1.00 93.56 348 ILE A N 1
ATOM 2712 C CA . ILE A 1 348 ? -0.151 -0.191 4.099 1.00 93.56 348 ILE A CA 1
ATOM 2713 C C . ILE A 1 348 ? 1.002 -0.261 3.108 1.00 93.56 348 ILE A C 1
ATOM 2715 O O . ILE A 1 348 ? 0.848 -0.774 2.003 1.00 93.56 348 ILE A O 1
ATOM 2719 N N . THR A 1 349 ? 2.154 0.276 3.484 1.00 93.19 349 THR A N 1
ATOM 2720 C CA . THR A 1 349 ? 3.331 0.343 2.624 1.00 93.19 349 THR A CA 1
ATOM 2721 C C . THR A 1 349 ? 4.281 -0.800 2.944 1.00 93.19 349 THR A C 1
ATOM 2723 O O . THR A 1 349 ? 4.803 -0.890 4.054 1.00 93.19 349 THR A O 1
ATOM 2726 N N . SER A 1 350 ? 4.556 -1.656 1.963 1.00 93.50 350 SER A N 1
ATOM 2727 C CA . SER A 1 350 ? 5.706 -2.551 2.028 1.00 93.50 350 SER A CA 1
ATOM 2728 C C . SER A 1 350 ? 6.901 -1.871 1.379 1.00 93.50 350 SER A C 1
ATOM 2730 O O . SER A 1 350 ? 6.898 -1.629 0.172 1.00 93.50 350 SER A O 1
ATOM 2732 N N . GLN A 1 351 ? 7.906 -1.542 2.189 1.00 90.19 351 GLN A N 1
ATOM 2733 C CA . GLN A 1 351 ? 9.059 -0.767 1.759 1.00 90.19 351 GLN A CA 1
ATOM 2734 C C . GLN A 1 351 ? 10.309 -1.644 1.713 1.00 90.19 351 GLN A C 1
ATOM 2736 O O . GLN A 1 351 ? 10.870 -2.013 2.746 1.00 90.19 351 GLN A O 1
ATOM 2741 N N . VAL A 1 352 ? 10.753 -1.964 0.498 1.00 88.38 352 VAL A N 1
ATOM 2742 C CA . VAL A 1 352 ? 11.891 -2.859 0.244 1.00 88.38 352 VAL A CA 1
ATOM 2743 C C . VAL A 1 352 ? 13.062 -2.165 -0.456 1.00 88.38 352 VAL A C 1
ATOM 2745 O O . VAL A 1 352 ? 14.047 -2.823 -0.794 1.00 88.38 352 VAL A O 1
ATOM 2748 N N . ASN A 1 353 ? 13.010 -0.840 -0.625 1.00 86.69 353 ASN A N 1
ATOM 2749 C CA . ASN A 1 353 ? 14.081 -0.084 -1.263 1.00 86.69 353 ASN A CA 1
ATOM 2750 C C . ASN A 1 353 ? 15.381 -0.125 -0.435 1.00 86.69 353 ASN A C 1
ATOM 2752 O O . ASN A 1 353 ? 15.432 0.447 0.661 1.00 86.69 353 ASN A O 1
ATOM 2756 N N . PRO A 1 354 ? 16.481 -0.705 -0.959 1.00 78.56 354 PRO A N 1
ATO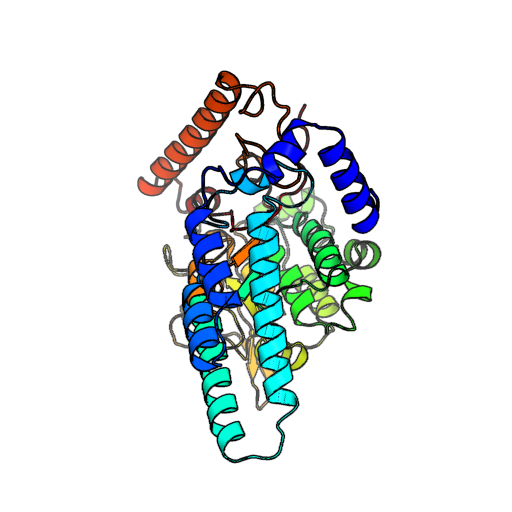M 2757 C CA . PRO A 1 354 ? 17.725 -0.882 -0.202 1.00 78.56 354 PRO A CA 1
ATOM 2758 C C . PRO A 1 354 ? 18.368 0.439 0.234 1.00 78.56 354 PRO A C 1
ATOM 2760 O O . PRO A 1 354 ? 19.065 0.481 1.244 1.00 78.56 354 PRO A O 1
ATOM 2763 N N . HIS A 1 355 ? 18.126 1.520 -0.508 1.00 78.56 355 HIS A N 1
ATOM 2764 C CA . HIS A 1 355 ? 18.670 2.843 -0.221 1.00 78.56 355 HIS A CA 1
ATOM 2765 C C . HIS A 1 355 ? 17.877 3.604 0.854 1.00 78.56 355 HIS A C 1
ATOM 2767 O O . HIS A 1 355 ? 18.445 4.481 1.497 1.00 78.56 355 HIS A O 1
ATOM 2773 N N . ILE A 1 356 ? 16.607 3.249 1.093 1.00 79.19 356 ILE A N 1
ATOM 2774 C CA . ILE A 1 356 ? 15.743 3.908 2.087 1.00 79.19 356 ILE A CA 1
ATOM 2775 C C . ILE A 1 356 ? 15.680 3.125 3.397 1.00 79.19 356 ILE A C 1
ATOM 2777 O O . ILE A 1 356 ? 15.626 3.739 4.461 1.00 79.19 356 ILE A O 1
ATOM 2781 N N . ILE A 1 357 ? 15.756 1.788 3.357 1.00 80.56 357 ILE A N 1
ATOM 2782 C CA . ILE A 1 357 ? 15.717 0.926 4.555 1.00 80.56 357 ILE A CA 1
ATOM 2783 C C . ILE A 1 357 ? 16.632 1.430 5.692 1.00 80.56 357 ILE A C 1
ATOM 2785 O O . ILE A 1 357 ? 16.160 1.503 6.828 1.00 80.56 357 ILE A O 1
ATOM 2789 N N . PRO A 1 358 ? 17.895 1.845 5.448 1.00 78.19 358 PRO A N 1
ATOM 2790 C CA . PRO A 1 358 ? 18.765 2.355 6.509 1.00 78.19 358 PRO A CA 1
ATOM 2791 C C . PRO A 1 358 ? 18.268 3.641 7.180 1.00 78.19 358 PRO A C 1
ATOM 2793 O O . PRO A 1 358 ? 18.680 3.931 8.301 1.00 78.19 358 PRO A O 1
ATOM 2796 N N . PHE A 1 359 ? 17.404 4.420 6.525 1.00 76.12 359 PHE A N 1
ATOM 2797 C CA . PHE A 1 359 ? 16.865 5.681 7.035 1.00 76.12 359 PHE A CA 1
ATOM 2798 C C . PHE A 1 359 ? 15.603 5.510 7.885 1.00 76.12 359 PHE A C 1
ATOM 2800 O O . PHE A 1 359 ? 15.258 6.439 8.620 1.00 76.12 359 PHE A O 1
ATOM 2807 N N . PHE A 1 360 ? 14.959 4.339 7.869 1.00 76.38 360 PHE A N 1
ATOM 2808 C CA . PHE A 1 360 ? 13.906 4.034 8.837 1.00 76.38 360 PHE A CA 1
ATOM 2809 C C . PHE A 1 360 ? 14.506 3.917 10.239 1.00 76.38 360 PHE A C 1
ATOM 2811 O O . PHE A 1 360 ? 15.465 3.177 10.479 1.00 76.38 360 PHE A O 1
ATOM 2818 N N . PHE A 1 361 ? 13.976 4.705 11.174 1.00 72.62 361 PHE A N 1
ATOM 2819 C CA . PHE A 1 361 ? 14.427 4.706 12.559 1.00 72.62 361 PHE A CA 1
ATOM 2820 C C . PHE A 1 361 ? 13.266 4.924 13.522 1.00 72.62 361 PHE A C 1
ATOM 2822 O O . PHE A 1 361 ? 12.837 6.050 13.764 1.00 72.62 361 PHE A O 1
ATOM 2829 N N . TRP A 1 362 ? 12.812 3.836 14.138 1.00 75.62 362 TRP A N 1
ATOM 2830 C CA . TRP A 1 362 ? 11.823 3.885 15.210 1.00 75.62 362 TRP A CA 1
ATOM 2831 C C . TRP A 1 362 ? 12.495 4.197 16.548 1.00 75.62 362 TRP A C 1
ATOM 2833 O O . TRP A 1 362 ? 12.903 3.306 17.301 1.00 75.62 362 TRP A O 1
ATOM 2843 N N . ASN A 1 363 ? 12.633 5.491 16.834 1.00 68.25 363 ASN A N 1
ATOM 2844 C CA . ASN A 1 363 ? 13.246 6.004 18.061 1.00 68.25 363 ASN A CA 1
ATOM 2845 C C . ASN A 1 363 ? 12.521 5.530 19.336 1.00 68.25 363 ASN A C 1
ATOM 2847 O O . ASN A 1 363 ? 13.183 5.245 20.336 1.00 68.25 363 ASN A O 1
ATOM 2851 N N . LYS A 1 364 ? 11.192 5.386 19.284 1.00 72.06 364 LYS A N 1
ATOM 2852 C CA . LYS A 1 364 ? 10.320 4.991 20.400 1.00 72.06 364 LYS A CA 1
ATOM 2853 C C . LYS A 1 364 ? 9.779 3.553 20.297 1.00 72.06 364 LYS A C 1
ATOM 2855 O O . LYS A 1 364 ? 8.797 3.216 20.959 1.00 72.06 364 LYS A O 1
ATOM 2860 N N . GLY A 1 365 ? 10.436 2.698 19.511 1.00 74.00 365 GLY A N 1
ATOM 2861 C CA . GLY A 1 365 ? 10.004 1.317 19.269 1.00 74.00 365 GLY A CA 1
ATOM 2862 C C . GLY A 1 365 ? 9.041 1.189 18.090 1.00 74.00 365 GLY A C 1
ATOM 2863 O O . GLY A 1 365 ? 8.522 2.181 17.594 1.00 74.00 365 GLY A O 1
ATOM 2864 N N . GLU A 1 366 ? 8.829 -0.046 17.652 1.00 77.38 366 GLU A N 1
ATOM 2865 C CA . GLU A 1 366 ? 8.024 -0.410 16.480 1.00 77.38 366 GLU A CA 1
ATOM 2866 C C . GLU A 1 366 ? 6.788 -1.195 16.948 1.00 77.38 366 GLU A C 1
ATOM 2868 O O . GLU A 1 366 ? 6.808 -1.800 18.027 1.00 77.38 366 GLU A O 1
ATOM 2873 N N . ALA A 1 367 ? 5.714 -1.203 16.155 1.00 78.12 367 ALA A N 1
ATOM 2874 C CA . ALA A 1 367 ? 4.534 -2.012 16.447 1.00 78.12 367 ALA A CA 1
ATOM 2875 C C . ALA A 1 367 ? 4.917 -3.490 16.662 1.00 78.12 367 ALA A C 1
ATOM 2877 O O . ALA A 1 367 ? 5.671 -4.079 15.886 1.00 78.12 367 ALA A O 1
ATOM 2878 N N . GLY A 1 368 ? 4.445 -4.089 17.758 1.00 76.50 368 GLY A N 1
ATOM 2879 C CA . GLY A 1 368 ? 4.777 -5.473 18.115 1.00 76.50 368 GLY A CA 1
ATOM 2880 C C . GLY A 1 368 ? 6.199 -5.685 18.659 1.00 76.50 368 GLY A C 1
ATOM 2881 O O . GLY A 1 368 ? 6.580 -6.822 18.952 1.00 76.50 368 GLY A O 1
ATOM 2882 N N . ARG A 1 369 ? 6.997 -4.619 18.817 1.00 79.38 369 ARG A N 1
ATOM 2883 C CA . ARG A 1 369 ? 8.352 -4.643 19.394 1.00 79.38 369 ARG A CA 1
ATOM 2884 C C . ARG A 1 369 ? 8.525 -3.531 20.434 1.00 79.38 369 ARG A C 1
ATOM 2886 O O . ARG A 1 369 ? 9.218 -2.539 20.174 1.00 79.38 369 ARG A O 1
ATOM 2893 N N . PRO A 1 370 ? 7.931 -3.692 21.629 1.00 77.44 370 PRO A N 1
ATOM 2894 C CA . PRO A 1 370 ? 8.045 -2.703 22.680 1.00 77.44 370 PRO A CA 1
ATOM 2895 C C . PRO A 1 370 ? 9.472 -2.525 23.183 1.00 77.44 370 PRO A C 1
ATOM 2897 O O . PRO A 1 370 ? 10.260 -3.468 23.280 1.00 77.44 370 PRO A O 1
ATOM 2900 N N . LEU A 1 371 ? 9.803 -1.277 23.518 1.00 73.25 371 LEU A N 1
ATOM 2901 C CA . LEU A 1 371 ? 11.076 -0.942 24.145 1.00 73.25 371 LEU A CA 1
ATOM 2902 C C . LEU A 1 371 ? 11.137 -1.485 25.576 1.00 73.25 371 LEU A C 1
ATOM 2904 O O . LEU A 1 371 ? 10.165 -1.435 26.332 1.00 73.25 371 LEU A O 1
ATOM 2908 N N . ASN A 1 372 ? 12.327 -1.929 25.982 1.00 64.69 372 ASN A N 1
ATOM 2909 C CA . ASN A 1 372 ? 12.583 -2.280 27.373 1.00 64.69 372 ASN A CA 1
ATOM 2910 C C . ASN A 1 372 ? 12.537 -1.009 28.241 1.00 64.69 372 ASN A C 1
ATOM 2912 O O . ASN A 1 372 ? 13.310 -0.075 28.034 1.00 64.69 372 ASN A O 1
ATOM 2916 N N . PHE A 1 373 ? 11.646 -1.029 29.238 1.00 53.78 373 PHE A N 1
ATOM 2917 C CA . PHE A 1 373 ? 11.200 0.064 30.121 1.00 53.78 373 PHE A CA 1
ATOM 2918 C C . PHE A 1 373 ? 12.269 1.050 30.630 1.00 53.78 373 PHE A C 1
ATOM 2920 O O . PHE A 1 373 ? 11.961 2.200 30.919 1.00 53.78 373 PHE A O 1
ATOM 2927 N N . TRP A 1 374 ? 13.534 0.645 30.731 1.00 46.75 374 TRP A N 1
ATOM 2928 C CA . TRP A 1 374 ? 14.596 1.486 31.288 1.00 46.75 374 TRP A CA 1
ATOM 2929 C C . TRP A 1 374 ? 15.012 2.666 30.399 1.00 46.75 374 TRP A C 1
ATOM 2931 O O . TRP A 1 374 ? 15.683 3.576 30.886 1.00 46.75 374 TRP A O 1
ATOM 2941 N N . ARG A 1 375 ? 14.640 2.680 29.112 1.00 54.28 375 ARG A N 1
ATOM 2942 C CA . ARG A 1 375 ? 14.908 3.796 28.194 1.00 54.28 375 ARG A CA 1
ATOM 2943 C C . ARG A 1 375 ? 13.745 3.943 27.216 1.00 54.28 375 ARG A C 1
ATOM 2945 O O . ARG A 1 375 ? 13.527 3.069 26.388 1.00 54.28 375 ARG A O 1
ATOM 2952 N N . GLU A 1 376 ? 13.058 5.084 27.258 1.00 65.25 376 GLU A N 1
ATOM 2953 C CA . GLU A 1 376 ? 12.009 5.453 26.285 1.00 65.25 376 GLU A CA 1
ATOM 2954 C C . GLU A 1 376 ? 12.525 5.566 24.837 1.00 65.25 376 GLU A C 1
ATOM 2956 O O . GLU A 1 376 ? 11.738 5.701 23.905 1.00 65.25 376 GLU A O 1
ATOM 2961 N N . TRP A 1 377 ? 13.848 5.491 24.657 1.00 62.31 377 TRP A N 1
ATOM 2962 C CA . TRP A 1 377 ? 14.556 5.698 23.403 1.00 62.31 377 TRP A CA 1
ATOM 2963 C C . TRP A 1 377 ? 15.423 4.485 23.063 1.00 62.31 377 TRP A C 1
ATOM 2965 O O . TRP A 1 377 ? 16.226 4.028 23.890 1.00 62.31 377 TRP A O 1
ATOM 2975 N N . ARG A 1 378 ? 15.317 3.988 21.826 1.00 66.19 378 ARG A N 1
ATOM 2976 C CA . ARG A 1 378 ? 16.150 2.899 21.296 1.00 66.19 378 ARG A CA 1
ATOM 2977 C C . ARG A 1 378 ? 17.636 3.273 21.375 1.00 66.19 378 ARG A C 1
ATOM 2979 O O . ARG A 1 378 ? 18.058 4.267 20.806 1.00 66.19 378 ARG A O 1
ATOM 2986 N N . GLY A 1 379 ? 18.445 2.483 22.089 1.00 63.78 379 GLY A N 1
ATOM 2987 C CA . GLY A 1 379 ? 19.876 2.778 22.291 1.00 63.78 379 GLY A CA 1
ATOM 2988 C C . GLY A 1 379 ? 20.171 3.869 23.337 1.00 63.78 379 GLY A C 1
ATOM 2989 O O . GLY A 1 379 ? 21.332 4.124 23.653 1.00 63.78 379 GLY A O 1
ATOM 2990 N N . GLY A 1 380 ? 19.140 4.448 23.964 1.00 72.19 380 GLY A N 1
ATOM 2991 C CA . GLY A 1 380 ? 19.236 5.591 24.875 1.00 72.19 380 GLY A CA 1
ATOM 2992 C C . GLY A 1 380 ? 19.253 6.937 24.159 1.00 72.19 380 GLY A C 1
ATOM 2993 O O . GLY A 1 380 ? 19.663 7.025 23.007 1.00 72.19 380 GLY A O 1
ATOM 2994 N N . PHE A 1 381 ? 18.832 7.986 24.878 1.00 77.81 381 PHE A N 1
ATOM 2995 C CA . PHE A 1 381 ? 18.583 9.318 24.318 1.00 77.81 381 PHE A CA 1
ATOM 2996 C C . PHE A 1 381 ? 19.741 9.828 23.451 1.00 77.81 381 PHE A C 1
ATOM 2998 O O . PHE A 1 381 ? 19.532 10.130 22.286 1.00 77.81 381 PHE A O 1
ATOM 3005 N N . LEU A 1 382 ? 20.978 9.838 23.962 1.00 80.19 382 LEU A N 1
ATOM 3006 C CA . LEU A 1 382 ? 22.127 10.397 23.234 1.00 80.19 382 LEU A CA 1
ATOM 3007 C C . LEU A 1 382 ? 22.424 9.686 21.906 1.00 80.19 382 LEU A C 1
ATOM 3009 O O . LEU A 1 382 ? 22.635 10.356 20.901 1.00 80.19 382 LEU A O 1
ATOM 3013 N N . LEU A 1 383 ? 22.426 8.349 21.890 1.00 78.00 383 LEU A N 1
ATOM 3014 C CA . LEU A 1 383 ? 22.733 7.586 20.678 1.00 78.00 383 LEU A CA 1
ATOM 3015 C C . LEU A 1 383 ? 21.597 7.707 19.657 1.00 78.00 383 LEU A C 1
ATOM 3017 O O . LEU A 1 383 ? 21.863 7.955 18.485 1.00 78.00 383 LEU A O 1
ATOM 3021 N N . SER A 1 384 ? 20.342 7.619 20.117 1.00 79.56 384 SE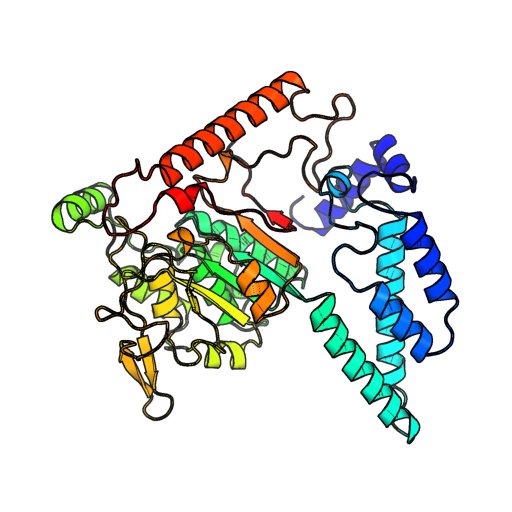R A N 1
ATOM 3022 C CA . SER A 1 384 ? 19.177 7.839 19.256 1.00 79.56 384 SER A CA 1
ATOM 3023 C C . SER A 1 384 ? 19.151 9.248 18.671 1.00 79.56 384 SER A C 1
ATOM 3025 O O . SER A 1 384 ? 18.884 9.412 17.487 1.00 79.56 384 SER A O 1
ATOM 3027 N N . SER A 1 385 ? 19.482 10.262 19.474 1.00 82.56 385 SER A N 1
ATOM 3028 C CA . SER A 1 385 ? 19.510 11.656 19.037 1.00 82.56 385 SER A CA 1
ATOM 3029 C C . SER A 1 385 ? 20.630 11.904 18.036 1.00 82.56 385 SER A C 1
ATOM 3031 O O . SER A 1 385 ? 20.420 12.640 17.080 1.00 82.56 385 SER A O 1
ATOM 3033 N N . LEU A 1 386 ? 21.798 11.277 18.213 1.00 84.62 386 LEU A N 1
ATOM 3034 C CA . LEU A 1 386 ? 22.896 11.369 17.252 1.00 84.62 386 LEU A CA 1
ATOM 3035 C C . LEU A 1 386 ? 22.530 10.718 15.913 1.00 84.62 386 LEU A C 1
ATOM 3037 O O . LEU A 1 386 ? 22.784 11.304 14.868 1.00 84.62 386 LEU A O 1
ATOM 3041 N N . GLU A 1 387 ? 21.920 9.531 15.931 1.00 82.12 387 GLU A N 1
ATOM 3042 C CA . GLU A 1 387 ? 21.493 8.855 14.703 1.00 82.12 387 GLU A CA 1
ATOM 3043 C C . GLU A 1 387 ? 20.413 9.655 13.963 1.00 82.12 387 GLU A C 1
ATOM 3045 O O . GLU A 1 387 ? 20.531 9.867 12.756 1.00 82.12 387 GLU A O 1
ATOM 3050 N N . VAL A 1 388 ? 19.404 10.154 14.688 1.00 84.75 388 VAL A N 1
ATOM 3051 C CA . VAL A 1 388 ? 18.377 11.047 14.129 1.00 84.75 388 VAL A CA 1
ATOM 3052 C C . VAL A 1 388 ? 19.029 12.295 13.540 1.00 84.75 388 VAL A C 1
ATOM 3054 O O . VAL A 1 388 ? 18.756 12.633 12.395 1.00 84.75 388 VAL A O 1
ATOM 3057 N N . PHE A 1 389 ? 19.939 12.938 14.275 1.00 87.38 389 PHE A N 1
ATOM 3058 C CA . PHE A 1 389 ? 20.654 14.120 13.800 1.00 87.38 389 PHE A CA 1
ATOM 3059 C C . PHE A 1 389 ? 21.425 13.847 12.503 1.00 87.38 389 PHE A C 1
ATOM 3061 O O . PHE A 1 389 ? 21.301 14.614 11.556 1.00 87.38 389 PHE A O 1
ATOM 3068 N N . LEU A 1 390 ? 22.181 12.747 12.428 1.00 86.44 390 LEU A N 1
ATOM 3069 C CA . LEU A 1 390 ? 22.948 12.389 11.232 1.00 86.44 390 LEU A CA 1
ATOM 3070 C C . LEU A 1 390 ? 22.036 12.106 10.032 1.00 86.44 390 LEU A C 1
ATOM 3072 O O . LEU A 1 390 ? 22.318 12.569 8.929 1.00 86.44 390 LEU A O 1
ATOM 3076 N N . LYS A 1 391 ? 20.936 11.372 10.235 1.00 84.62 391 LYS A N 1
ATOM 3077 C CA . LYS A 1 391 ? 19.964 11.075 9.171 1.00 84.62 391 LYS A CA 1
ATOM 3078 C C . LYS A 1 391 ? 19.271 12.339 8.668 1.00 84.62 391 LYS A C 1
ATOM 3080 O O . LYS A 1 391 ? 19.155 12.519 7.457 1.00 84.62 391 LYS A O 1
ATOM 3085 N N . GLU A 1 392 ? 18.858 13.223 9.572 1.00 85.62 392 GLU A N 1
ATOM 3086 C CA . GLU A 1 392 ? 18.247 14.502 9.208 1.00 85.62 392 GLU A CA 1
ATOM 3087 C C . GLU A 1 392 ? 19.243 15.449 8.535 1.00 85.62 392 GLU A C 1
ATOM 3089 O O . GLU A 1 392 ? 18.886 16.107 7.561 1.00 85.62 392 GLU A O 1
ATOM 3094 N N . ASP A 1 393 ? 20.504 15.485 8.972 1.00 87.50 393 ASP A N 1
ATOM 3095 C CA . ASP A 1 393 ? 21.531 16.291 8.309 1.00 87.50 393 ASP A CA 1
ATOM 3096 C C . ASP A 1 393 ? 21.806 15.788 6.884 1.00 87.50 393 ASP A C 1
ATOM 3098 O O . ASP A 1 393 ? 21.867 16.586 5.950 1.00 87.50 393 ASP A O 1
ATOM 3102 N N . LEU A 1 394 ? 21.867 14.466 6.683 1.00 83.44 394 LEU A N 1
ATOM 3103 C CA . LEU A 1 394 ? 21.973 13.861 5.352 1.00 83.44 394 LEU A CA 1
ATOM 3104 C C . LEU A 1 394 ? 20.771 14.209 4.466 1.00 83.44 394 LEU A C 1
ATOM 3106 O O . LEU A 1 394 ? 20.967 14.624 3.324 1.00 83.44 394 LEU A O 1
ATOM 3110 N N . ARG A 1 395 ? 19.539 14.103 4.985 1.00 82.06 395 ARG A N 1
ATOM 3111 C CA . ARG A 1 395 ? 18.319 14.501 4.259 1.00 82.06 395 ARG A CA 1
ATOM 3112 C C . ARG A 1 395 ? 18.338 15.983 3.905 1.00 82.06 395 ARG A C 1
ATOM 3114 O O . ARG A 1 395 ? 18.068 16.338 2.763 1.00 82.06 395 ARG A O 1
ATOM 3121 N N . LYS A 1 396 ? 18.703 16.846 4.855 1.00 86.81 396 LYS A N 1
ATOM 3122 C CA . LYS A 1 396 ? 18.843 18.292 4.648 1.00 86.81 396 LYS A CA 1
ATOM 3123 C C . LYS A 1 396 ? 19.857 18.596 3.547 1.00 86.81 396 LYS A C 1
ATOM 3125 O O . LYS A 1 396 ? 19.561 19.380 2.652 1.00 86.81 396 LYS A O 1
ATOM 3130 N N . ASN A 1 397 ? 21.029 17.965 3.588 1.00 83.81 397 ASN A N 1
ATOM 3131 C CA . ASN A 1 397 ? 22.069 18.165 2.582 1.00 83.81 397 ASN A CA 1
ATOM 3132 C C . ASN A 1 397 ? 21.624 17.641 1.206 1.00 83.81 397 ASN A C 1
ATOM 3134 O O . ASN A 1 397 ? 21.867 18.308 0.205 1.00 83.81 397 ASN A O 1
ATOM 3138 N N . ALA A 1 398 ? 20.913 16.510 1.144 1.00 79.62 398 ALA A N 1
ATOM 3139 C CA . ALA A 1 398 ? 20.330 15.999 -0.098 1.00 79.62 398 ALA A CA 1
ATOM 3140 C C . ALA A 1 398 ? 19.262 16.946 -0.679 1.00 79.62 398 ALA A C 1
ATOM 3142 O O . ALA A 1 398 ? 19.275 17.202 -1.882 1.00 79.62 398 ALA A O 1
ATOM 3143 N N . ARG A 1 399 ? 18.388 17.522 0.164 1.00 81.88 399 ARG A N 1
ATOM 3144 C CA . ARG A 1 399 ? 17.415 18.559 -0.242 1.00 81.88 399 ARG A CA 1
ATOM 3145 C C . ARG A 1 399 ? 18.107 19.798 -0.783 1.00 81.88 399 ARG A C 1
ATOM 3147 O O . ARG A 1 399 ? 17.754 20.271 -1.849 1.00 81.88 399 ARG A O 1
ATOM 3154 N N . LEU A 1 400 ? 19.136 20.282 -0.095 1.00 82.56 400 LEU A N 1
ATOM 3155 C CA . LEU A 1 400 ? 19.886 21.455 -0.536 1.00 82.56 400 LEU A CA 1
ATOM 3156 C C . LEU A 1 400 ? 20.592 21.207 -1.876 1.00 82.56 400 LEU A C 1
ATOM 3158 O O . LEU A 1 400 ? 20.573 22.062 -2.752 1.00 82.56 400 LEU A O 1
ATOM 3162 N N . VAL A 1 401 ? 21.185 20.027 -2.060 1.00 79.81 401 VAL A N 1
ATOM 3163 C CA . VAL A 1 401 ? 21.808 19.621 -3.329 1.00 79.81 401 VAL A CA 1
ATOM 3164 C C . VAL A 1 401 ? 20.783 19.540 -4.468 1.00 79.81 401 VAL A C 1
ATOM 3166 O O . VAL A 1 401 ? 21.100 19.926 -5.592 1.00 79.81 401 VAL A O 1
ATOM 3169 N N . SER A 1 402 ? 19.572 19.067 -4.171 1.00 75.19 402 SER A N 1
ATOM 3170 C CA . SER A 1 402 ? 18.433 19.014 -5.095 1.00 75.19 402 SER A CA 1
ATOM 3171 C C . SER A 1 402 ? 17.944 20.401 -5.506 1.00 75.19 402 SER A C 1
ATOM 3173 O O . SER A 1 402 ? 17.932 20.715 -6.691 1.00 75.19 402 SER A O 1
ATOM 3175 N N . GLU A 1 403 ? 17.604 21.251 -4.533 1.00 79.19 403 GLU A N 1
ATOM 3176 C CA . GLU A 1 403 ? 17.045 22.589 -4.769 1.00 79.19 403 GLU A CA 1
ATOM 3177 C C . GLU A 1 403 ? 18.031 23.526 -5.471 1.00 79.19 403 GLU A C 1
ATOM 3179 O O . GLU A 1 403 ? 17.625 24.412 -6.218 1.00 79.19 403 GLU A O 1
ATOM 3184 N N . LEU A 1 404 ? 19.333 23.333 -5.243 1.00 79.94 404 LEU A N 1
ATOM 3185 C CA . LEU A 1 404 ? 20.389 24.073 -5.931 1.00 79.94 404 LEU A CA 1
ATOM 3186 C C . LEU A 1 404 ? 20.759 23.471 -7.298 1.00 79.94 404 LEU A C 1
ATOM 3188 O O . LEU A 1 404 ? 21.707 23.948 -7.919 1.00 79.94 404 LEU A O 1
ATOM 3192 N N . GLU A 1 405 ? 20.062 22.417 -7.740 1.00 72.94 405 GLU A N 1
ATOM 3193 C CA . GLU A 1 405 ? 20.299 21.701 -9.001 1.00 72.94 405 GLU A CA 1
ATOM 3194 C C . GLU A 1 405 ? 21.771 21.277 -9.182 1.00 72.94 405 GLU A C 1
ATOM 3196 O O . GLU A 1 405 ? 22.315 21.249 -10.286 1.00 72.94 405 GLU A O 1
ATOM 3201 N N . LEU A 1 406 ? 22.447 20.944 -8.075 1.00 71.81 406 LEU A N 1
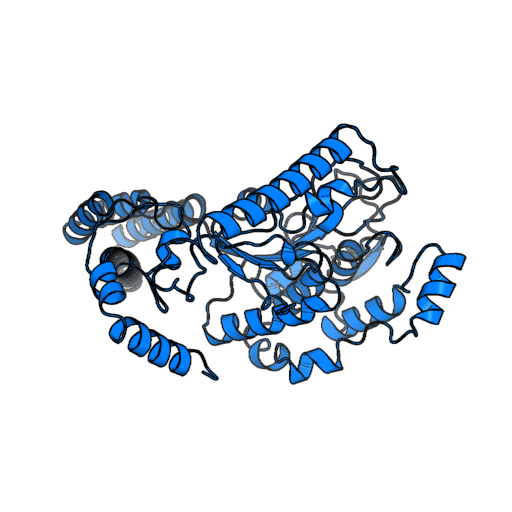ATOM 3202 C CA . LEU A 1 406 ? 23.877 20.612 -8.076 1.00 71.81 406 LEU A CA 1
ATOM 3203 C C . LEU A 1 406 ? 24.151 19.196 -8.595 1.00 71.81 406 LEU A C 1
ATOM 3205 O O . LEU A 1 406 ? 25.299 18.865 -8.903 1.00 71.81 406 LEU A O 1
ATOM 3209 N N . LEU A 1 407 ? 23.120 18.349 -8.677 1.00 67.00 407 LEU A N 1
ATOM 3210 C CA . LEU A 1 407 ? 23.223 17.044 -9.321 1.00 67.00 407 LEU A CA 1
ATOM 3211 C C . LEU A 1 407 ? 23.161 17.219 -10.839 1.00 67.00 407 LEU A C 1
ATOM 3213 O O . LEU A 1 407 ? 22.254 17.882 -11.343 1.00 67.00 407 LEU A O 1
ATOM 3217 N N . PRO A 1 408 ? 24.084 16.601 -11.592 1.00 60.47 408 PRO A N 1
ATOM 3218 C CA . PRO A 1 408 ? 24.040 16.691 -13.037 1.00 60.47 408 PRO A CA 1
ATOM 3219 C C . PRO A 1 408 ? 22.741 16.063 -13.557 1.00 60.47 408 PRO A C 1
ATOM 3221 O O . PRO A 1 408 ? 22.460 14.888 -13.311 1.00 60.47 408 PRO A O 1
ATOM 3224 N N . GLN A 1 409 ? 21.958 16.852 -14.298 1.00 58.28 409 GLN A N 1
ATOM 3225 C CA . GLN A 1 409 ? 20.740 16.408 -14.978 1.00 58.28 409 GLN A CA 1
ATOM 3226 C C . GLN A 1 409 ? 21.110 15.508 -16.168 1.00 58.28 409 GLN A C 1
ATOM 3228 O O . GLN A 1 409 ? 21.084 15.911 -17.331 1.00 58.28 409 GLN A O 1
ATOM 3233 N N . HIS A 1 410 ? 21.520 14.273 -15.891 1.00 55.19 410 HIS A N 1
ATOM 3234 C CA . HIS A 1 410 ? 21.713 13.264 -16.924 1.00 55.19 410 HIS A CA 1
ATOM 3235 C C . HIS A 1 410 ? 20.364 12.603 -17.250 1.00 55.19 410 HIS A C 1
ATOM 3237 O O . HIS A 1 410 ? 19.677 12.121 -16.352 1.00 55.19 410 HIS A O 1
ATOM 3243 N N . TYR A 1 411 ? 19.998 12.573 -18.539 1.00 52.53 411 TYR A N 1
ATOM 3244 C CA . TYR A 1 411 ? 18.753 11.978 -19.064 1.00 52.53 411 TYR A CA 1
ATOM 3245 C C . TYR A 1 411 ? 17.439 12.589 -18.545 1.00 52.53 411 TYR A C 1
ATOM 3247 O O . TYR A 1 411 ? 16.433 11.892 -18.477 1.00 52.53 411 TYR A O 1
ATOM 3255 N N . SER A 1 412 ? 17.419 13.881 -18.192 1.00 55.53 412 SER A N 1
ATOM 3256 C CA . SER A 1 412 ? 16.183 14.574 -17.771 1.00 55.53 412 SER A CA 1
ATOM 3257 C C . SER A 1 412 ? 15.482 13.937 -16.553 1.00 55.53 412 SER A C 1
ATOM 3259 O O . SER A 1 412 ? 14.303 14.185 -16.312 1.00 55.53 412 SER A O 1
ATOM 3261 N N . ALA A 1 413 ? 16.195 13.117 -15.773 1.00 59.03 413 ALA A N 1
ATOM 3262 C CA . ALA A 1 413 ? 15.680 12.479 -14.569 1.00 59.03 413 ALA A CA 1
ATOM 3263 C C . ALA A 1 413 ? 16.202 13.205 -13.323 1.00 59.03 413 ALA A C 1
ATOM 3265 O O . ALA A 1 413 ? 17.410 13.378 -13.147 1.00 59.03 413 ALA A O 1
ATOM 3266 N N . ASP A 1 414 ? 15.285 13.618 -12.449 1.00 65.31 414 ASP A N 1
ATOM 3267 C CA . ASP A 1 414 ? 15.621 14.234 -11.170 1.00 65.31 414 ASP A CA 1
ATOM 3268 C C . ASP A 1 414 ? 15.886 13.153 -10.110 1.00 65.31 414 ASP A C 1
ATOM 3270 O O . ASP A 1 414 ? 14.984 12.664 -9.429 1.00 65.31 414 ASP A O 1
ATOM 3274 N N . TRP A 1 415 ? 17.156 12.773 -9.978 1.00 68.12 415 TRP A N 1
ATOM 3275 C CA . TRP A 1 415 ? 17.617 11.752 -9.032 1.00 68.12 415 TRP A CA 1
ATOM 3276 C C . TRP A 1 415 ? 17.427 12.135 -7.570 1.00 68.12 415 TRP A C 1
ATOM 3278 O O . TRP A 1 415 ? 17.474 11.269 -6.698 1.00 68.12 415 TRP A O 1
ATOM 3288 N N . SER A 1 416 ? 17.230 13.418 -7.275 1.00 65.56 416 SER A N 1
ATOM 3289 C CA . SER A 1 416 ? 17.055 13.845 -5.896 1.00 65.56 416 SER A CA 1
ATOM 3290 C C . SER A 1 416 ? 15.760 13.319 -5.284 1.00 65.56 416 SER A C 1
ATOM 3292 O O . SER A 1 416 ? 15.735 12.960 -4.106 1.00 65.56 416 SER A O 1
ATOM 3294 N N . ARG A 1 417 ? 14.698 13.202 -6.087 1.00 71.38 417 ARG A N 1
ATOM 3295 C CA . ARG A 1 417 ? 13.387 12.745 -5.620 1.00 71.38 417 ARG A CA 1
ATOM 3296 C C . ARG A 1 417 ? 13.435 11.311 -5.096 1.00 71.38 417 ARG A C 1
ATOM 3298 O O . ARG A 1 417 ? 12.800 11.045 -4.082 1.00 71.38 417 ARG A O 1
ATOM 3305 N N . LEU A 1 418 ? 14.288 10.448 -5.651 1.00 72.12 418 LEU A N 1
ATOM 3306 C CA . LEU A 1 418 ? 14.520 9.093 -5.127 1.00 72.12 418 LEU A CA 1
ATOM 3307 C C . LEU A 1 418 ? 14.957 9.058 -3.655 1.00 72.12 418 LEU A C 1
ATOM 3309 O O . LEU A 1 418 ? 14.793 8.038 -3.006 1.00 72.12 418 LEU A O 1
ATOM 3313 N N . PHE A 1 419 ? 15.530 10.131 -3.110 1.00 69.25 419 PHE A N 1
ATOM 3314 C CA . PHE A 1 419 ? 15.935 10.181 -1.699 1.00 69.25 419 PHE A CA 1
ATOM 3315 C C . PHE A 1 419 ? 15.017 11.045 -0.833 1.00 69.25 419 PHE A C 1
ATOM 3317 O O . PHE A 1 419 ? 15.092 10.982 0.395 1.00 69.25 419 PHE A O 1
ATOM 3324 N N . LEU A 1 420 ? 14.185 11.880 -1.457 1.00 71.75 420 LEU A N 1
ATOM 3325 C CA . LEU A 1 420 ? 13.433 12.942 -0.788 1.00 71.75 420 LEU A CA 1
ATOM 3326 C C . LEU A 1 420 ? 11.925 12.692 -0.722 1.00 71.75 420 LEU A C 1
ATOM 3328 O O . LEU A 1 420 ? 11.239 13.425 -0.009 1.00 71.75 420 LEU A O 1
ATOM 3332 N N . GLN A 1 421 ? 11.425 11.688 -1.442 1.00 76.25 421 GLN A N 1
ATOM 3333 C CA . GLN A 1 421 ? 10.028 11.265 -1.395 1.00 76.25 421 GLN A CA 1
ATOM 3334 C C . GLN A 1 421 ? 9.619 10.749 -0.006 1.00 76.25 421 GLN A C 1
ATOM 3336 O O . GLN A 1 421 ? 10.447 10.369 0.826 1.00 76.25 421 GLN A O 1
ATOM 3341 N N . THR A 1 422 ? 8.309 10.730 0.235 1.00 74.12 422 THR A N 1
ATOM 3342 C CA . THR A 1 422 ? 7.704 10.019 1.361 1.00 74.12 422 THR A CA 1
ATOM 3343 C C . THR A 1 422 ? 7.622 8.534 1.021 1.00 74.12 422 THR A C 1
ATOM 3345 O O . THR A 1 422 ? 7.062 8.148 -0.005 1.00 74.12 422 THR A O 1
ATOM 3348 N N . PHE A 1 423 ? 8.219 7.710 1.877 1.00 78.00 423 PHE A N 1
ATOM 3349 C CA . PHE A 1 423 ? 8.369 6.262 1.682 1.00 78.00 423 PHE A CA 1
ATOM 3350 C C . PHE A 1 423 ? 7.594 5.442 2.716 1.00 78.00 423 PHE A C 1
ATOM 3352 O O . PHE A 1 423 ? 7.580 4.211 2.649 1.00 78.00 423 PHE A O 1
ATOM 3359 N N . ASP A 1 424 ? 7.018 6.130 3.693 1.00 81.62 424 ASP A N 1
ATOM 3360 C CA . ASP A 1 424 ? 6.230 5.635 4.806 1.00 81.62 424 ASP A CA 1
ATOM 3361 C C . ASP A 1 424 ? 4.737 5.779 4.510 1.00 81.62 424 ASP A C 1
ATOM 3363 O O . ASP A 1 424 ? 4.315 6.743 3.882 1.00 81.62 424 ASP A O 1
ATOM 3367 N N . GLY A 1 425 ? 3.936 4.808 4.943 1.00 82.25 425 GLY A N 1
ATOM 3368 C CA . GLY A 1 425 ? 2.478 4.909 5.054 1.00 82.25 425 GLY A CA 1
ATOM 3369 C C . GLY A 1 425 ? 2.024 4.783 6.505 1.00 82.25 425 GLY A C 1
ATOM 3370 O O . GLY A 1 425 ? 2.851 4.604 7.398 1.00 82.25 425 GLY A O 1
ATOM 3371 N N . ASN A 1 426 ? 0.705 4.806 6.737 1.00 86.50 426 ASN A N 1
ATOM 3372 C CA . ASN A 1 426 ? 0.119 4.609 8.073 1.00 86.50 426 ASN A CA 1
ATOM 3373 C C . ASN A 1 426 ? 0.620 3.325 8.746 1.00 86.50 426 ASN A C 1
ATOM 3375 O O . ASN A 1 426 ? 0.762 3.268 9.963 1.00 86.50 426 ASN A O 1
ATOM 3379 N N . ILE A 1 427 ? 0.859 2.284 7.945 1.00 88.06 427 ILE A N 1
ATOM 3380 C CA . ILE A 1 427 ? 1.521 1.057 8.370 1.00 88.06 427 ILE A CA 1
ATOM 3381 C C . ILE A 1 427 ? 2.669 0.818 7.401 1.00 88.06 427 ILE A C 1
ATOM 3383 O O . ILE A 1 427 ? 2.434 0.517 6.233 1.00 88.06 427 ILE A O 1
ATOM 3387 N N . THR A 1 428 ? 3.907 0.927 7.879 1.00 88.75 428 THR A N 1
ATOM 3388 C CA . THR A 1 428 ? 5.091 0.666 7.054 1.00 88.75 428 THR A CA 1
ATOM 3389 C C . THR A 1 428 ? 5.767 -0.623 7.488 1.00 88.75 428 THR A C 1
ATOM 3391 O O . THR A 1 428 ? 6.268 -0.729 8.605 1.00 88.75 428 THR A O 1
ATOM 3394 N N . VAL A 1 429 ? 5.801 -1.605 6.591 1.00 88.94 429 VAL A N 1
ATOM 3395 C CA . VAL A 1 429 ? 6.492 -2.877 6.794 1.00 88.94 429 VAL A CA 1
ATOM 3396 C C . VAL A 1 429 ? 7.816 -2.826 6.051 1.00 88.94 429 VAL A C 1
ATOM 3398 O O . VAL A 1 429 ? 7.850 -2.759 4.823 1.00 88.94 429 VAL A O 1
ATOM 3401 N N . THR A 1 430 ? 8.914 -2.887 6.795 1.00 86.94 430 THR A N 1
ATOM 3402 C CA . THR A 1 430 ? 10.259 -3.004 6.223 1.00 86.94 430 THR A CA 1
ATOM 3403 C C . THR A 1 430 ? 10.814 -4.406 6.442 1.00 86.94 430 THR A C 1
ATOM 3405 O O . THR A 1 430 ? 10.511 -5.023 7.470 1.00 86.94 430 THR A O 1
ATOM 3408 N N . PRO A 1 431 ? 11.694 -4.903 5.558 1.00 82.38 431 PRO A N 1
ATOM 3409 C CA . PRO A 1 431 ? 12.452 -6.107 5.852 1.00 82.38 431 PRO A CA 1
ATOM 3410 C C . PRO A 1 431 ? 13.267 -5.918 7.137 1.00 82.38 431 PRO A C 1
ATOM 3412 O O . PRO A 1 431 ? 13.633 -4.787 7.481 1.00 82.38 431 PRO A O 1
ATOM 3415 N N . PRO A 1 432 ? 13.585 -7.009 7.858 1.00 72.00 432 PRO A N 1
ATOM 3416 C CA . PRO A 1 432 ? 14.469 -6.914 9.005 1.00 72.00 432 PRO A CA 1
ATOM 3417 C C . PRO A 1 432 ? 15.753 -6.228 8.552 1.00 72.00 432 PRO A C 1
ATOM 3419 O O . PRO A 1 432 ? 16.402 -6.673 7.604 1.00 72.00 432 PRO A O 1
ATOM 3422 N N . THR A 1 433 ? 16.093 -5.119 9.213 1.00 59.88 433 THR A N 1
ATOM 3423 C CA . THR A 1 433 ? 17.347 -4.416 8.959 1.00 59.88 433 THR A CA 1
ATOM 3424 C C . THR A 1 433 ? 18.442 -5.465 9.056 1.00 59.88 433 THR A C 1
ATOM 3426 O O . THR A 1 433 ? 18.549 -6.129 10.092 1.00 59.88 433 THR A O 1
ATOM 3429 N N . LEU A 1 434 ? 19.202 -5.662 7.969 1.00 43.41 434 LEU A N 1
ATOM 3430 C CA . LEU A 1 434 ? 20.442 -6.430 8.008 1.00 43.41 434 LEU A CA 1
ATOM 3431 C C . LEU A 1 434 ? 21.183 -5.910 9.230 1.00 43.41 434 LEU A C 1
ATOM 3433 O O . LEU A 1 434 ? 21.564 -4.738 9.268 1.00 43.41 434 LEU A O 1
ATOM 3437 N N . LYS A 1 435 ? 21.267 -6.739 10.274 1.00 32.81 435 LYS A N 1
ATOM 3438 C CA . LYS A 1 435 ? 22.046 -6.416 11.458 1.00 32.81 435 LYS A CA 1
ATOM 3439 C C . LYS A 1 435 ? 23.473 -6.307 10.953 1.00 32.81 435 LYS A C 1
ATOM 3441 O O . LYS A 1 435 ? 24.155 -7.309 10.793 1.00 32.81 435 LYS A O 1
ATOM 3446 N N . LEU A 1 436 ? 23.884 -5.089 10.621 1.00 27.89 436 LEU A N 1
ATOM 3447 C CA . LEU A 1 436 ? 25.253 -4.774 10.236 1.00 27.89 436 LEU A CA 1
ATOM 3448 C C . LEU A 1 436 ? 26.205 -4.872 11.442 1.00 27.89 436 LEU A C 1
ATOM 3450 O O . LEU A 1 436 ? 27.384 -4.566 11.302 1.00 27.89 436 LEU A O 1
ATOM 3454 N N . TRP A 1 437 ? 25.706 -5.326 12.600 1.00 28.12 437 TRP A N 1
ATOM 3455 C CA . TRP A 1 437 ? 26.423 -5.508 13.858 1.00 28.12 437 TRP A CA 1
ATOM 3456 C C . TRP A 1 437 ? 25.709 -6.566 14.704 1.00 28.12 437 TRP A C 1
ATOM 3458 O O . TRP A 1 437 ? 24.473 -6.424 14.903 1.00 28.12 437 TRP A O 1
#

pLDDT: mean 82.63, std 11.96, range [27.89, 96.75]

Radius of gyration: 24.31 Å; chains: 1; bounding box: 73×46×68 Å

Organism: Perkinsus olseni (NCBI:txid32597)

InterPro domains:
  IPR002641 Patatin-like phospholipase domain [PF01734] (137-334)
  IPR002641 Patatin-like phospholipase domain [PS51635] (137-339)
  IPR016035 Acyl transferase/acyl hydrolase/lysophospholipase [SSF52151] (133-385)
  IPR021771 Triacylglycerol lipase, N-terminal [PF11815] (1-113)
  IPR050301 Neuropathy target esterase [PTHR14226] (2-432)

Foldseek 3Di:
DPAPVVLQVVQVVVCVVPVVNVVQLADLDDPQFDLPQLVVLLVQCVVDDDPVSNLVSLLLQLAPCRRRPLVDQLQQQSGLDDGHPSVVVSVVSSVVSVVVLVVVLVPCPDDPVSVVSVVVVVVSVVSSCQGNNFEEEFQFDAVVLSLVVLVVVLNCLVVVNDTLHYEAFASRLLVLLLVLLDASVCSNVQSDSVNVVVLPDQDPDDQVCQVVCCVVPVARHDCVSLLVSSCVSSPVDQAFLQNSCVRHVGWYWYWWAFLPDLPDATDTDTCVVGVFWRSSQSNCRQNAAGRHHHFGFIWGQDPPPRDIDTPCDDDPQHDPDNTIHHRLLRARGPQVVCCVPRVHDAYAYEFEHPVCLLLDDDQQGGRSNHDDPPASGDVHDVVRVVSPVVSVVVLVVLVVCQVVVVDPCDSSGRNSSSSNHDRDGSHYHYDDPPPPD

Sequence (437 aa):
ASDYETYKKAARELDQSVSWIEKWKDTDDGVGYSSLCIKSHGEELRSAKSLEHKLALLRQILVTGFAGIGTDEYLFSKSFLGTKKCITEFYELVADTIDELTAHLKTEDSKKNDSIEKHLYSEFLNDIMLTFGQPALCLSGGGMMALMHFGIVETMIEQGCLPKVICGTSGGSVVAAYLCTHTDEELPSIVKPEVVQPKWTPGNDSWWTCIRRFFRTGYMFDPTPWHDLLAEWLGDRDITFLEAFQRTNRVLVLTCSSNSSTGGEPLLLHYRSAPNVLIRSAVLCSSAMPYLLPPQPLLIKDPETGEISQYTGGGAFASDNSYFMDGSLQADTPQQGLGEMFHAHVFITSQVNPHIIPFFFWNKGEAGRPLNFWREWRGGFLLSSLEVFLKEDLRKNARLVSELELLPQHYSADWSRLFLQTFDGNITVTPPTLKLW